Protein 2C1L (pdb70)

Radius of gyration: 27.72 Å; Cα contacts (8 Å, |Δi|>4): 1886; chains: 2; bounding box: 102×55×60 Å

Sequence (716 aa):
MMNFFSLHPNVYATGRPKGLIGMLENVWVSNNHTPGEGTLYLLISGFSNYNGGVRFYETFTEEHINQGGRVIAILGGSTSQRLSSRRRQVVEELLNRGVEVHIINRKRILHAKLYGTSNNLGESSLVVSSGNFTGPGMSSQNIEASLLLLDNNNTTQSMGFSWNNDMISEMLNQNNWHIHNMMTNATDASSPGWNNLLYDERTTNLTLDETERVTLIVTLGHADTARIQAAPGTTAGQGTQYFWLSKKDSYDFFPPLTIRNRRGTKATYSSLINMNYIDINYTDTQCRVTFEAENNFDFRLGTGKLRYTGVAKSNDIAAITRVGDDSSDYELRIIKQGTPEHSQLDPYAVSFIGNRGKRFGYISNEEFGRIIGVTFMNFFSLHPNVYATGRPKGLIGMLEENVWVSSNHTPGEGTLYLISGFSNYNGGVRFYETFTEHINQGGRVIAILGGSTSQRLSSRQVVEELLNNRGVEVHIINRKRILHAKLLYGTSNNLGESSLVVSSGNFTGPGMSSQNIEASLLLLDNNTTQSMGFSWNDMISEMLNNQNNWHIHNMTNATDASPGWNLLYDERTTNLTLDETERVTLIVTLGHADTARIQAAPGTTAGQGTQYFWLSKDSYDFFPPLTIRNRRGTKATYSSLINMNYIDINYTDTQCRVTFEAENNFDDFRLGTGKLRYTGVAKSNDIAAITRVGDSDYELRIIKQGTPEHSQLDPYAVSFIGNRGKRFGYISNEEFGRIIGVTF

Organism: Cytobacillus firmus (NCBI:txid1399)

Structure (mmCIF, N/CA/C/O backbone):
data_2C1L
#
_entry.id   2C1L
#
_cell.length_a   138.925
_cell.length_b   138.925
_cell.length_c   94.135
_cell.angle_alpha   90.00
_cell.angle_beta   90.00
_cell.angle_gamma   90.00
#
_symmetry.space_group_name_H-M   'I 4'
#
loop_
_entity.id
_entity.type
_entity.pdbx_description
1 polymer 'RESTRICTION ENDONUCLEASE'
2 non-polymer GLYCEROL
3 non-polymer 2-AMINO-2-HYDROXYMETHYL-PROPANE-1,3-DIOL
4 non-polymer 'L(+)-TARTARIC ACID'
5 non-polymer 'S,R MESO-TARTARIC ACID'
6 non-polymer 'D(-)-TARTARIC ACID'
7 non-polymer 'BICARBONATE ION'
8 non-polymer '2-(N-MORPHOLINO)-ETHANESULFONIC ACID'
9 water water
#
loop_
_atom_site.group_PDB
_atom_site.id
_atom_site.type_symbol
_atom_site.label_atom_id
_atom_site.label_alt_id
_atom_site.label_comp_id
_atom_site.label_asym_id
_atom_site.label_entity_id
_atom_site.label_seq_id
_atom_site.pdbx_PDB_ins_code
_atom_site.Cartn_x
_atom_site.Cartn_y
_atom_site.Cartn_z
_atom_site.occupancy
_atom_site.B_iso_or_equiv
_atom_site.auth_seq_id
_atom_site.auth_comp_id
_atom_site.auth_asym_id
_atom_site.auth_atom_id
_atom_site.pdbx_PDB_model_num
ATOM 1 N N A MET A 1 1 ? 40.881 1.095 49.888 0.33 24.33 1 MET A N 1
ATOM 2 N N B MET A 1 1 ? 40.265 1.169 49.581 0.33 24.33 1 MET A N 1
ATOM 3 C CA A MET A 1 1 ? 40.829 1.844 48.614 0.33 23.99 1 MET A CA 1
ATOM 4 C CA B MET A 1 1 ? 40.182 2.006 48.367 0.33 23.99 1 MET A CA 1
ATOM 5 C C A MET A 1 1 ? 41.010 3.341 48.898 0.33 23.86 1 MET A C 1
ATOM 6 C C B MET A 1 1 ? 40.585 3.453 48.706 0.33 23.86 1 MET A C 1
ATOM 7 O O A MET A 1 1 ? 40.808 3.797 50.026 0.33 23.92 1 MET A O 1
ATOM 8 O O B MET A 1 1 ? 40.095 4.002 49.688 0.33 23.92 1 MET A O 1
ATOM 17 N N . ASN A 1 2 ? 41.427 4.064 47.867 1.00 23.94 2 ASN A N 1
ATOM 18 C CA . ASN A 1 2 ? 41.764 5.486 48.008 1.00 22.94 2 ASN A CA 1
ATOM 19 C C . ASN A 1 2 ? 40.769 6.304 47.184 1.00 21.99 2 ASN A C 1
ATOM 20 O O . ASN A 1 2 ? 40.249 5.829 46.161 1.00 23.92 2 ASN A O 1
ATOM 25 N N . PHE A 1 3 ? 40.501 7.552 47.593 1.00 20.84 3 PHE A N 1
ATOM 26 C CA . PHE A 1 3 ? 39.488 8.351 46.927 1.00 18.90 3 PHE A CA 1
ATOM 27 C C . PHE A 1 3 ? 39.917 9.838 46.783 1.00 18.44 3 PHE A C 1
ATOM 28 O O . PHE A 1 3 ? 40.635 10.365 47.609 1.00 18.23 3 PHE A O 1
ATOM 36 N N . PHE A 1 4 ? 39.438 10.459 45.725 1.00 17.74 4 PHE A N 1
ATOM 37 C CA . PHE A 1 4 ? 39.677 11.868 45.447 1.00 17.25 4 PHE A CA 1
ATOM 38 C C . PHE A 1 4 ? 38.393 12.568 45.162 1.00 16.83 4 PHE A C 1
ATOM 39 O O . PHE A 1 4 ? 37.531 12.060 44.452 1.00 20.22 4 PHE A O 1
ATOM 47 N N . SER A 1 5 ? 38.209 13.757 45.732 1.00 16.98 5 SER A N 1
ATOM 48 C CA . SER A 1 5 ? 37.056 14.554 45.401 1.00 16.39 5 SER A CA 1
ATOM 49 C C . SER A 1 5 ? 37.436 15.999 45.188 1.00 17.06 5 SER A C 1
ATOM 50 O O . SER A 1 5 ? 38.241 16.535 45.943 1.00 17.62 5 SER A O 1
ATOM 53 N N . LEU A 1 6 ? 36.819 16.624 44.177 1.00 16.31 6 LEU A N 1
ATOM 54 C CA . LEU A 1 6 ? 36.795 18.092 44.076 1.00 16.35 6 LEU A CA 1
ATOM 55 C C . LEU A 1 6 ? 35.346 18.470 44.258 1.00 16.92 6 LEU A C 1
ATOM 56 O O . LEU A 1 6 ? 34.475 18.086 43.446 1.00 17.00 6 LEU A O 1
ATOM 61 N N . HIS A 1 7 ? 35.071 19.181 45.354 1.00 13.65 7 HIS A N 1
ATOM 62 C CA . HIS A 1 7 ? 33.715 19.586 45.681 1.00 14.29 7 HIS A CA 1
ATOM 63 C C . HIS A 1 7 ? 33.576 21.103 45.526 1.00 14.93 7 HIS A C 1
ATOM 64 O O . HIS A 1 7 ? 34.580 21.820 45.380 1.00 16.18 7 HIS A O 1
ATOM 71 N N . PRO A 1 8 ? 32.335 21.609 45.501 1.00 17.23 8 PRO A N 1
ATOM 72 C CA . PRO A 1 8 ? 31.047 20.900 45.598 1.00 17.26 8 PRO A CA 1
ATOM 73 C C . PRO A 1 8 ? 30.577 20.256 44.292 1.00 19.15 8 PRO A C 1
ATOM 74 O O . PRO A 1 8 ? 30.314 20.942 43.311 1.00 20.30 8 PRO A O 1
ATOM 78 N N . ASN A 1 9 ? 30.461 18.933 44.320 1.00 22.66 9 ASN A N 1
ATOM 79 C CA . ASN A 1 9 ? 29.856 18.140 43.245 1.00 25.44 9 ASN A CA 1
ATOM 80 C C . ASN A 1 9 ? 30.520 18.369 41.883 1.00 25.69 9 ASN A C 1
ATOM 81 O O . ASN A 1 9 ? 29.834 18.489 40.868 1.00 26.75 9 ASN A O 1
ATOM 86 N N . VAL A 1 10 ? 31.846 18.460 41.846 1.00 22.19 10 VAL A N 1
ATOM 87 C CA . VAL A 1 10 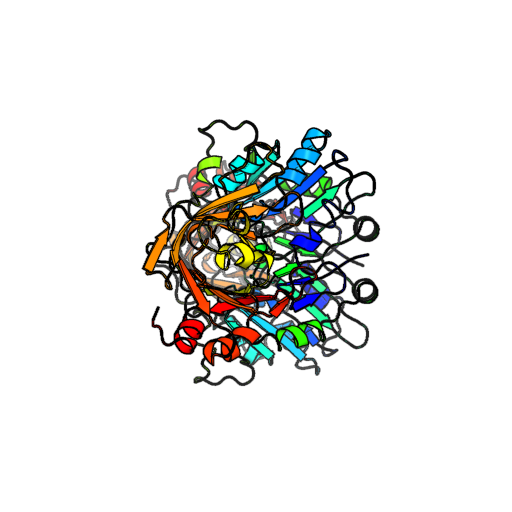? 32.505 18.773 40.602 1.00 21.98 10 VAL A CA 1
ATOM 88 C C . VAL A 1 10 ? 33.012 17.479 40.034 1.00 21.36 10 VAL A C 1
ATOM 89 O O . VAL A 1 10 ? 32.641 17.118 38.925 1.00 24.28 10 VAL A O 1
ATOM 93 N N . TYR A 1 11 ? 33.849 16.789 40.787 1.00 21.43 11 TYR A N 1
ATOM 94 C CA . TYR A 1 11 ? 34.517 15.559 40.296 1.00 22.55 11 TYR A CA 1
ATOM 95 C C . TYR A 1 11 ? 34.821 14.666 41.483 1.00 22.78 11 TYR A C 1
ATOM 96 O O . TYR A 1 11 ? 35.307 15.136 42.516 1.00 22.91 11 TYR A O 1
ATOM 105 N N . ALA A 1 12 ? 34.563 13.357 41.355 1.00 22.00 12 ALA A N 1
ATOM 106 C CA . ALA A 1 12 ? 34.968 12.423 42.378 1.00 20.31 12 ALA A CA 1
ATOM 107 C C . ALA A 1 12 ? 35.271 11.044 41.767 1.00 20.82 12 ALA A C 1
ATOM 108 O O . ALA A 1 12 ? 34.611 10.635 40.843 1.00 23.51 12 ALA A O 1
ATOM 110 N N . THR A 1 13 ? 36.266 10.359 42.283 1.00 21.08 13 THR A N 1
ATOM 111 C CA . THR A 1 13 ? 36.639 9.067 41.752 1.00 19.83 13 THR A CA 1
ATOM 112 C C . THR A 1 13 ? 35.801 7.958 42.327 1.00 21.41 13 THR A C 1
ATOM 113 O O . THR A 1 13 ? 35.747 6.877 41.748 1.00 23.98 13 THR A O 1
ATOM 117 N N . GLY A 1 14 ? 35.151 8.195 43.457 1.00 21.94 14 GLY A N 1
ATOM 118 C CA . GLY A 1 14 ? 34.317 7.178 44.069 1.00 21.61 14 GLY A CA 1
ATOM 119 C C . GLY A 1 14 ? 33.186 7.691 44.933 1.00 21.38 14 GLY A C 1
ATOM 120 O O . GLY A 1 14 ? 32.602 8.741 44.672 1.00 24.72 14 GLY A O 1
ATOM 121 N N . ARG A 1 15 ? 32.883 6.934 45.976 1.00 20.39 15 ARG A N 1
ATOM 122 C CA . ARG A 1 15 ? 31.709 7.189 46.812 1.00 21.03 15 ARG A CA 1
ATOM 123 C C . ARG A 1 15 ? 31.746 8.570 47.520 1.00 21.18 15 ARG A C 1
ATOM 124 O O . ARG A 1 15 ? 30.790 9.320 47.426 1.00 19.93 15 ARG A O 1
ATOM 132 N N . PRO A 1 16 ? 32.820 8.897 48.209 1.00 20.97 16 PRO A N 1
ATOM 133 C CA . PRO A 1 16 ? 32.884 10.180 48.927 1.00 20.11 16 PRO A CA 1
ATOM 134 C C . PRO A 1 16 ? 32.980 11.335 47.925 1.00 20.86 16 PRO A C 1
ATOM 135 O O . PRO A 1 16 ? 33.861 11.349 47.053 1.00 20.24 16 PRO A O 1
ATOM 139 N N . LYS A 1 17 ? 32.081 12.290 48.034 1.00 19.88 17 LYS A N 1
ATOM 140 C CA . LYS A 1 17 ? 31.955 13.309 47.011 1.00 20.05 17 LYS A CA 1
ATOM 141 C C . LYS A 1 17 ? 32.537 14.697 47.418 1.00 20.68 17 LYS A C 1
ATOM 142 O O . LYS A 1 17 ? 32.446 15.682 46.648 1.00 21.30 17 LYS A O 1
ATOM 148 N N . GLY A 1 18 ? 33.085 14.772 48.609 1.00 19.73 18 GLY A N 1
ATOM 149 C CA . GLY A 1 18 ? 33.686 15.999 49.106 1.00 17.64 18 GLY A CA 1
ATOM 150 C C . GLY A 1 18 ? 34.254 15.744 50.467 1.00 18.51 18 GLY A C 1
ATOM 151 O O . GLY A 1 18 ? 34.250 14.597 50.922 1.00 18.45 18 GLY A O 1
ATOM 152 N N . LEU A 1 19 ? 34.726 16.814 51.121 1.00 17.36 19 LEU A N 1
ATOM 153 C CA . LEU A 1 19 ? 35.377 16.705 52.391 1.00 16.21 19 LEU A CA 1
ATOM 154 C C . LEU A 1 19 ? 34.484 16.059 53.413 1.00 14.71 19 LEU A C 1
ATOM 155 O O . LEU A 1 19 ? 34.933 15.179 54.175 1.00 15.32 19 LEU A O 1
ATOM 160 N N . ILE A 1 20 ? 33.222 16.440 53.451 1.00 14.20 20 ILE A N 1
ATOM 161 C CA . ILE A 1 20 ? 32.320 15.812 54.434 1.00 14.84 20 ILE A CA 1
ATOM 162 C C . ILE A 1 20 ? 32.273 14.293 54.201 1.00 16.49 20 ILE A C 1
ATOM 163 O O . ILE A 1 20 ? 32.385 13.522 55.155 1.00 17.44 20 ILE A O 1
ATOM 168 N N . GLY A 1 21 ? 32.107 13.892 52.950 1.00 16.33 21 GLY A N 1
ATOM 169 C CA . GLY A 1 21 ? 32.121 12.483 52.540 1.00 15.56 21 GLY A CA 1
ATOM 170 C C . GLY A 1 21 ? 33.396 11.728 52.878 1.00 15.90 21 GLY A C 1
ATOM 171 O O . GLY A 1 21 ? 33.370 10.549 53.296 1.00 16.68 21 GLY A O 1
ATOM 172 N N . MET A 1 22 ? 34.539 12.394 52.720 1.00 14.50 22 MET A N 1
ATOM 173 C CA . MET A 1 22 ? 35.803 11.796 53.109 1.00 16.18 22 MET A CA 1
ATOM 174 C C . MET A 1 22 ? 35.877 11.588 54.611 1.00 15.55 22 MET A C 1
ATOM 175 O O . MET A 1 22 ? 36.366 10.554 55.080 1.00 16.14 22 MET A O 1
ATOM 180 N N . LEU A 1 23 ? 35.403 12.558 55.388 1.00 14.45 23 LEU A N 1
ATOM 181 C CA . LEU A 1 23 ? 35.444 12.401 56.849 1.00 14.72 23 LEU A CA 1
ATOM 182 C C . LEU A 1 23 ? 34.407 11.365 57.344 1.00 15.04 23 LEU A C 1
ATOM 183 O O . LEU A 1 23 ? 34.621 10.664 58.361 1.00 17.77 23 LEU A O 1
ATOM 188 N N . GLU A 1 24 ? 33.291 11.304 56.653 1.00 16.68 24 GLU A N 1
ATOM 189 C CA . GLU A 1 24 ? 32.281 10.289 56.905 1.00 18.93 24 GLU A CA 1
ATOM 190 C C . GLU A 1 24 ? 32.886 8.897 56.676 1.00 21.30 24 GLU A C 1
ATOM 191 O O . GLU A 1 24 ? 32.545 7.974 57.382 1.00 22.10 24 GLU A O 1
ATOM 197 N N . ASN A 1 25 ? 33.772 8.763 55.694 1.00 21.63 25 ASN A N 1
ATOM 198 C CA . ASN A 1 25 ? 34.470 7.491 55.490 1.00 21.97 25 ASN A CA 1
ATOM 199 C C . ASN A 1 25 ? 35.396 7.193 56.644 1.00 22.74 25 ASN A C 1
ATOM 200 O O . ASN A 1 25 ? 35.227 6.177 57.332 1.00 25.40 25 ASN A O 1
ATOM 205 N N . VAL A 1 26 ? 36.365 8.062 56.924 1.00 20.63 26 VAL A N 1
ATOM 206 C CA . VAL A 1 26 ? 37.370 7.729 57.893 1.00 19.15 26 VAL A CA 1
ATOM 207 C C . VAL A 1 26 ? 36.869 7.752 59.330 1.00 19.51 26 VAL A C 1
ATOM 208 O O . VAL A 1 26 ? 37.391 7.018 60.153 1.00 20.20 26 VAL A O 1
ATOM 212 N N . TRP A 1 27 ? 35.867 8.564 59.646 1.00 17.29 27 TRP A N 1
ATOM 213 C CA . TRP A 1 27 ? 35.415 8.685 61.018 1.00 17.07 27 TRP A CA 1
ATOM 214 C C . TRP A 1 27 ? 34.084 8.011 61.285 1.00 17.84 27 TRP A C 1
ATOM 215 O O . TRP A 1 27 ? 33.682 7.926 62.426 1.00 18.92 27 TRP A O 1
ATOM 226 N N . VAL A 1 28 ? 33.378 7.539 60.271 1.00 21.08 28 VAL A N 1
ATOM 227 C CA . VAL A 1 28 ? 32.080 6.921 60.511 1.00 21.32 28 VAL A CA 1
ATOM 228 C C . VAL A 1 28 ? 32.038 5.515 59.870 1.00 23.77 28 VAL A C 1
ATOM 229 O O . VAL A 1 28 ? 32.029 4.545 60.592 1.00 25.09 28 VAL A O 1
ATOM 233 N N . SER A 1 29 ? 32.032 5.445 58.543 1.00 23.13 29 SER A N 1
ATOM 234 C CA . SER A 1 29 ? 31.774 4.219 57.824 1.00 23.75 29 SER A CA 1
ATOM 235 C C . SER A 1 29 ? 32.906 3.195 57.977 1.00 25.30 29 SER A C 1
ATOM 236 O O . SER A 1 29 ? 32.653 2.018 58.029 1.00 27.22 29 SER A O 1
ATOM 239 N N A ASN A 1 30 ? 34.136 3.634 58.079 0.33 25.51 30 ASN A N 1
ATOM 240 N N B ASN A 1 30 ? 34.160 3.672 58.035 0.33 25.51 30 ASN A N 1
ATOM 241 C CA A ASN A 1 30 ? 35.165 2.663 58.270 0.33 25.19 30 ASN A CA 1
ATOM 242 C CA B ASN A 1 30 ? 35.359 2.831 58.255 0.33 25.19 30 ASN A CA 1
ATOM 243 C C A ASN A 1 30 ? 35.833 2.775 59.639 0.33 25.54 30 ASN A C 1
ATOM 244 C C B ASN A 1 30 ? 35.867 2.799 59.681 0.33 25.54 30 ASN A C 1
ATOM 245 O O A ASN A 1 30 ? 37.010 2.477 59.806 0.33 28.71 30 ASN A O 1
ATOM 246 O O B ASN A 1 30 ? 37.019 2.441 59.928 0.33 28.71 30 ASN A O 1
ATOM 255 N N . HIS A 1 31 ? 35.063 3.227 60.630 1.00 22.58 31 HIS A N 1
ATOM 256 C CA . HIS A 1 31 ? 35.588 3.345 61.974 1.00 22.31 31 HIS A CA 1
ATOM 257 C C . HIS A 1 31 ? 34.683 2.775 63.044 1.00 25.20 31 HIS A C 1
ATOM 258 O O . HIS A 1 31 ? 33.446 2.840 62.924 1.00 25.14 31 HIS A O 1
ATOM 265 N N . THR A 1 32 ? 35.309 2.177 64.065 1.00 26.90 32 THR A N 1
ATOM 266 C CA . THR A 1 32 ? 34.564 1.691 65.203 1.00 26.54 32 THR A CA 1
ATOM 267 C C . THR A 1 32 ? 34.739 2.664 66.339 1.00 25.10 32 THR A C 1
ATOM 268 O O . THR A 1 32 ? 35.854 2.928 66.772 1.00 25.66 32 THR A O 1
ATOM 272 N N . PRO A 1 33 ? 33.640 3.223 66.821 1.00 24.54 33 PRO A N 1
ATOM 273 C CA . PRO A 1 33 ? 33.715 4.141 67.942 1.00 25.11 33 PRO A CA 1
ATOM 274 C C . PRO A 1 33 ? 34.493 3.606 69.121 1.00 27.84 33 PRO A C 1
ATOM 275 O O . PRO A 1 33 ? 34.196 2.525 69.628 1.00 31.01 33 PRO A O 1
ATOM 279 N N . GLY A 1 34 ? 35.492 4.370 69.543 1.00 27.57 34 GLY A N 1
ATOM 280 C CA . GLY A 1 34 ? 36.251 4.091 70.733 1.00 25.46 34 GLY A CA 1
ATOM 281 C C . GLY A 1 34 ? 37.611 3.497 70.377 1.00 25.85 34 GLY A C 1
ATOM 282 O O . GLY A 1 34 ? 38.478 3.425 71.220 1.00 24.94 34 GLY A O 1
ATOM 283 N N . GLU A 1 35 ? 37.812 3.085 69.133 1.00 25.18 35 GLU A N 1
ATOM 284 C CA . GLU A 1 35 ? 39.093 2.496 68.769 1.00 24.95 35 GLU A CA 1
ATOM 285 C C . GLU A 1 35 ? 40.083 3.541 68.358 1.00 25.13 35 GLU A C 1
ATOM 286 O O . GLU A 1 35 ? 39.881 4.230 67.382 1.00 27.88 35 GLU A O 1
ATOM 292 N N . GLY A 1 36 ? 41.164 3.657 69.104 1.00 25.26 36 GLY A N 1
ATOM 293 C CA . GLY A 1 36 ? 42.254 4.513 68.717 1.00 23.81 36 GLY A CA 1
ATOM 294 C C . GLY A 1 36 ? 41.935 6.003 68.779 1.00 24.87 36 GLY A C 1
ATOM 295 O O . GLY A 1 36 ? 41.174 6.463 69.632 1.00 24.65 36 GLY A O 1
ATOM 296 N N . THR A 1 37 ? 42.550 6.737 67.858 1.00 24.38 37 THR A N 1
ATOM 297 C CA . THR A 1 37 ? 42.609 8.204 67.909 1.00 25.59 37 THR A CA 1
ATOM 298 C C . THR A 1 37 ? 42.092 8.787 66.603 1.00 24.60 37 THR A C 1
ATOM 299 O O . THR A 1 37 ? 42.489 8.350 65.507 1.00 23.98 37 THR A O 1
ATOM 303 N N . LEU A 1 38 ? 41.194 9.769 66.716 1.00 21.74 38 LEU A N 1
ATOM 304 C CA . LEU A 1 38 ? 40.830 10.589 65.541 1.00 19.77 38 LEU A CA 1
ATOM 305 C C . LEU A 1 38 ? 41.680 11.846 65.554 1.00 17.53 38 LEU A C 1
ATOM 306 O O . LEU A 1 38 ? 41.940 12.445 66.610 1.00 18.95 38 LEU A O 1
ATOM 311 N N . TYR A 1 39 ? 42.148 12.237 64.382 1.00 17.58 39 TYR A N 1
ATOM 312 C CA . TYR A 1 39 ? 42.954 13.414 64.262 1.00 17.30 39 TYR A CA 1
ATOM 313 C C . TYR A 1 39 ? 42.321 14.470 63.364 1.00 16.33 39 TYR A C 1
ATOM 314 O O . TYR A 1 39 ? 41.740 14.139 62.314 1.00 15.63 39 TYR A O 1
ATOM 323 N N A LEU A 1 40 ? 42.404 15.728 63.767 0.33 16.15 40 LEU A N 1
ATOM 324 N N B LEU A 1 40 ? 42.512 15.716 63.803 0.33 16.15 40 LEU A N 1
ATOM 325 C CA A LEU A 1 40 ? 41.973 16.824 62.890 0.33 15.39 40 LEU A CA 1
ATOM 326 C CA B LEU A 1 40 ? 41.950 16.927 63.202 0.33 15.39 40 LEU A CA 1
ATOM 327 C C A LEU A 1 40 ? 42.947 17.942 63.080 0.33 14.56 40 LEU A C 1
ATOM 328 C C B LEU A 1 40 ? 43.074 17.963 63.163 0.33 14.56 40 LEU A C 1
ATOM 329 O O A LEU A 1 40 ? 43.119 18.467 64.169 0.33 14.73 40 LEU A O 1
ATOM 330 O O B LEU A 1 40 ? 43.496 18.467 64.204 0.33 14.73 40 LEU A O 1
ATOM 339 N N . ILE A 1 41 ? 43.601 18.282 61.984 1.00 14.77 41 ILE A N 1
ATOM 340 C CA . ILE A 1 41 ? 44.550 19.384 61.885 1.00 15.54 41 ILE A CA 1
ATOM 341 C C . ILE A 1 41 ? 44.024 20.396 60.855 1.00 14.64 41 ILE A C 1
ATOM 342 O O . ILE A 1 41 ? 43.789 20.051 59.704 1.00 15.76 41 ILE A O 1
ATOM 347 N N . SER A 1 42 ? 43.806 21.632 61.278 1.00 15.73 42 SER A N 1
ATOM 348 C CA . SER A 1 42 ? 43.209 22.639 60.385 1.00 15.17 42 SER A CA 1
ATOM 349 C C . SER A 1 42 ? 43.634 24.056 60.830 1.00 15.52 42 SER A C 1
ATOM 350 O O . SER A 1 42 ? 43.404 24.456 61.970 1.00 15.39 42 SER A O 1
ATOM 353 N N . GLY A 1 43 ? 44.251 24.802 59.925 1.00 12.68 43 GLY A N 1
ATOM 354 C CA . GLY A 1 43 ? 44.584 26.185 60.173 1.00 12.01 43 GLY A CA 1
ATOM 355 C C . GLY A 1 43 ? 43.424 27.040 60.645 1.00 12.71 43 GLY A C 1
ATOM 356 O O . GLY A 1 43 ? 43.604 27.832 61.582 1.00 13.35 43 GLY A O 1
ATOM 357 N N . PHE A 1 44 ? 42.262 26.883 59.989 1.00 11.81 44 PHE A N 1
ATOM 358 C CA . PHE A 1 44 ? 41.083 27.658 60.294 1.00 11.75 44 PHE A CA 1
ATOM 359 C C . PHE A 1 44 ? 40.016 26.706 60.824 1.00 12.64 44 PHE A C 1
ATOM 360 O O . PHE A 1 44 ? 39.914 25.562 60.376 1.00 12.83 44 PHE A O 1
ATOM 368 N N . SER A 1 45 ? 39.189 27.189 61.731 1.00 12.94 45 SER A N 1
ATOM 369 C CA . SER A 1 45 ? 38.051 26.417 62.186 1.00 13.81 45 SER A CA 1
ATOM 370 C C . SER A 1 45 ? 36.935 27.295 62.722 1.00 13.57 45 SER A C 1
ATOM 371 O O . SER A 1 45 ? 37.168 28.348 63.328 1.00 14.89 45 SER A O 1
ATOM 374 N N . ASN A 1 46 ? 35.704 26.866 62.485 1.00 13.27 46 ASN A N 1
ATOM 375 C CA . ASN A 1 46 ? 34.566 27.541 63.069 1.00 13.44 46 ASN A CA 1
ATOM 376 C C . ASN A 1 46 ? 33.490 26.551 63.427 1.00 12.88 46 ASN A C 1
ATOM 377 O O . ASN A 1 46 ? 33.604 25.379 63.133 1.00 10.92 46 ASN A O 1
ATOM 382 N N . TYR A 1 47 ? 32.447 27.045 64.070 1.00 13.20 47 TYR A N 1
ATOM 383 C CA . TYR A 1 47 ? 31.468 26.178 64.730 1.00 13.22 47 TYR A CA 1
ATOM 384 C C . TYR A 1 47 ? 30.731 25.271 63.746 1.00 13.65 47 TYR A C 1
ATOM 385 O O . TYR A 1 47 ? 30.610 24.060 63.963 1.00 13.09 47 TYR A O 1
ATOM 394 N N . ASN A 1 48 ? 30.249 25.853 62.674 1.00 13.00 48 ASN A N 1
ATOM 395 C CA . ASN A 1 48 ? 29.506 25.079 61.684 1.00 12.75 48 ASN A CA 1
ATOM 396 C C . ASN A 1 48 ? 30.389 24.113 60.931 1.00 13.91 48 ASN A C 1
ATOM 397 O O . ASN A 1 48 ? 29.868 23.184 60.328 1.00 15.14 48 ASN A O 1
ATOM 402 N N . GLY A 1 49 ? 31.712 24.325 60.968 1.00 14.70 49 GLY A N 1
ATOM 403 C CA . GLY A 1 49 ? 32.663 23.370 60.391 1.00 12.80 49 GLY A CA 1
ATOM 404 C C . GLY A 1 49 ? 32.647 22.042 61.167 1.00 14.63 49 GLY A C 1
ATOM 405 O O . GLY A 1 49 ? 33.053 21.006 60.639 1.00 16.16 49 GLY A O 1
ATOM 406 N N . GLY A 1 50 ? 32.148 22.054 62.411 1.00 12.34 50 GLY A N 1
ATOM 407 C CA . GLY A 1 50 ? 32.130 20.857 63.217 1.00 12.58 50 GLY A CA 1
ATOM 408 C C . GLY A 1 50 ? 30.779 20.209 63.530 1.00 14.47 50 GLY A C 1
ATOM 409 O O . GLY A 1 50 ? 30.745 19.084 64.046 1.00 15.18 50 GLY A O 1
ATOM 410 N N . VAL A 1 51 ? 29.680 20.876 63.226 1.00 14.94 51 VAL A N 1
ATOM 411 C CA . VAL A 1 51 ? 28.381 20.324 63.568 1.00 16.16 51 VAL A CA 1
ATOM 412 C C . VAL A 1 51 ? 28.080 18.928 63.055 1.00 16.76 51 VAL A C 1
ATOM 413 O O . VAL A 1 51 ? 27.386 18.161 63.752 1.00 17.78 51 VAL A O 1
ATOM 417 N N . ARG A 1 52 ? 28.563 18.587 61.880 1.00 15.05 52 ARG A N 1
ATOM 418 C CA . ARG A 1 52 ? 28.355 17.226 61.394 1.00 16.21 52 ARG A CA 1
ATOM 419 C C . ARG A 1 52 ? 28.995 16.168 62.336 1.00 17.01 52 ARG A C 1
ATOM 420 O O . ARG A 1 52 ? 28.545 15.040 62.369 1.00 17.01 52 ARG A O 1
ATOM 428 N N . PHE A 1 53 ? 30.048 16.534 63.054 1.00 17.36 53 PHE A N 1
ATOM 429 C CA . PHE A 1 53 ? 30.910 15.550 63.726 1.00 16.66 53 PHE A CA 1
ATOM 430 C C . PHE A 1 53 ? 31.004 15.663 65.209 1.00 16.75 53 PHE A C 1
ATOM 431 O O . PHE A 1 53 ? 31.629 14.797 65.840 1.00 17.99 53 PHE A O 1
ATOM 439 N N . TYR A 1 54 ? 30.399 16.691 65.824 1.00 17.29 54 TYR A N 1
ATOM 440 C CA . TYR A 1 54 ? 30.548 16.786 67.278 1.00 17.22 54 TYR A CA 1
ATOM 441 C C . TYR A 1 54 ? 30.060 15.482 67.980 1.00 17.21 54 TYR A C 1
ATOM 442 O O . TYR A 1 54 ? 30.701 15.005 68.922 1.00 18.15 54 TYR A O 1
ATOM 451 N N . GLU A 1 55 ? 28.946 14.943 67.525 1.00 18.54 55 GLU A N 1
ATOM 452 C CA . GLU A 1 55 ? 28.355 13.736 68.139 1.00 21.27 55 GLU A CA 1
ATOM 453 C C . GLU A 1 55 ? 29.253 12.522 67.887 1.00 21.23 55 GLU A C 1
ATOM 454 O O . GLU A 1 55 ? 29.400 11.647 68.753 1.00 21.37 55 GLU A O 1
ATOM 460 N N . THR A 1 56 ? 29.851 12.484 66.700 1.00 20.36 56 THR A N 1
ATOM 461 C CA . THR A 1 56 ? 30.822 11.455 66.345 1.00 19.96 56 THR A CA 1
ATOM 462 C C . THR A 1 56 ? 31.984 11.457 67.321 1.00 20.15 56 THR A C 1
ATOM 463 O O . THR A 1 56 ? 32.406 10.384 67.797 1.00 21.18 56 THR A O 1
ATOM 467 N N . PHE A 1 57 ? 32.501 12.646 67.639 1.00 19.98 57 PHE A N 1
ATOM 468 C CA . PHE A 1 57 ? 33.642 12.771 68.523 1.00 19.81 57 PHE A CA 1
ATOM 469 C C . PHE A 1 57 ? 33.217 12.335 69.925 1.00 20.97 57 PHE A C 1
ATOM 470 O O . PHE A 1 57 ? 33.952 11.682 70.619 1.00 22.04 57 PHE A O 1
ATOM 478 N N . THR A 1 58 ? 32.026 12.738 70.319 1.00 23.62 58 THR A N 1
ATOM 479 C CA . THR A 1 58 ? 31.498 12.434 71.646 1.00 25.61 58 THR A CA 1
ATOM 480 C C . THR A 1 58 ? 31.350 10.933 71.817 1.00 26.46 58 THR A C 1
ATOM 481 O O . THR A 1 58 ? 31.808 10.371 72.816 1.00 26.81 58 THR A O 1
ATOM 485 N N A GLU A 1 59 ? 30.721 10.261 70.859 0.33 26.92 59 GLU A N 1
ATOM 486 N N B GLU A 1 59 ? 30.726 10.289 70.832 0.33 26.92 59 GLU A N 1
ATOM 487 C CA A GLU A 1 59 ? 30.582 8.812 71.005 0.33 26.26 59 GLU A CA 1
ATOM 488 C CA B GLU A 1 59 ? 30.526 8.834 70.857 0.33 26.26 59 GLU A CA 1
ATOM 489 C C A GLU A 1 59 ? 31.939 8.143 71.006 0.33 27.07 59 GLU A C 1
ATOM 490 C C B GLU A 1 59 ? 31.848 8.071 70.857 0.33 27.07 59 GLU A C 1
ATOM 491 O O A GLU A 1 59 ? 32.195 7.215 71.802 0.33 27.94 59 GLU A O 1
ATOM 492 O O B GLU A 1 59 ? 31.973 6.991 71.484 0.33 27.94 59 GLU A O 1
ATOM 503 N N . HIS A 1 60 ? 32.838 8.597 70.137 1.00 23.56 60 HIS A N 1
ATOM 504 C CA . HIS A 1 60 ? 34.165 7.987 70.060 1.00 23.03 60 HIS A CA 1
ATOM 505 C C . HIS A 1 60 ? 34.838 8.090 71.409 1.00 22.23 60 HIS A C 1
ATOM 506 O O . HIS A 1 60 ? 35.411 7.117 71.885 1.00 24.17 60 HIS A O 1
ATOM 513 N N . ILE A 1 61 ? 34.763 9.256 72.032 1.00 21.73 61 ILE A N 1
ATOM 514 C CA . ILE A 1 61 ? 35.435 9.448 73.301 1.00 22.03 61 ILE A CA 1
ATOM 515 C C . ILE A 1 61 ? 34.652 8.676 74.407 1.00 26.30 61 ILE A C 1
ATOM 516 O O . ILE A 1 61 ? 35.259 8.046 75.274 1.00 26.58 61 ILE A O 1
ATOM 521 N N . ASN A 1 62 ? 33.332 8.742 74.365 1.00 28.62 62 ASN A N 1
ATOM 522 C CA . ASN A 1 62 ? 32.489 8.052 75.347 1.00 31.76 62 ASN A CA 1
ATOM 523 C C . ASN A 1 62 ? 32.798 6.519 75.307 1.00 33.16 62 ASN A C 1
ATOM 524 O O . ASN A 1 62 ? 32.619 5.797 76.300 1.00 34.28 62 ASN A O 1
ATOM 529 N N . GLN A 1 63 ? 33.259 6.025 74.159 1.00 32.33 63 GLN A N 1
ATOM 530 C CA . GLN A 1 63 ? 33.617 4.636 74.033 1.00 32.27 63 GLN A CA 1
ATOM 531 C C . GLN A 1 63 ? 35.088 4.315 74.229 1.00 33.18 63 GLN A C 1
ATOM 532 O O . GLN A 1 63 ? 35.507 3.216 73.871 1.00 33.86 63 GLN A O 1
ATOM 538 N N . GLY A 1 64 ? 35.855 5.241 74.810 1.00 30.72 64 GLY A N 1
ATOM 539 C CA . GLY A 1 64 ? 37.228 4.996 75.223 1.00 29.37 64 GLY A CA 1
ATOM 540 C C . GLY A 1 64 ? 38.281 5.510 74.259 1.00 29.17 64 GLY A C 1
ATOM 541 O O . GLY A 1 64 ? 39.478 5.273 74.433 1.00 29.81 64 GLY A O 1
ATOM 542 N N . GLY A 1 65 ? 37.835 6.213 73.217 1.00 29.32 65 GLY A N 1
ATOM 543 C CA . GLY A 1 65 ? 38.742 6.733 72.210 1.00 26.60 65 GLY A CA 1
ATOM 544 C C . GLY A 1 65 ? 39.261 8.109 72.551 1.00 25.78 65 GLY A C 1
ATOM 545 O O . GLY A 1 65 ? 38.810 8.770 73.498 1.00 26.01 65 GLY A O 1
ATOM 546 N N . ARG A 1 66 ? 40.234 8.557 71.761 1.00 24.82 66 ARG A N 1
ATOM 547 C CA . ARG A 1 66 ? 40.809 9.879 71.927 1.00 26.65 66 ARG A CA 1
ATOM 548 C C . ARG A 1 66 ? 40.585 10.704 70.614 1.00 24.31 66 ARG A C 1
ATOM 549 O O . ARG A 1 66 ? 40.529 10.143 69.513 1.00 22.29 66 ARG A O 1
ATOM 557 N N . VAL A 1 67 ? 40.456 12.015 70.749 1.00 23.30 67 VAL A N 1
ATOM 558 C CA . VAL A 1 67 ? 40.449 12.915 69.583 1.00 20.63 67 VAL A CA 1
ATOM 559 C C . VAL A 1 67 ? 41.476 14.016 69.836 1.00 19.82 67 VAL A C 1
ATOM 560 O O . VAL A 1 67 ? 41.463 14.630 70.887 1.00 20.22 67 VAL A O 1
ATOM 564 N N . ILE A 1 68 ? 42.362 14.247 68.877 1.00 18.92 68 ILE A N 1
ATOM 565 C CA . ILE A 1 68 ? 43.365 15.283 68.979 1.00 19.07 68 ILE A CA 1
ATOM 566 C C . ILE A 1 68 ? 43.123 16.296 67.845 1.00 18.45 68 ILE A C 1
ATOM 567 O O . ILE A 1 68 ? 43.070 15.908 66.701 1.00 18.24 68 ILE A O 1
ATOM 572 N N . ALA A 1 69 ? 42.947 17.570 68.204 1.00 17.90 69 ALA A N 1
ATOM 573 C CA . ALA A 1 69 ? 42.757 18.671 67.235 1.00 15.72 69 ALA A CA 1
ATOM 574 C C . ALA A 1 69 ? 43.923 19.641 67.417 1.00 15.80 69 ALA A C 1
ATOM 575 O O . ALA A 1 69 ? 44.277 20.063 68.526 1.00 17.44 69 ALA A O 1
ATOM 577 N N . ILE A 1 70 ? 44.541 19.983 66.313 1.00 16.40 70 ILE A N 1
ATOM 578 C CA . ILE A 1 70 ? 45.562 21.018 66.312 1.00 15.19 70 ILE A CA 1
ATOM 579 C C . ILE A 1 70 ? 45.036 22.077 65.322 1.00 16.52 70 ILE A C 1
ATOM 580 O O . ILE A 1 70 ? 44.830 21.794 64.137 1.00 17.21 70 ILE A O 1
ATOM 585 N N . LEU A 1 71 ? 44.813 23.266 65.836 1.00 13.31 71 LEU A N 1
ATOM 586 C CA . LEU A 1 71 ? 44.145 24.328 65.109 1.00 13.71 71 LEU A CA 1
ATOM 587 C C . LEU A 1 71 ? 45.036 25.575 65.133 1.00 14.51 71 LEU A C 1
ATOM 588 O O . LEU A 1 71 ? 45.847 25.759 66.038 1.00 14.66 71 LEU A O 1
ATOM 593 N N . GLY A 1 72 ? 44.866 26.457 64.147 1.00 13.36 72 GLY A N 1
ATOM 594 C CA . GLY A 1 72 ? 45.556 27.714 64.150 1.00 12.26 72 GLY A CA 1
ATOM 595 C C . GLY A 1 72 ? 44.916 28.737 65.041 1.00 15.02 72 GLY A C 1
ATOM 596 O O . GLY A 1 72 ? 43.702 28.746 65.235 1.00 15.88 72 GLY A O 1
ATOM 597 N N . GLY A 1 73 ? 45.748 29.604 65.613 1.00 14.03 73 GLY A N 1
ATOM 598 C CA . GLY A 1 73 ? 45.253 30.702 66.404 1.00 15.02 73 GLY A CA 1
ATOM 599 C C . GLY A 1 73 ? 46.133 31.927 66.240 1.00 16.50 73 GLY A C 1
ATOM 600 O O . GLY A 1 73 ? 47.306 31.840 65.864 1.00 17.92 73 GLY A O 1
ATOM 601 N N . SER A 1 74 ? 45.562 33.087 66.508 1.00 17.43 74 SER A N 1
ATOM 602 C CA . SER A 1 74 ? 46.261 34.336 66.290 1.00 18.99 74 SER A CA 1
ATOM 603 C C . SER A 1 74 ? 45.581 35.467 67.051 1.00 20.57 74 SER A C 1
ATOM 604 O O . SER A 1 74 ? 44.336 35.510 67.150 1.00 18.51 74 SER A O 1
ATOM 607 N N . THR A 1 75 ? 46.377 36.413 67.569 1.00 21.56 75 THR A N 1
ATOM 608 C CA . THR A 1 75 ? 45.792 37.628 68.144 1.00 23.68 75 THR A CA 1
ATOM 609 C C . THR A 1 75 ? 45.331 38.642 67.114 1.00 24.76 75 THR A C 1
ATOM 610 O O . THR A 1 75 ? 44.596 39.559 67.454 1.00 26.45 75 THR A O 1
ATOM 614 N N . SER A 1 76 ? 45.752 38.493 65.873 1.00 24.90 76 SER A N 1
ATOM 615 C CA . SER A 1 76 ? 45.512 39.520 64.848 1.00 26.18 76 SER A CA 1
ATOM 616 C C . SER A 1 76 ? 44.800 38.990 63.613 1.00 26.08 76 SER A C 1
ATOM 617 O O . SER A 1 76 ? 44.539 39.736 62.658 1.00 29.79 76 SER A O 1
ATOM 620 N N . GLN A 1 77 ? 44.499 37.705 63.605 1.00 23.93 77 GLN A N 1
ATOM 621 C CA . GLN A 1 77 ? 43.791 37.117 62.491 1.00 23.05 77 GLN A CA 1
ATOM 622 C C . GLN A 1 77 ? 42.685 36.218 63.016 1.00 20.11 77 GLN A C 1
ATOM 623 O O . GLN A 1 77 ? 42.844 35.594 64.040 1.00 20.61 77 GLN A O 1
ATOM 629 N N . ARG A 1 78 ? 41.579 36.155 62.296 1.00 16.24 78 ARG A N 1
ATOM 630 C CA . ARG A 1 78 ? 40.491 35.224 62.604 1.00 16.38 78 ARG A CA 1
ATOM 631 C C . ARG A 1 78 ? 40.749 33.816 61.999 1.00 17.48 78 ARG A C 1
ATOM 632 O O . ARG A 1 78 ? 40.353 33.534 60.883 1.00 20.23 78 ARG A O 1
ATOM 640 N N . LEU A 1 79 ? 41.392 32.939 62.759 1.00 14.88 79 LEU A N 1
ATOM 641 C CA . LEU A 1 79 ? 41.684 31.602 62.315 1.00 14.01 79 LEU A CA 1
ATOM 642 C C . LEU A 1 79 ? 40.721 30.597 62.861 1.00 14.87 79 LEU A C 1
ATOM 643 O O . LEU A 1 79 ? 39.942 29.974 62.130 1.00 15.15 79 LEU A O 1
ATOM 648 N N . SER A 1 80 ? 40.779 30.406 64.166 1.00 14.21 80 SER A N 1
ATOM 649 C CA . SER A 1 80 ? 39.892 29.438 64.829 1.00 12.31 80 SER A CA 1
ATOM 650 C C . SER A 1 80 ? 39.064 30.157 65.881 1.00 12.26 80 SER A C 1
ATOM 651 O O . SER A 1 80 ? 39.577 31.041 66.573 1.00 13.56 80 SER A O 1
ATOM 654 N N . SER A 1 81 ? 37.798 29.793 66.016 1.00 12.85 81 SER A N 1
ATOM 655 C CA . SER A 1 81 ? 36.912 30.553 66.886 1.00 12.44 81 SER A CA 1
ATOM 656 C C . SER A 1 81 ? 36.833 29.950 68.301 1.00 14.56 81 SER A C 1
ATOM 657 O O . SER A 1 81 ? 37.065 28.753 68.514 1.00 13.93 81 SER A O 1
ATOM 660 N N A ARG A 1 82 ? 36.511 30.805 69.261 0.33 14.75 82 ARG A N 1
ATOM 661 N N B ARG A 1 82 ? 36.504 30.797 69.269 0.33 14.75 82 ARG A N 1
ATOM 662 N N C ARG A 1 82 ? 36.500 30.786 69.263 0.33 14.75 82 ARG A N 1
ATOM 663 C CA A ARG A 1 82 ? 36.176 30.377 70.617 0.33 15.27 82 ARG A CA 1
ATOM 664 C CA B ARG A 1 82 ? 36.204 30.331 70.623 0.33 15.27 82 ARG A CA 1
ATOM 665 C CA C ARG A 1 82 ? 36.247 30.310 70.611 0.33 15.27 82 ARG A CA 1
ATOM 666 C C A ARG A 1 82 ? 35.095 29.339 70.617 0.33 14.95 82 ARG A C 1
ATOM 667 C C B ARG A 1 82 ? 35.105 29.314 70.605 0.33 14.95 82 ARG A C 1
ATOM 668 C C C ARG A 1 82 ? 35.079 29.352 70.650 0.33 14.95 82 ARG A C 1
ATOM 669 O O A ARG A 1 82 ? 35.160 28.373 71.370 0.33 15.08 82 ARG A O 1
ATOM 670 O O B ARG A 1 82 ? 35.167 28.334 71.339 0.33 15.08 82 ARG A O 1
ATOM 671 O O C ARG A 1 82 ? 35.070 28.436 71.467 0.33 15.08 82 ARG A O 1
ATOM 693 N N . GLN A 1 83 ? 34.087 29.551 69.771 1.00 14.70 83 GLN A N 1
ATOM 694 C CA . GLN A 1 83 ? 32.939 28.671 69.724 1.00 13.76 83 GLN A CA 1
ATOM 695 C C . GLN A 1 83 ? 33.318 27.263 69.371 1.00 13.54 83 GLN A C 1
ATOM 696 O O . GLN A 1 83 ? 32.868 26.300 70.016 1.00 14.62 83 GLN A O 1
ATOM 702 N N . VAL A 1 84 ? 34.115 27.093 68.329 1.00 12.65 84 VAL A N 1
ATOM 703 C CA . VAL A 1 84 ? 34.427 25.734 67.945 1.00 11.07 84 VAL A CA 1
ATOM 704 C C . VAL A 1 84 ? 35.289 25.055 69.019 1.00 13.16 84 VAL A C 1
ATOM 705 O O . VAL A 1 84 ? 35.091 23.870 69.345 1.00 13.53 84 VAL A O 1
ATOM 709 N N . VAL A 1 85 ? 36.236 25.803 69.559 1.00 12.90 85 VAL A N 1
ATOM 710 C CA . VAL A 1 85 ? 37.130 25.264 70.539 1.00 14.57 85 VAL A CA 1
ATOM 711 C C . VAL A 1 85 ? 36.391 24.875 71.843 1.00 14.97 85 VAL A C 1
ATOM 712 O O . VAL A 1 85 ? 36.661 23.823 72.373 1.00 16.45 85 VAL A O 1
ATOM 716 N N . GLU A 1 86 ? 35.491 25.736 72.316 1.00 15.28 86 GLU A N 1
ATOM 717 C CA . GLU A 1 86 ? 34.612 25.501 73.486 1.00 17.04 86 GLU A CA 1
ATOM 718 C C . GLU A 1 86 ? 33.944 24.189 73.341 1.00 17.70 86 GLU A C 1
ATOM 719 O O . GLU A 1 86 ? 33.917 23.372 74.250 1.00 19.85 86 GLU A O 1
ATOM 725 N N . GLU A 1 87 ? 33.359 23.999 72.166 1.00 16.60 87 GLU A N 1
ATOM 726 C CA . GLU A 1 87 ? 32.571 22.824 71.880 1.00 15.23 87 GLU A CA 1
ATOM 727 C C . GLU A 1 87 ? 33.442 21.571 71.852 1.00 15.57 87 GLU A C 1
ATOM 728 O O . GLU A 1 87 ? 33.123 20.579 72.509 1.00 18.16 87 GLU A O 1
ATOM 734 N N . LEU A 1 88 ? 34.568 21.606 71.122 1.00 16.00 88 LEU A N 1
ATOM 735 C CA . LEU A 1 88 ? 35.471 20.450 71.061 1.00 16.72 88 LEU A CA 1
ATOM 736 C C . LEU A 1 88 ? 35.931 20.052 72.478 1.00 17.30 88 LEU A C 1
ATOM 737 O O . LEU A 1 88 ? 35.872 18.871 72.848 1.00 19.35 88 LEU A O 1
ATOM 742 N N . LEU A 1 89 ? 36.383 21.030 73.252 1.00 18.21 89 LEU A N 1
ATOM 743 C CA . LEU A 1 89 ? 36.920 20.768 74.596 1.00 18.92 89 LEU A CA 1
ATOM 744 C C . LEU A 1 89 ? 35.805 20.145 75.418 1.00 20.94 89 LEU A C 1
ATOM 745 O O . LEU A 1 89 ? 36.023 19.174 76.134 1.00 23.41 89 LEU A O 1
ATOM 750 N N . ASN A 1 90 ? 34.618 20.706 75.323 1.00 22.88 90 ASN A N 1
ATOM 751 C CA . ASN A 1 90 ? 33.492 20.163 76.098 1.00 24.23 90 ASN A CA 1
ATOM 752 C C . ASN A 1 90 ? 33.170 18.703 75.759 1.00 24.10 90 ASN A C 1
ATOM 753 O O . ASN A 1 90 ? 32.593 17.971 76.588 1.00 24.76 90 ASN A O 1
ATOM 758 N N . ARG A 1 91 ? 33.532 18.250 74.561 1.00 22.49 91 ARG A N 1
ATOM 759 C CA . ARG A 1 91 ? 33.299 16.861 74.211 1.00 21.74 91 ARG A CA 1
ATOM 760 C C . ARG A 1 91 ? 34.451 15.954 74.655 1.00 21.34 91 ARG A C 1
ATOM 761 O O . ARG A 1 91 ? 34.375 14.742 74.477 1.00 21.01 91 ARG A O 1
ATOM 769 N N . GLY A 1 92 ? 35.504 16.542 75.203 1.00 20.44 92 GLY A N 1
ATOM 770 C CA . GLY A 1 92 ? 36.679 15.766 75.579 1.00 21.04 92 GLY A CA 1
ATOM 771 C C . GLY A 1 92 ? 37.771 15.747 74.545 1.00 20.44 92 GLY A C 1
ATOM 772 O O . GLY A 1 92 ? 38.736 15.029 74.672 1.00 21.59 92 GLY A O 1
ATOM 773 N N . VAL A 1 93 ? 37.653 16.561 73.508 1.00 21.04 93 VAL A N 1
ATOM 774 C CA . VAL A 1 93 ? 38.723 16.636 72.520 1.00 18.82 93 VAL A CA 1
ATOM 775 C C . VAL A 1 93 ? 39.965 17.286 73.115 1.00 19.20 93 VAL A C 1
ATOM 776 O O . VAL A 1 93 ? 39.882 18.235 73.899 1.00 18.11 93 VAL A O 1
ATOM 780 N N . GLU A 1 94 ? 41.147 16.790 72.729 1.00 20.77 94 GLU A N 1
ATOM 781 C CA . GLU A 1 94 ? 42.373 17.428 73.141 1.00 22.01 94 GLU A CA 1
ATOM 782 C C . GLU A 1 94 ? 42.767 18.445 72.086 1.00 21.45 94 GLU A C 1
ATOM 783 O O . GLU A 1 94 ? 43.109 18.071 70.983 1.00 21.81 94 GLU A O 1
ATOM 789 N N . VAL A 1 95 ? 42.710 19.715 72.430 1.00 20.38 95 VAL A N 1
ATOM 790 C CA . VAL A 1 95 ? 42.887 20.785 71.465 1.00 19.30 95 VAL A CA 1
ATOM 791 C C . VAL A 1 95 ? 44.163 21.563 71.701 1.00 18.88 95 VAL A C 1
ATOM 792 O O . VAL A 1 95 ? 44.373 22.080 72.787 1.00 21.09 95 VAL A O 1
ATOM 796 N N . HIS A 1 96 ? 44.999 21.691 70.659 1.00 16.85 96 HIS A N 1
ATOM 797 C CA . HIS A 1 96 ? 46.255 22.439 70.731 1.00 15.17 96 HIS A CA 1
ATOM 798 C C . HIS A 1 96 ? 46.145 23.537 69.705 1.00 15.92 96 HIS A C 1
ATOM 799 O O . HIS A 1 96 ? 45.738 23.285 68.555 1.00 17.97 96 HIS A O 1
ATOM 806 N N . ILE A 1 97 ? 46.493 24.751 70.123 1.00 17.49 97 ILE A N 1
ATOM 807 C CA . ILE A 1 97 ? 46.440 25.917 69.254 1.00 16.20 97 ILE A CA 1
ATOM 808 C C . ILE A 1 97 ? 47.863 26.327 68.926 1.00 16.75 97 ILE A C 1
ATOM 809 O O . ILE A 1 97 ? 48.669 26.561 69.848 1.00 19.22 97 ILE A O 1
ATOM 814 N N . ILE A 1 98 ? 48.167 26.453 67.639 1.00 16.51 98 ILE A N 1
ATOM 815 C CA . ILE A 1 98 ? 49.491 26.857 67.187 1.00 15.58 98 ILE A CA 1
ATOM 816 C C . ILE A 1 98 ? 49.408 28.326 66.785 1.00 18.18 98 ILE A C 1
ATOM 817 O O . ILE A 1 98 ? 48.586 28.712 65.960 1.00 16.10 98 ILE A O 1
ATOM 822 N N . ASN A 1 99 ? 50.272 29.137 67.387 1.00 17.16 99 ASN A N 1
ATOM 823 C CA . ASN A 1 99 ? 50.390 30.536 67.091 1.00 18.23 99 ASN A CA 1
ATOM 824 C C . ASN A 1 99 ? 51.776 30.740 66.436 1.00 19.40 99 ASN A C 1
ATOM 825 O O . ASN A 1 99 ? 52.794 30.542 67.071 1.00 21.97 99 ASN A O 1
ATOM 830 N N . ARG A 1 100 ? 51.808 31.123 65.175 1.00 19.40 100 ARG A N 1
ATOM 831 C CA . ARG A 1 100 ? 53.070 31.236 64.425 1.00 18.30 100 ARG A CA 1
ATOM 832 C C . ARG A 1 100 ? 52.916 32.261 63.339 1.00 19.09 100 ARG A C 1
ATOM 833 O O . ARG A 1 100 ? 51.870 32.335 62.700 1.00 18.84 100 ARG A O 1
ATOM 841 N N . LYS A 1 101 ? 53.958 33.063 63.122 1.00 17.65 101 LYS A N 1
ATOM 842 C CA . LYS A 1 101 ? 53.883 34.169 62.183 1.00 18.50 101 LYS A CA 1
ATOM 843 C C . LYS A 1 101 ? 53.441 33.676 60.826 1.00 17.78 101 LYS A C 1
ATOM 844 O O . LYS A 1 101 ? 52.499 34.196 60.262 1.00 19.58 101 LYS A O 1
ATOM 850 N N . ARG A 1 102 ? 54.135 32.681 60.310 1.00 17.91 102 ARG A N 1
ATOM 851 C CA . ARG A 1 102 ? 53.652 31.880 59.197 1.00 17.12 102 ARG A CA 1
ATOM 852 C C . ARG A 1 102 ? 52.793 30.773 59.754 1.00 17.03 102 ARG A C 1
ATOM 853 O O . ARG A 1 102 ? 53.256 29.904 60.513 1.00 19.16 102 ARG A O 1
ATOM 861 N N . ILE A 1 103 ? 51.506 30.810 59.410 1.00 16.57 103 ILE A N 1
ATOM 862 C CA . ILE A 1 103 ? 50.519 30.044 60.166 1.00 14.79 103 ILE A CA 1
ATOM 863 C C . ILE A 1 103 ? 50.576 28.581 59.890 1.00 13.59 103 ILE A C 1
ATOM 864 O O . ILE A 1 103 ? 51.150 28.144 58.922 1.00 16.19 103 ILE A O 1
ATOM 869 N N . LEU A 1 104 ? 49.960 27.825 60.779 1.00 15.37 104 LEU A N 1
ATOM 870 C CA . LEU A 1 104 ? 49.534 26.486 60.511 1.00 15.67 104 LEU A CA 1
ATOM 871 C C . LEU A 1 104 ? 48.556 26.590 59.370 1.00 16.59 104 LEU A C 1
ATOM 872 O O . LEU A 1 104 ? 47.517 27.232 59.507 1.00 16.44 104 LEU A O 1
ATOM 877 N N . HIS A 1 105 ? 48.903 26.042 58.217 1.00 14.05 105 HIS A N 1
ATOM 878 C CA . HIS A 1 105 ? 48.046 26.183 57.052 1.00 15.94 105 HIS A CA 1
ATOM 879 C C . HIS A 1 105 ? 47.528 24.844 56.561 1.00 15.77 105 HIS A C 1
ATOM 880 O O . HIS A 1 105 ? 46.650 24.783 55.686 1.00 17.13 105 HIS A O 1
ATOM 887 N N . ALA A 1 106 ? 48.068 23.780 57.150 1.00 16.35 106 ALA A N 1
ATOM 888 C CA . ALA A 1 106 ? 47.683 22.425 56.777 1.00 16.16 106 ALA A CA 1
ATOM 889 C C . ALA A 1 106 ? 46.229 22.070 57.141 1.00 17.38 106 ALA A C 1
ATOM 890 O O . ALA A 1 106 ? 45.660 22.629 58.107 1.00 16.94 106 ALA A O 1
ATOM 892 N N . LYS A 1 107 ? 45.652 21.154 56.358 1.00 15.24 107 LYS A N 1
ATOM 893 C CA . LYS A 1 107 ? 44.292 20.616 56.586 1.00 13.43 107 LYS A CA 1
ATOM 894 C C . LYS A 1 107 ? 44.391 19.113 56.383 1.00 13.32 107 LYS A C 1
ATOM 895 O O . LYS A 1 107 ? 44.512 18.606 55.249 1.00 14.28 107 LYS A O 1
ATOM 901 N N . LEU A 1 108 ? 44.369 18.407 57.494 1.00 13.49 108 LEU A N 1
ATOM 902 C CA . LEU A 1 108 ? 44.605 16.950 57.477 1.00 17.17 108 LEU A CA 1
ATOM 903 C C . LEU A 1 108 ? 43.699 16.333 58.511 1.00 16.69 108 LEU A C 1
ATOM 904 O O . LEU A 1 108 ? 43.584 16.860 59.608 1.00 17.47 108 LEU A O 1
ATOM 909 N N . TYR A 1 109 ? 43.108 15.183 58.160 1.00 15.46 109 TYR A N 1
ATOM 910 C CA . TYR A 1 109 ? 42.204 14.496 59.016 1.00 16.37 109 TYR A CA 1
ATOM 911 C C . TYR A 1 109 ? 42.368 12.992 58.926 1.00 18.16 109 TYR A C 1
ATOM 912 O O . TYR A 1 109 ? 42.733 12.458 57.881 1.00 17.98 109 TYR A O 1
ATOM 921 N N . GLY A 1 110 ? 42.068 12.299 59.994 1.00 17.58 110 GLY A N 1
ATOM 922 C CA . GLY A 1 110 ? 42.101 10.847 59.850 1.00 17.95 110 GLY A CA 1
ATOM 923 C C . GLY A 1 110 ? 42.052 10.080 61.154 1.00 19.88 110 GLY A C 1
ATOM 924 O O . GLY A 1 110 ? 41.491 10.533 62.171 1.00 18.70 110 GLY A O 1
ATOM 925 N N . THR A 1 111 ? 42.656 8.892 61.127 1.00 22.22 111 THR A N 1
ATOM 926 C CA . THR A 1 111 ? 42.603 8.011 62.290 1.00 24.91 111 THR A CA 1
ATOM 927 C C . THR A 1 111 ? 43.841 7.146 62.356 1.00 26.11 111 THR A C 1
ATOM 928 O O . THR A 1 111 ? 44.468 6.886 61.340 1.00 26.95 111 THR A O 1
ATOM 932 N N . SER A 1 112 ? 44.150 6.692 63.567 1.00 27.88 112 SER A N 1
ATOM 933 C CA . SER A 1 112 ? 45.233 5.746 63.838 1.00 28.40 112 SER A CA 1
ATOM 934 C C . SER A 1 112 ? 44.690 4.793 64.890 1.00 30.92 112 SER A C 1
ATOM 935 O O . SER A 1 112 ? 44.162 5.200 65.956 1.00 30.73 112 SER A O 1
ATOM 938 N N . ASN A 1 113 ? 44.805 3.516 64.591 1.00 33.97 113 ASN A N 1
ATOM 939 C CA . ASN A 1 113 ? 44.573 2.506 65.623 1.00 37.09 113 ASN A CA 1
ATOM 940 C C . ASN A 1 113 ? 45.425 1.288 65.330 1.00 38.75 113 ASN A C 1
ATOM 941 O O . ASN A 1 113 ? 46.308 1.327 64.460 1.00 37.40 113 ASN A O 1
ATOM 946 N N . ASN A 1 114 ? 45.149 0.209 66.063 1.00 41.89 114 ASN A N 1
ATOM 947 C CA . ASN A 1 114 ? 45.943 -1.019 65.978 1.00 44.40 114 ASN A CA 1
ATOM 948 C C . ASN A 1 114 ? 46.028 -1.562 64.558 1.00 45.55 114 ASN A C 1
ATOM 949 O O . ASN A 1 114 ? 47.025 -2.203 64.172 1.00 46.11 114 ASN A O 1
ATOM 954 N N . LEU A 1 115 ? 44.979 -1.317 63.784 1.00 45.66 115 LEU A N 1
ATOM 955 C CA . LEU A 1 115 ? 44.907 -1.852 62.433 1.00 46.03 115 LEU A CA 1
ATOM 956 C C . LEU A 1 115 ? 45.779 -1.029 61.462 1.00 44.69 115 LEU A C 1
ATOM 957 O O . LEU A 1 115 ? 46.372 -1.586 60.532 1.00 46.01 115 LEU A O 1
ATOM 962 N N . GLY A 1 116 ? 45.862 0.287 61.680 1.00 39.92 116 GLY A N 1
ATOM 963 C CA . GLY A 1 116 ? 46.591 1.135 60.762 1.00 35.90 116 GLY A CA 1
ATOM 964 C C . GLY A 1 116 ? 46.153 2.598 60.798 1.00 32.62 116 GLY A C 1
ATOM 965 O O . GLY A 1 116 ? 45.453 3.010 61.713 1.00 30.66 116 GLY A O 1
ATOM 966 N N . GLU A 1 117 ? 46.597 3.338 59.784 1.00 30.69 117 GLU A N 1
ATOM 967 C CA . GLU A 1 117 ? 46.415 4.790 59.683 1.00 27.79 117 GLU A CA 1
ATOM 968 C C . GLU A 1 117 ? 45.530 5.071 58.483 1.00 26.04 117 GLU A C 1
ATOM 969 O O . GLU A 1 117 ? 45.697 4.475 57.411 1.00 26.68 117 GLU A O 1
ATOM 975 N N A SER A 1 118 ? 44.573 5.979 58.642 0.33 24.74 118 SER A N 1
ATOM 976 N N B SER A 1 118 ? 44.586 5.997 58.644 0.33 24.74 118 SER A N 1
ATOM 977 C CA A SER A 1 118 ? 43.932 6.542 57.484 0.33 23.77 118 SER A CA 1
ATOM 978 C CA B SER A 1 118 ? 43.843 6.513 57.516 0.33 23.77 118 SER A CA 1
ATOM 979 C C A SER A 1 118 ? 44.159 8.034 57.464 0.33 23.72 118 SER A C 1
ATOM 980 C C B SER A 1 118 ? 44.083 8.024 57.466 0.33 23.72 118 SER A C 1
ATOM 981 O O A SER A 1 118 ? 44.301 8.661 58.509 0.33 23.93 118 SER A O 1
ATOM 982 O O B SER A 1 118 ? 44.156 8.653 58.512 0.33 23.93 118 SER A O 1
ATOM 987 N N . LEU A 1 119 ? 44.197 8.581 56.260 1.00 23.75 119 LEU A N 1
ATOM 988 C CA . LEU A 1 119 ? 44.611 9.976 56.066 1.00 21.48 119 LEU A CA 1
ATOM 989 C C . LEU A 1 119 ? 43.815 10.657 54.974 1.00 20.54 119 LEU A C 1
ATOM 990 O O . LEU A 1 119 ? 43.685 10.162 53.862 1.00 21.69 119 LEU A O 1
ATOM 995 N N . VAL A 1 120 ? 43.271 11.821 55.301 1.00 20.25 120 VAL A N 1
ATOM 996 C CA . VAL A 1 120 ? 42.628 12.679 54.335 1.00 18.19 120 VAL A CA 1
ATOM 997 C C . VAL A 1 120 ? 43.445 13.946 54.361 1.00 18.20 120 VAL A C 1
ATOM 998 O O . VAL A 1 120 ? 43.586 14.572 55.426 1.00 17.64 120 VAL A O 1
ATOM 1002 N N . VAL A 1 121 ? 43.989 14.291 53.203 1.00 15.97 121 VAL A N 1
ATOM 1003 C CA . VAL A 1 121 ? 44.641 15.565 52.968 1.00 15.71 121 VAL A CA 1
ATOM 1004 C C . VAL A 1 121 ? 43.743 16.411 52.100 1.00 16.10 121 VAL A C 1
ATOM 1005 O O . VAL A 1 121 ? 43.258 15.965 51.067 1.00 15.17 121 VAL A O 1
ATOM 1009 N N . SER A 1 122 ? 43.503 17.653 52.525 1.00 15.31 122 SER A N 1
ATOM 1010 C CA . SER A 1 122 ? 42.510 18.479 51.861 1.00 13.97 122 SER A CA 1
ATOM 1011 C C . SER A 1 122 ? 43.012 19.920 51.742 1.00 13.54 122 SER A C 1
ATOM 1012 O O . SER A 1 122 ? 43.932 20.369 52.491 1.00 14.66 122 SER A O 1
ATOM 1015 N N . SER A 1 123 ? 42.408 20.664 50.824 1.00 13.71 123 SER A N 1
ATOM 1016 C CA . SER A 1 123 ? 42.472 22.127 50.936 1.00 14.31 123 SER A CA 1
ATOM 1017 C C . SER A 1 123 ? 41.437 22.713 51.903 1.00 13.97 123 SER A C 1
ATOM 1018 O O . SER A 1 123 ? 41.483 23.908 52.212 1.00 14.63 123 SER A O 1
ATOM 1021 N N . GLY A 1 124 ? 40.475 21.915 52.338 1.00 14.25 124 GLY A N 1
ATOM 1022 C CA . GLY A 1 124 ? 39.336 22.432 53.092 1.00 12.55 124 GLY A CA 1
ATOM 1023 C C . GLY A 1 124 ? 39.594 22.473 54.567 1.00 13.21 124 GLY A C 1
ATOM 1024 O O . GLY A 1 124 ? 39.918 21.430 55.161 1.00 13.56 124 GLY A O 1
ATOM 1025 N N . ASN A 1 125 ? 39.470 23.667 55.169 1.00 13.35 125 ASN A N 1
ATOM 1026 C CA . ASN A 1 125 ? 39.504 23.822 56.635 1.00 13.03 125 ASN A CA 1
ATOM 1027 C C . ASN A 1 125 ? 38.276 23.229 57.308 1.00 11.45 125 ASN A C 1
ATOM 1028 O O . ASN A 1 125 ? 37.279 22.981 56.661 1.00 12.93 125 ASN A O 1
ATOM 1033 N N . PHE A 1 126 ? 38.349 23.089 58.616 1.00 11.52 126 PHE A N 1
ATOM 1034 C CA . PHE A 1 126 ? 37.273 22.605 59.421 1.00 13.06 126 PHE A CA 1
ATOM 1035 C C . PHE A 1 126 ? 36.348 23.772 59.703 1.00 13.52 126 PHE A C 1
ATOM 1036 O O . PHE A 1 126 ? 36.197 24.217 60.824 1.00 11.59 126 PHE A O 1
ATOM 1044 N N . THR A 1 127 ? 35.754 24.282 58.628 1.00 12.62 127 THR A N 1
ATOM 1045 C CA . THR A 1 127 ? 34.916 25.469 58.670 1.00 11.84 127 THR A CA 1
ATOM 1046 C C . THR A 1 127 ? 33.700 25.221 57.795 1.00 13.36 127 THR A C 1
ATOM 1047 O O . THR A 1 127 ? 33.674 24.348 56.921 1.00 13.48 127 THR A O 1
ATOM 1051 N N . GLY A 1 128 ? 32.667 26.008 58.023 1.00 13.88 128 GLY A N 1
ATOM 1052 C CA . GLY A 1 128 ? 31.470 25.914 57.229 1.00 11.52 128 GLY A CA 1
ATOM 1053 C C . GLY A 1 128 ? 31.759 25.945 55.749 1.00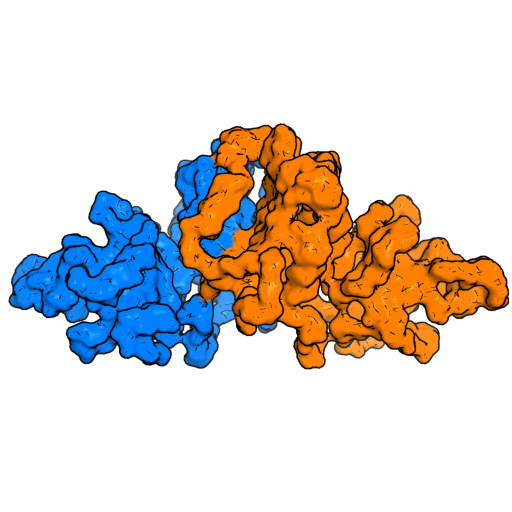 12.87 128 GLY A C 1
ATOM 1054 O O . GLY A 1 128 ? 31.332 25.082 55.040 1.00 12.98 128 GLY A O 1
ATOM 1055 N N . PRO A 1 129 ? 32.456 26.972 55.253 1.00 13.00 129 PRO A N 1
ATOM 1056 C CA . PRO A 1 129 ? 32.837 27.045 53.828 1.00 12.22 129 PRO A CA 1
ATOM 1057 C C . PRO A 1 129 ? 33.687 25.865 53.316 1.00 12.90 129 PRO A C 1
ATOM 1058 O O . PRO A 1 129 ? 33.469 25.389 52.183 1.00 13.59 129 PRO A O 1
ATOM 1062 N N . GLY A 1 130 ? 34.613 25.388 54.145 1.00 11.47 130 GLY A N 1
ATOM 1063 C CA . GLY A 1 130 ? 35.435 24.230 53.787 1.00 12.13 130 GLY A CA 1
ATOM 1064 C C . GLY A 1 130 ? 34.584 22.997 53.593 1.00 12.99 130 GLY A C 1
ATOM 1065 O O . GLY A 1 130 ? 34.866 22.174 52.734 1.00 13.95 130 GLY A O 1
ATOM 1066 N N . MET A 1 131 ? 33.534 22.874 54.386 1.00 13.64 131 MET A N 1
ATOM 1067 C CA . MET A 1 131 ? 32.677 21.712 54.331 1.00 14.10 131 MET A CA 1
ATOM 1068 C C . MET A 1 131 ? 31.529 21.840 53.336 1.00 15.88 131 MET A C 1
ATOM 1069 O O . MET A 1 131 ? 30.762 20.895 53.174 1.00 15.69 131 MET A O 1
ATOM 1074 N N A SER A 1 132 ? 31.385 22.998 52.689 0.33 14.82 132 SER A N 1
ATOM 1075 N N B SER A 1 132 ? 31.382 22.994 52.692 0.33 14.82 132 SER A N 1
ATOM 1076 C CA A SER A 1 132 ? 30.190 23.260 51.910 0.33 14.78 132 SER A CA 1
ATOM 1077 C CA B SER A 1 132 ? 30.202 23.214 51.883 0.33 14.78 132 SER A CA 1
ATOM 1078 C C A SER A 1 132 ? 30.558 23.712 50.487 0.33 15.48 132 SER A C 1
ATOM 1079 C C B SER A 1 132 ? 30.589 23.710 50.483 0.33 15.48 132 SER A C 1
ATOM 1080 O O A SER A 1 132 ? 30.859 22.887 49.632 0.33 15.95 132 SER A O 1
ATOM 1081 O O B SER A 1 132 ? 30.947 22.905 49.635 0.33 15.95 132 SER A O 1
ATOM 1086 N N . GLN A 1 133 ? 30.535 25.016 50.246 1.00 14.89 133 GLN A N 1
ATOM 1087 C CA . GLN A 1 133 ? 30.570 25.527 48.911 1.00 15.15 133 GLN A CA 1
ATOM 1088 C C . GLN A 1 133 ? 31.926 25.986 48.361 1.00 14.45 133 GLN A C 1
ATOM 1089 O O . GLN A 1 133 ? 32.029 26.225 47.181 1.00 14.29 133 GLN A O 1
ATOM 1095 N N . ASN A 1 134 ? 32.959 26.133 49.172 1.00 14.34 134 ASN A N 1
ATOM 1096 C CA . ASN A 1 134 ? 34.278 26.464 48.614 1.00 12.42 134 ASN A CA 1
ATOM 1097 C C . ASN A 1 134 ? 34.639 25.351 47.649 1.00 13.59 134 ASN A C 1
ATOM 1098 O O . ASN A 1 134 ? 34.265 24.197 47.880 1.00 15.34 134 ASN A O 1
ATOM 1103 N N . ILE A 1 135 ? 35.347 25.669 46.581 1.00 13.38 135 ILE A N 1
ATOM 1104 C CA . ILE A 1 135 ? 35.855 24.618 45.698 1.00 13.13 135 ILE A CA 1
ATOM 1105 C C . ILE A 1 135 ? 37.066 24.005 46.402 1.00 14.68 135 ILE A C 1
ATOM 1106 O O . ILE A 1 135 ? 38.120 24.653 46.506 1.00 13.63 135 ILE A O 1
ATOM 1111 N N . GLU A 1 136 ? 36.927 22.770 46.895 1.00 14.13 136 GLU A N 1
ATOM 1112 C CA . GLU A 1 136 ? 37.953 22.109 47.691 1.00 13.01 136 GLU A CA 1
ATOM 1113 C C . GLU A 1 136 ? 38.295 20.723 47.098 1.00 13.29 136 GLU A C 1
ATOM 1114 O O . GLU A 1 136 ? 37.418 19.982 46.627 1.00 12.54 136 GLU A O 1
ATOM 1120 N N . ALA A 1 137 ? 39.581 20.425 47.136 1.00 13.88 137 ALA A N 1
ATOM 1121 C CA . ALA A 1 137 ? 40.160 19.113 46.780 1.00 14.66 137 ALA A CA 1
ATOM 1122 C C . ALA A 1 137 ? 40.517 18.303 47.987 1.00 14.87 137 ALA A C 1
ATOM 1123 O O . ALA A 1 137 ? 41.173 18.823 48.902 1.00 17.87 137 ALA A O 1
ATOM 1125 N N . SER A 1 138 ? 40.142 17.010 48.014 1.00 13.17 138 SER A N 1
ATOM 1126 C CA . SER A 1 138 ? 40.487 16.164 49.125 1.00 13.92 138 SER A CA 1
ATOM 1127 C C . SER A 1 138 ? 40.920 14.785 48.589 1.00 15.64 138 SER A C 1
ATOM 1128 O O . SER A 1 138 ? 40.336 14.305 47.627 1.00 17.52 138 SER A O 1
ATOM 1131 N N . LEU A 1 139 ? 41.892 14.202 49.269 1.00 16.72 139 LEU A N 1
ATOM 1132 C CA . LEU A 1 139 ? 42.455 12.878 48.947 1.00 17.39 139 LEU A CA 1
ATOM 1133 C C . LEU A 1 139 ? 42.481 12.021 50.183 1.00 18.10 139 LEU A C 1
ATOM 1134 O O . LEU A 1 139 ? 43.050 12.421 51.222 1.00 18.50 139 LEU A O 1
ATOM 1139 N N A LEU A 1 140 ? 41.814 10.855 50.094 0.33 18.03 140 LEU A N 1
ATOM 1140 N N B LEU A 1 140 ? 41.887 10.832 50.061 0.33 18.03 140 LEU A N 1
ATOM 1141 C CA A LEU A 1 140 ? 41.772 9.889 51.176 0.33 17.53 140 LEU A CA 1
ATOM 1142 C CA B LEU A 1 140 ? 41.740 9.907 51.161 0.33 17.53 140 LEU A CA 1
ATOM 1143 C C A LEU A 1 140 ? 42.644 8.704 50.770 0.33 19.30 140 LEU A C 1
ATOM 1144 C C B LEU A 1 140 ? 42.558 8.645 50.833 0.33 19.30 140 LEU A C 1
ATOM 1145 O O A LEU A 1 140 ? 42.487 8.157 49.662 0.33 18.93 140 LEU A O 1
ATOM 1146 O O B LEU A 1 140 ? 42.274 7.974 49.837 0.33 18.93 140 LEU A O 1
ATOM 1155 N N . LEU A 1 141 ? 43.559 8.353 51.670 1.00 20.40 141 LEU A N 1
ATOM 1156 C CA . LEU A 1 141 ? 44.410 7.163 51.549 1.00 21.38 141 LEU A CA 1
ATOM 1157 C C . LEU A 1 141 ? 44.032 6.156 52.627 1.00 22.94 141 LEU A C 1
ATOM 1158 O O . LEU A 1 141 ? 43.860 6.490 53.802 1.00 24.41 141 LEU A O 1
ATOM 1163 N N . ASP A 1 142 ? 43.898 4.911 52.214 1.00 24.83 142 ASP A N 1
ATOM 1164 C CA . ASP A 1 142 ? 43.538 3.836 53.132 1.00 24.31 142 ASP A CA 1
ATOM 1165 C C . ASP A 1 142 ? 44.709 3.237 53.883 1.00 26.07 142 ASP A C 1
ATOM 1166 O O . ASP A 1 142 ? 45.866 3.633 53.706 1.00 23.78 142 ASP A O 1
ATOM 1171 N N . ASN A 1 143 ? 44.394 2.260 54.748 1.00 28.29 143 ASN A N 1
ATOM 1172 C CA . ASN A 1 143 ? 45.391 1.616 55.619 1.00 30.57 143 ASN A CA 1
ATOM 1173 C C . ASN A 1 143 ? 46.594 1.011 54.867 1.00 27.93 143 ASN A C 1
ATOM 1174 O O . ASN A 1 143 ? 47.758 1.184 55.257 1.00 27.58 143 ASN A O 1
ATOM 1179 N N A ASN A 1 144 ? 46.304 0.315 53.787 0.33 27.94 144 ASN A N 1
ATOM 1180 N N B ASN A 1 144 ? 46.311 0.298 53.796 0.33 27.94 144 ASN A N 1
ATOM 1181 C CA A ASN A 1 144 ? 47.339 -0.332 52.991 0.33 27.91 144 ASN A CA 1
ATOM 1182 C CA B ASN A 1 144 ? 47.379 -0.295 53.003 0.33 27.91 144 ASN A CA 1
ATOM 1183 C C A ASN A 1 144 ? 48.281 0.668 52.315 0.33 26.65 144 ASN A C 1
ATOM 1184 C C B ASN A 1 144 ? 48.320 0.751 52.469 0.33 26.65 144 ASN A C 1
ATOM 1185 O O A ASN A 1 144 ? 49.473 0.413 52.164 0.33 27.30 144 ASN A O 1
ATOM 1186 O O B ASN A 1 144 ? 49.546 0.617 52.590 0.33 27.30 144 ASN A O 1
ATOM 1195 N N . THR A 1 145 ? 47.746 1.807 51.892 1.00 25.40 145 THR A N 1
ATOM 1196 C CA . THR A 1 145 ? 48.547 2.815 51.217 1.00 23.46 145 THR A CA 1
ATOM 1197 C C . THR A 1 145 ? 49.387 3.645 52.199 1.00 24.38 145 THR A C 1
ATOM 1198 O O . THR A 1 145 ? 50.538 3.956 51.929 1.00 24.07 145 THR A O 1
ATOM 1202 N N . THR A 1 146 ? 48.817 4.027 53.342 1.00 23.24 146 THR A N 1
ATOM 1203 C CA . THR A 1 146 ? 49.602 4.702 54.359 1.00 22.32 146 THR A CA 1
ATOM 1204 C C . THR A 1 146 ? 50.709 3.794 54.910 1.00 25.16 146 THR A C 1
ATOM 1205 O O . THR A 1 146 ? 51.816 4.263 55.188 1.00 26.36 146 THR A O 1
ATOM 1209 N N . GLN A 1 147 ? 50.397 2.506 55.062 1.00 27.32 147 GLN A N 1
ATOM 1210 C CA . GLN A 1 147 ? 51.427 1.558 55.509 1.00 28.23 147 GLN A CA 1
ATOM 1211 C C . GLN A 1 147 ? 52.578 1.512 54.510 1.00 28.21 147 GLN A C 1
ATOM 1212 O O . GLN A 1 147 ? 53.731 1.719 54.894 1.00 27.12 147 GLN A O 1
ATOM 1218 N N . SER A 1 148 ? 52.268 1.288 53.234 1.00 28.89 148 SER A N 1
ATOM 1219 C CA . SER A 1 148 ? 53.294 1.205 52.190 1.00 29.22 148 SER A CA 1
ATOM 1220 C C . SER A 1 148 ? 54.122 2.475 52.086 1.00 30.46 148 SER A C 1
ATOM 1221 O O . SER A 1 148 ? 55.294 2.408 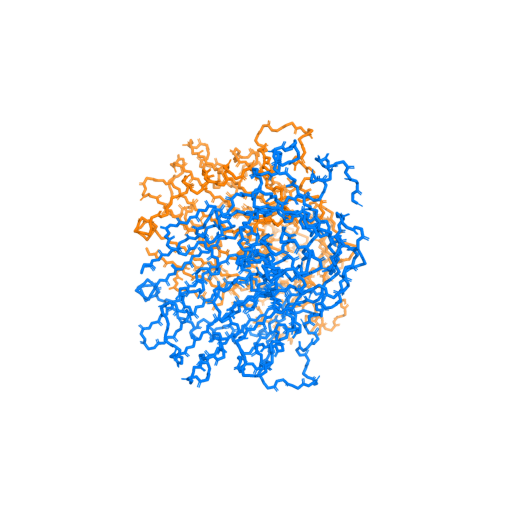51.753 1.00 31.79 148 SER A O 1
ATOM 1224 N N . MET A 1 149 ? 53.530 3.638 52.390 1.00 28.86 149 MET A N 1
ATOM 1225 C CA . MET A 1 149 ? 54.249 4.901 52.276 1.00 29.40 149 MET A CA 1
ATOM 1226 C C . MET A 1 149 ? 55.076 5.191 53.456 1.00 28.57 149 MET A C 1
ATOM 1227 O O . MET A 1 149 ? 55.955 6.049 53.409 1.00 31.89 149 MET A O 1
ATOM 1232 N N . GLY A 1 150 ? 54.760 4.536 54.542 1.00 27.56 150 GLY A N 1
ATOM 1233 C CA . GLY A 1 150 ? 55.391 4.839 55.805 1.00 25.28 150 GLY A CA 1
ATOM 1234 C C . GLY A 1 150 ? 54.770 5.990 56.573 1.00 27.85 150 GLY A C 1
ATOM 1235 O O . GLY A 1 150 ? 55.433 6.584 57.419 1.00 28.79 150 GLY A O 1
ATOM 1236 N N . PHE A 1 151 ? 53.506 6.306 56.323 1.00 26.69 151 PHE A N 1
ATOM 1237 C CA . PHE A 1 151 ? 52.896 7.408 57.079 1.00 25.37 151 PHE A CA 1
ATOM 1238 C C . PHE A 1 151 ? 52.496 7.032 58.522 1.00 24.74 151 PHE A C 1
ATOM 1239 O O . PHE A 1 151 ? 51.882 6.007 58.752 1.00 23.51 151 PHE A O 1
ATOM 1247 N N . SER A 1 152 ? 52.820 7.885 59.488 1.00 23.66 152 SER A N 1
ATOM 1248 C CA . SER A 1 152 ? 52.388 7.667 60.874 1.00 24.32 152 SER A CA 1
ATOM 1249 C C . SER A 1 152 ? 51.937 8.959 61.531 1.00 23.43 152 SER A C 1
ATOM 1250 O O . SER A 1 152 ? 52.728 9.894 61.633 1.00 25.42 152 SER A O 1
ATOM 1253 N N . TRP A 1 153 ? 50.696 8.989 62.000 1.00 23.15 153 TRP A N 1
ATOM 1254 C CA . TRP A 1 153 ? 50.127 10.127 62.747 1.00 21.95 153 TRP A CA 1
ATOM 1255 C C . TRP A 1 153 ? 50.962 10.469 63.979 1.00 22.61 153 TRP A C 1
ATOM 1256 O O . TRP A 1 153 ? 51.328 11.622 64.225 1.00 22.42 153 TRP A O 1
ATOM 1267 N N A ASN A 1 154 ? 51.277 9.435 64.755 0.33 24.34 154 ASN A N 1
ATOM 1268 N N B ASN A 1 154 ? 51.296 9.461 64.773 0.33 24.34 154 ASN A N 1
ATOM 1269 C CA A ASN A 1 154 ? 52.048 9.583 65.987 0.33 24.99 154 ASN A CA 1
ATOM 1270 C CA B ASN A 1 154 ? 52.020 9.721 66.007 0.33 24.99 154 ASN A CA 1
ATOM 1271 C C A ASN A 1 154 ? 53.384 10.249 65.755 0.33 25.25 154 ASN A C 1
ATOM 1272 C C B ASN A 1 154 ? 53.405 10.284 65.755 0.33 25.25 154 ASN A C 1
ATOM 1273 O O A ASN A 1 154 ? 53.778 11.142 66.504 0.33 26.63 154 ASN A O 1
ATOM 1274 O O B ASN A 1 154 ? 53.857 11.160 66.492 0.33 26.63 154 ASN A O 1
ATOM 1283 N N . ASP A 1 155 ? 54.082 9.799 64.718 1.00 25.23 155 ASP A N 1
ATOM 1284 C CA . ASP A 1 155 ? 55.388 10.304 64.379 1.00 25.83 155 ASP A CA 1
ATOM 1285 C C . ASP A 1 155 ? 55.261 11.745 63.926 1.00 25.17 155 ASP A C 1
ATOM 1286 O O . ASP A 1 155 ? 56.034 12.595 64.343 1.00 26.69 155 ASP A O 1
ATOM 1291 N N . MET A 1 156 ? 54.286 12.019 63.069 1.00 24.29 156 MET A N 1
ATOM 1292 C CA . MET A 1 156 ? 54.058 13.393 62.624 1.00 24.54 156 MET A CA 1
ATOM 1293 C C . MET A 1 156 ? 53.686 14.331 63.767 1.00 22.33 156 MET A C 1
ATOM 1294 O O . MET A 1 156 ? 54.268 15.391 63.886 1.00 23.38 156 MET A O 1
ATOM 1299 N N . ILE A 1 157 ? 52.719 13.952 64.596 1.00 25.06 157 ILE A N 1
ATOM 1300 C CA . ILE A 1 157 ? 52.317 14.781 65.741 1.00 25.13 157 ILE A CA 1
ATOM 1301 C C . ILE A 1 157 ? 53.454 14.999 66.705 1.00 25.75 157 ILE A C 1
ATOM 1302 O O . ILE A 1 157 ? 53.632 16.123 67.206 1.00 25.03 157 ILE A O 1
ATOM 1307 N N . SER A 1 158 ? 54.254 13.946 66.961 1.00 27.05 158 SER A N 1
ATOM 1308 C CA . SER A 1 158 ? 55.448 14.112 67.795 1.00 28.93 158 SER A CA 1
ATOM 1309 C C . SER A 1 158 ? 56.411 15.131 67.217 1.00 28.68 158 SER A C 1
ATOM 1310 O O . SER A 1 158 ? 56.934 15.944 67.947 1.00 29.70 158 SER A O 1
ATOM 1313 N N . GLU A 1 159 ? 56.638 15.118 65.911 1.00 28.13 159 GLU A N 1
ATOM 1314 C CA . GLU A 1 159 ? 57.509 16.124 65.338 1.00 28.13 159 GLU A CA 1
ATOM 1315 C C . GLU A 1 159 ? 56.920 17.530 65.487 1.00 27.17 159 GLU A C 1
ATOM 1316 O O . GLU A 1 159 ? 57.631 18.464 65.850 1.00 27.42 159 GLU A O 1
ATOM 1322 N N . MET A 1 160 ? 55.623 17.666 65.227 1.00 27.14 160 MET A N 1
ATOM 1323 C CA . MET A 1 160 ? 54.954 18.976 65.352 1.00 26.68 160 MET A CA 1
ATOM 1324 C C . MET A 1 160 ? 55.127 19.540 66.726 1.00 28.67 160 MET A C 1
ATOM 1325 O O . MET A 1 160 ? 55.285 20.739 66.889 1.00 28.56 160 MET A O 1
ATOM 1330 N N . LEU A 1 161 ? 55.089 18.659 67.732 1.00 31.79 161 LEU A N 1
ATOM 1331 C CA . LEU A 1 161 ? 55.226 19.072 69.134 1.00 32.76 161 LEU A CA 1
ATOM 1332 C C . LEU A 1 161 ? 56.672 19.382 69.550 1.00 34.30 161 LEU A C 1
ATOM 1333 O O . LEU A 1 161 ? 56.908 19.855 70.664 1.00 36.12 161 LEU A O 1
ATOM 1338 N N . ASN A 1 162 ? 57.627 19.166 68.648 1.00 35.76 162 ASN A N 1
ATOM 1339 C CA . ASN A 1 162 ? 59.030 19.463 68.929 1.00 36.14 162 ASN A CA 1
ATOM 1340 C C . ASN A 1 162 ? 59.717 20.387 67.910 1.00 37.94 162 ASN A C 1
ATOM 1341 O O . ASN A 1 162 ? 60.837 20.110 67.444 1.00 39.39 162 ASN A O 1
ATOM 1346 N N . GLN A 1 163 ? 59.049 21.501 67.577 1.00 35.81 163 GLN A N 1
ATOM 1347 C CA . GLN A 1 163 ? 59.589 22.454 66.631 1.00 32.31 163 GLN A CA 1
ATOM 1348 C C . GLN A 1 163 ? 59.957 23.773 67.272 1.00 32.38 163 GLN A C 1
ATOM 1349 O O . GLN A 1 163 ? 60.461 24.666 66.596 1.00 35.13 163 GLN A O 1
ATOM 1355 N N A ASN A 1 164 ? 59.706 23.915 68.562 0.33 31.14 164 ASN A N 1
ATOM 1356 N N B ASN A 1 164 ? 59.704 23.897 68.563 0.33 31.14 164 ASN A N 1
ATOM 1357 C CA A ASN A 1 164 ? 59.910 25.193 69.234 0.33 30.67 164 ASN A CA 1
ATOM 1358 C CA B ASN A 1 164 ? 59.862 25.173 69.250 0.33 30.67 164 ASN A CA 1
ATOM 1359 C C A ASN A 1 164 ? 58.725 26.145 69.065 0.33 30.03 164 ASN A C 1
ATOM 1360 C C B ASN A 1 164 ? 58.841 26.173 68.723 0.33 30.03 164 ASN A C 1
ATOM 1361 O O A ASN A 1 164 ? 58.754 27.280 69.556 0.33 30.36 164 ASN A O 1
ATOM 1362 O O B ASN A 1 164 ? 59.101 27.354 68.564 0.33 30.36 164 ASN A O 1
ATOM 1371 N N . TRP A 1 165 ? 57.661 25.665 68.426 1.00 28.16 165 TRP A N 1
ATOM 1372 C CA . TRP A 1 165 ? 56.522 26.515 68.135 1.00 24.41 165 TRP A CA 1
ATOM 1373 C C . TRP A 1 165 ? 55.768 26.938 69.390 1.00 23.90 165 TRP A C 1
ATOM 1374 O O . TRP A 1 165 ? 55.803 26.255 70.417 1.00 24.51 165 TRP A O 1
ATOM 1385 N N . HIS A 1 166 ? 54.971 27.991 69.272 1.00 24.18 166 HIS A N 1
ATOM 1386 C CA . HIS A 1 166 ? 54.120 28.408 70.372 1.00 25.74 166 HIS A CA 1
ATOM 1387 C C . HIS A 1 166 ? 52.820 27.645 70.176 1.00 25.98 166 HIS A C 1
ATOM 1388 O O . HIS A 1 166 ? 51.985 28.016 69.368 1.00 24.69 166 HIS A O 1
ATOM 1395 N N . ILE A 1 167 ? 52.664 26.568 70.906 1.00 22.13 167 ILE A N 1
ATOM 1396 C CA . ILE A 1 167 ? 51.599 25.667 70.968 1.00 22.05 167 ILE A CA 1
ATOM 1397 C C . ILE A 1 167 ? 50.927 25.676 72.326 1.00 23.37 167 ILE A C 1
ATOM 1398 O O . ILE A 1 167 ? 51.536 25.327 73.305 1.00 23.77 167 ILE A O 1
ATOM 1403 N N . HIS A 1 168 ? 49.644 26.035 72.343 1.00 21.52 168 HIS A N 1
ATOM 1404 C CA . HIS A 1 168 ? 48.861 26.095 73.562 1.00 19.77 168 HIS A CA 1
ATOM 1405 C C . HIS A 1 168 ? 47.989 24.890 73.706 1.00 20.70 168 HIS A C 1
ATOM 1406 O O . HIS A 1 168 ? 47.050 24.695 72.931 1.00 19.36 168 HIS A O 1
ATOM 1413 N N . ASN A 1 169 ? 48.301 24.055 74.689 1.00 22.57 169 ASN A N 1
ATOM 1414 C CA . ASN A 1 169 ? 47.438 22.912 74.936 1.00 21.70 169 ASN A CA 1
ATOM 1415 C C . ASN A 1 169 ? 46.214 23.409 75.732 1.00 21.63 169 ASN A C 1
ATOM 1416 O O . ASN A 1 169 ? 46.328 23.800 76.903 1.00 23.09 169 ASN A O 1
ATOM 1421 N N A MET A 1 170 ? 45.051 23.391 75.089 0.33 20.01 170 MET A N 1
ATOM 1422 N N B MET A 1 170 ? 45.043 23.403 75.108 0.33 20.01 170 MET A N 1
ATOM 1423 C CA A MET A 1 170 ? 43.830 23.910 75.680 0.33 19.95 170 MET A CA 1
ATOM 1424 C CA B MET A 1 170 ? 43.852 23.930 75.757 0.33 19.95 170 MET A CA 1
ATOM 1425 C C A MET A 1 170 ? 42.999 22.857 76.414 0.33 20.60 170 MET A C 1
ATOM 1426 C C B MET A 1 170 ? 42.972 22.850 76.398 0.33 20.60 170 MET A C 1
ATOM 1427 O O A MET A 1 170 ? 41.983 23.195 77.022 0.33 20.71 170 MET A O 1
ATOM 1428 O O B MET A 1 170 ? 41.904 23.157 76.930 0.33 20.71 170 MET A O 1
ATOM 1437 N N . THR A 1 171 ? 43.401 21.592 76.344 1.00 22.55 171 THR A N 1
ATOM 1438 C CA . THR A 1 171 ? 42.750 20.519 77.113 1.00 25.84 171 THR A CA 1
ATOM 1439 C C . THR A 1 171 ? 42.725 20.974 78.602 1.00 30.01 171 THR A C 1
ATOM 1440 O O . THR A 1 171 ? 43.713 21.409 79.118 1.00 32.92 171 THR A O 1
ATOM 1444 N N . ASN A 1 172 ? 41.621 20.915 79.303 1.00 33.90 172 ASN A N 1
ATOM 1445 C CA . ASN A 1 172 ? 41.654 21.520 80.658 1.00 38.43 172 ASN A CA 1
ATOM 1446 C C . ASN A 1 172 ? 41.997 23.034 80.743 1.00 39.15 172 ASN A C 1
ATOM 1447 O O . ASN A 1 172 ? 42.527 23.527 81.759 1.00 41.40 172 ASN A O 1
ATOM 1452 N N . ALA A 1 173 ? 41.677 23.791 79.694 1.00 37.97 173 ALA A N 1
ATOM 1453 C CA . ALA A 1 173 ? 41.803 25.245 79.759 1.00 34.06 173 ALA A CA 1
ATOM 1454 C C . ALA A 1 173 ? 40.885 25.784 80.848 1.00 32.26 173 ALA A C 1
ATOM 1455 O O . ALA A 1 173 ? 39.790 25.267 81.064 1.00 32.27 173 ALA A O 1
ATOM 1457 N N . THR A 1 174 ? 41.308 26.844 81.506 1.00 31.28 174 THR A N 1
ATOM 1458 C CA . THR A 1 174 ? 40.370 27.651 82.311 1.00 29.63 174 THR A CA 1
ATOM 1459 C C . THR A 1 174 ? 40.136 29.008 81.676 1.00 28.05 174 THR A C 1
ATOM 1460 O O . THR A 1 174 ? 40.719 29.327 80.637 1.00 27.43 174 THR A O 1
ATOM 1464 N N . ASP A 1 175 ? 39.322 29.829 82.332 1.00 26.39 175 ASP A N 1
ATOM 1465 C CA . ASP A 1 175 ? 39.088 31.190 81.862 1.00 27.40 175 ASP A CA 1
ATOM 1466 C C . ASP A 1 175 ? 40.382 31.966 81.706 1.00 26.69 175 ASP A C 1
ATOM 1467 O O . ASP A 1 175 ? 40.426 32.920 80.962 1.00 28.20 175 ASP A O 1
ATOM 1472 N N . ALA A 1 176 ? 41.420 31.590 82.437 1.00 28.97 176 ALA A N 1
ATOM 1473 C CA . ALA A 1 176 ? 42.649 32.373 82.468 1.00 30.01 176 ALA A CA 1
ATOM 1474 C C . ALA A 1 176 ? 43.603 32.009 81.342 1.00 30.51 176 ALA A C 1
ATOM 1475 O O . ALA A 1 176 ? 44.586 32.712 81.115 1.00 32.63 176 ALA A O 1
ATOM 1477 N N A SER A 1 177 ? 43.325 30.908 80.656 0.33 30.48 177 SER A N 1
ATOM 1478 N N B SER A 1 177 ? 43.317 30.917 80.643 0.33 30.48 177 SER A N 1
ATOM 1479 C CA A SER A 1 177 ? 44.284 30.354 79.717 0.33 30.10 177 SER A CA 1
ATOM 1480 C CA B SER A 1 177 ? 44.257 30.360 79.686 0.33 30.10 177 SER A CA 1
ATOM 1481 C C A SER A 1 177 ? 44.476 31.324 78.569 0.33 30.11 177 SER A C 1
ATOM 1482 C C B SER A 1 177 ? 44.472 31.348 78.576 0.33 30.11 177 SER A C 1
ATOM 1483 O O A SER A 1 177 ? 43.511 31.749 77.937 0.33 30.14 177 SER A O 1
ATOM 1484 O O B SER A 1 177 ? 43.515 31.820 77.972 0.33 30.14 177 SER A O 1
ATOM 1489 N N . PRO A 1 178 ? 45.728 31.674 78.304 1.00 30.19 178 PRO A N 1
ATOM 1490 C CA . PRO A 1 178 ? 46.069 32.656 77.274 1.00 29.99 178 PRO A CA 1
ATOM 1491 C C . PRO A 1 178 ? 45.727 32.187 75.844 1.00 28.24 178 PRO A C 1
ATOM 1492 O O . PRO A 1 178 ? 45.720 33.004 74.957 1.00 28.55 178 PRO A O 1
ATOM 1496 N N . GLY A 1 179 ? 45.468 30.910 75.650 1.00 26.05 179 GLY A N 1
ATOM 1497 C CA . GLY A 1 179 ? 45.012 30.388 74.375 1.00 22.31 179 GLY A CA 1
ATOM 1498 C C . GLY A 1 179 ? 43.715 31.029 73.905 1.00 20.45 179 GLY A C 1
ATOM 1499 O O . GLY A 1 179 ? 43.499 31.182 72.712 1.00 21.45 179 GLY A O 1
ATOM 1500 N N . TRP A 1 180 ? 42.846 31.408 74.839 1.00 19.34 180 TRP A N 1
ATOM 1501 C CA . TRP A 1 180 ? 41.619 32.081 74.465 1.00 20.04 180 TRP A CA 1
ATOM 1502 C C . TRP A 1 180 ? 41.841 33.334 73.659 1.00 19.97 180 TRP A C 1
ATOM 1503 O O . TRP A 1 180 ? 41.031 33.643 72.783 1.00 21.52 180 TRP A O 1
ATOM 1514 N N A ASN A 1 181 ? 42.934 34.051 73.903 0.33 19.96 181 ASN A N 1
ATOM 1515 N N B ASN A 1 181 ? 42.930 34.055 73.927 0.33 19.96 181 ASN A N 1
ATOM 1516 C CA A ASN A 1 181 ? 43.205 35.293 73.173 0.33 20.48 181 ASN A CA 1
ATOM 1517 C CA B ASN A 1 181 ? 43.232 35.298 73.207 0.33 20.48 181 ASN A CA 1
ATOM 1518 C C A ASN A 1 181 ? 43.702 35.047 71.760 0.33 19.55 181 ASN A C 1
ATOM 1519 C C B ASN A 1 181 ? 43.571 35.038 71.744 0.33 19.55 181 ASN A C 1
ATOM 1520 O O A ASN A 1 181 ? 43.966 35.982 71.002 0.33 20.25 181 ASN A O 1
ATOM 1521 O O B ASN A 1 181 ? 43.565 35.962 70.929 0.33 20.25 181 ASN A O 1
ATOM 1530 N N . LEU A 1 182 ? 43.847 33.778 71.409 1.00 17.28 182 LEU A N 1
ATOM 1531 C CA . LEU A 1 182 ? 44.232 33.430 70.062 1.00 17.60 182 LEU A CA 1
ATOM 1532 C C . LEU A 1 182 ? 43.036 33.026 69.212 1.00 18.57 182 LEU A C 1
ATOM 1533 O O . LEU A 1 182 ? 43.191 32.699 68.059 1.00 18.25 182 LEU A O 1
ATOM 1538 N N . LEU A 1 183 ? 41.863 33.019 69.826 1.00 18.04 183 LEU A N 1
ATOM 1539 C CA . LEU A 1 183 ? 40.656 32.507 69.217 1.00 16.50 183 LEU A CA 1
ATOM 1540 C C . LEU A 1 183 ? 39.656 33.653 69.050 1.00 18.17 183 LEU A C 1
ATOM 1541 O O . LEU A 1 183 ? 39.435 34.439 69.974 1.00 16.53 183 LEU A O 1
ATOM 1546 N N . TYR A 1 184 ? 39.053 33.750 67.863 1.00 16.78 184 TYR A N 1
ATOM 1547 C CA . TYR A 1 184 ? 38.163 34.865 67.611 1.00 15.03 184 TYR A CA 1
ATOM 1548 C C . TYR A 1 184 ? 36.737 34.516 67.982 1.00 15.30 184 TYR A C 1
ATOM 1549 O O . TYR A 1 184 ? 36.377 33.340 68.141 1.00 14.01 184 TYR A O 1
ATOM 1558 N N . ASP A 1 185 ? 35.907 35.550 68.101 1.00 17.00 185 ASP A N 1
ATOM 1559 C CA . ASP A 1 185 ? 34.499 35.380 68.489 1.00 16.36 185 ASP A CA 1
ATOM 1560 C C . ASP A 1 185 ? 33.630 35.500 67.272 1.00 15.10 185 ASP A C 1
ATOM 1561 O O . ASP A 1 185 ? 33.556 36.565 66.635 1.00 15.71 185 ASP A O 1
ATOM 1566 N N . GLU A 1 186 ? 32.943 34.422 66.942 1.00 12.51 186 GLU A N 1
ATOM 1567 C CA . GLU A 1 186 ? 32.049 34.422 65.793 1.00 13.80 186 GLU A CA 1
ATOM 1568 C C . GLU A 1 186 ? 30.926 35.425 65.874 1.00 17.86 186 GLU A C 1
ATOM 1569 O O . GLU A 1 186 ? 30.307 35.771 64.866 1.00 19.35 186 GLU A O 1
ATOM 1575 N N . ARG A 1 187 ? 30.632 35.890 67.073 1.00 17.37 187 ARG A N 1
ATOM 1576 C CA . ARG A 1 187 ? 29.543 36.853 67.247 1.00 17.60 187 ARG A CA 1
ATOM 1577 C C . ARG A 1 187 ? 29.953 38.250 66.852 1.00 20.79 187 ARG A C 1
ATOM 1578 O O . ARG A 1 187 ? 29.103 39.116 66.684 1.00 22.80 187 ARG A O 1
ATOM 1586 N N . THR A 1 188 ? 31.245 38.475 66.712 1.00 22.91 188 THR A N 1
ATOM 1587 C CA . THR A 1 188 ? 31.798 39.724 66.202 1.00 28.56 188 THR A CA 1
ATOM 1588 C C . THR A 1 188 ? 31.831 39.686 64.681 1.00 30.61 188 THR A C 1
ATOM 1589 O O . THR A 1 188 ? 32.641 38.975 64.078 1.00 30.32 188 THR A O 1
ATOM 1593 N N . THR A 1 189 ? 30.946 40.425 64.045 1.00 32.88 189 THR A N 1
ATOM 1594 C CA . THR A 1 189 ? 30.892 40.400 62.565 1.00 37.97 189 THR A CA 1
ATOM 1595 C C . THR A 1 189 ? 30.903 41.802 62.026 1.00 40.67 189 THR A C 1
ATOM 1596 O O . THR A 1 189 ? 30.691 42.754 62.790 1.00 42.06 189 THR A O 1
ATOM 1600 N N . ASN A 1 190 ? 31.135 41.962 60.730 1.00 42.92 190 ASN A N 1
ATOM 1601 C CA . ASN A 1 190 ? 31.230 43.324 60.218 1.00 46.78 190 ASN A CA 1
ATOM 1602 C C . ASN A 1 190 ? 29.861 44.005 60.213 1.00 46.45 190 ASN A C 1
ATOM 1603 O O . ASN A 1 190 ? 28.821 43.349 60.345 1.00 45.25 190 ASN A O 1
ATOM 1608 N N . LEU A 1 191 ? 29.865 45.325 60.086 1.00 47.86 191 LEU A N 1
ATOM 1609 C CA . LEU A 1 191 ? 28.620 46.108 60.090 1.00 47.89 191 LEU A CA 1
ATOM 1610 C C . LEU A 1 191 ? 27.711 45.673 58.944 1.00 47.60 191 LEU A C 1
ATOM 1611 O O . LEU A 1 191 ? 26.513 45.455 59.111 1.00 47.90 191 LEU A O 1
ATOM 1616 N N . THR A 1 192 ? 28.295 45.540 57.769 1.00 45.96 192 THR A N 1
ATOM 1617 C CA . THR A 1 192 ? 27.535 45.060 56.648 1.00 43.50 192 THR A CA 1
ATOM 1618 C C . THR A 1 192 ? 28.053 43.710 56.240 1.00 40.08 192 THR A C 1
ATOM 1619 O O . THR A 1 192 ? 29.216 43.383 56.432 1.00 39.01 192 THR A O 1
ATOM 1623 N N . LEU A 1 193 ? 27.145 42.940 55.679 1.00 35.74 193 LEU A N 1
ATOM 1624 C CA . LEU A 1 193 ? 27.429 41.622 55.174 1.00 33.17 193 LEU A CA 1
ATOM 1625 C C . LEU A 1 193 ? 28.433 41.709 54.047 1.00 34.21 193 LEU A C 1
ATOM 1626 O O . LEU A 1 193 ? 28.236 42.447 53.085 1.00 32.49 193 LEU A O 1
ATOM 1631 N N . ASP A 1 194 ? 29.503 40.936 54.160 1.00 35.63 194 ASP A N 1
ATOM 1632 C CA . ASP A 1 194 ? 30.497 40.844 53.101 1.00 38.14 194 ASP A CA 1
ATOM 1633 C C . ASP A 1 194 ? 29.906 40.410 51.776 1.00 36.98 194 ASP A C 1
ATOM 1634 O O . ASP A 1 194 ? 28.998 39.601 51.726 1.00 37.86 194 ASP A O 1
ATOM 1639 N N . GLU A 1 195 ? 30.447 40.966 50.698 1.00 34.94 195 GLU A N 1
ATOM 1640 C CA . GLU A 1 195 ? 30.011 40.669 49.347 1.00 31.83 195 GLU A CA 1
ATOM 1641 C C . GLU A 1 195 ? 30.010 39.178 49.079 1.00 30.86 195 GLU A C 1
ATOM 1642 O O . GLU A 1 195 ? 29.129 38.694 48.383 1.00 32.17 195 GLU A O 1
ATOM 1648 N N . THR A 1 196 ? 30.981 38.446 49.618 1.00 27.83 196 THR A N 1
ATOM 1649 C CA . THR A 1 196 ? 31.054 37.007 49.349 1.00 28.21 196 THR A CA 1
ATOM 1650 C C . THR A 1 196 ? 29.881 36.233 49.983 1.00 26.97 196 THR A C 1
ATOM 1651 O O . THR A 1 196 ? 29.629 35.093 49.615 1.00 27.55 196 THR A O 1
ATOM 1655 N N . GLU A 1 197 ? 29.189 36.847 50.935 1.00 25.90 197 GLU A N 1
ATOM 1656 C CA . GLU A 1 197 ? 28.094 36.184 51.664 1.00 25.67 197 GLU A CA 1
ATOM 1657 C C . GLU A 1 197 ? 26.729 36.552 51.084 1.00 27.37 197 GLU A C 1
ATOM 1658 O O . GLU A 1 197 ? 25.706 35.993 51.499 1.00 24.04 197 GLU A O 1
ATOM 1664 N N . ARG A 1 198 ? 26.721 37.496 50.129 1.00 27.51 198 ARG A N 1
ATOM 1665 C CA . ARG A 1 198 ? 25.477 38.018 49.554 1.00 28.21 198 ARG A CA 1
ATOM 1666 C C . ARG A 1 198 ? 24.923 37.113 48.483 1.00 27.03 198 ARG A C 1
ATOM 1667 O O . ARG A 1 198 ? 25.019 37.409 47.275 1.00 25.60 198 ARG A O 1
ATOM 1675 N N . VAL A 1 199 ? 24.347 35.985 48.919 1.00 25.72 199 VAL A N 1
ATOM 1676 C CA . VAL A 1 199 ? 23.843 34.993 48.012 1.00 24.29 199 VAL A CA 1
ATOM 1677 C C . VAL A 1 199 ? 22.467 34.544 48.399 1.00 22.95 199 VAL A C 1
ATOM 1678 O O . VAL A 1 199 ? 22.035 34.737 49.525 1.00 23.92 199 VAL A O 1
ATOM 1682 N N . THR A 1 200 ? 21.827 33.916 47.448 1.00 20.52 200 THR A N 1
ATOM 1683 C CA . THR A 1 200 ? 20.484 33.357 47.570 1.00 21.03 200 THR A CA 1
ATOM 1684 C C . THR A 1 200 ? 20.491 31.875 47.311 1.00 21.76 200 THR A C 1
ATOM 1685 O O . THR A 1 200 ? 21.058 31.366 46.337 1.00 25.52 200 THR A O 1
ATOM 1689 N N . LEU A 1 201 ? 19.850 31.144 48.205 1.00 21.63 201 LEU A N 1
ATOM 1690 C CA . LEU A 1 201 ? 19.654 29.748 48.079 1.00 20.08 201 LEU A CA 1
ATOM 1691 C C . LEU A 1 201 ? 18.369 29.534 47.283 1.00 24.51 201 LEU A C 1
ATOM 1692 O O . LEU A 1 201 ? 17.313 30.079 47.641 1.00 25.95 201 LEU A O 1
ATOM 1697 N N . ILE A 1 202 ? 18.478 28.743 46.218 1.00 23.63 202 ILE A N 1
ATOM 1698 C CA . ILE A 1 202 ? 17.366 28.382 45.353 1.00 24.44 202 ILE A CA 1
ATOM 1699 C C . ILE A 1 202 ? 17.080 26.933 45.616 1.00 25.62 202 ILE A C 1
ATOM 1700 O O . ILE A 1 202 ? 17.979 26.088 45.477 1.00 28.79 202 ILE A O 1
ATOM 1705 N N . VAL A 1 203 ? 15.857 26.592 46.014 1.00 24.15 203 VAL A N 1
ATOM 1706 C CA . VAL A 1 203 ? 15.543 25.212 46.249 1.00 24.12 203 VAL A CA 1
ATOM 1707 C C . VAL A 1 203 ? 14.140 24.881 45.764 1.00 26.32 203 VAL A C 1
ATOM 1708 O O . VAL A 1 203 ? 13.181 25.671 45.955 1.00 26.72 203 VAL A O 1
ATOM 1712 N N . THR A 1 204 ? 13.999 23.706 45.159 1.00 27.39 204 THR A N 1
ATOM 1713 C CA . THR A 1 204 ? 12.705 23.297 44.648 1.00 29.10 204 THR A CA 1
ATOM 1714 C C . THR A 1 204 ? 11.880 22.720 45.780 1.00 30.14 204 THR A C 1
ATOM 1715 O O . THR A 1 204 ? 12.416 22.083 46.695 1.00 30.98 204 THR A O 1
ATOM 1719 N N . LEU A 1 205 ? 10.565 22.946 45.726 1.00 29.33 205 LEU A N 1
ATOM 1720 C CA . LEU A 1 205 ? 9.659 22.490 46.779 1.00 28.74 205 LEU A CA 1
ATOM 1721 C C . LEU A 1 205 ? 8.861 21.253 46.387 1.00 28.92 205 LEU A C 1
ATOM 1722 O O . LEU A 1 205 ? 8.482 21.082 45.233 1.00 30.67 205 LEU A O 1
ATOM 1727 N N . GLY A 1 206 ? 8.607 20.402 47.362 1.00 28.75 206 GLY A N 1
ATOM 1728 C CA . GLY A 1 206 ? 7.788 19.221 47.197 1.00 29.43 206 GLY A CA 1
ATOM 1729 C C . GLY A 1 206 ? 6.573 19.168 48.104 1.00 30.24 206 GLY A C 1
ATOM 1730 O O . GLY A 1 206 ? 6.251 20.147 48.780 1.00 31.39 206 GLY A O 1
ATOM 1731 N N . HIS A 1 207 ? 5.909 18.008 48.068 1.00 30.82 207 HIS A N 1
ATOM 1732 C CA . HIS A 1 207 ? 4.723 17.712 48.847 1.00 31.87 207 HIS A CA 1
ATOM 1733 C C . HIS A 1 207 ? 5.085 17.853 50.284 1.00 32.64 207 HIS A C 1
ATOM 1734 O O . HIS A 1 207 ? 4.452 18.691 50.944 1.00 31.06 207 HIS A O 1
ATOM 1741 N N . ALA A 1 208 ? 5.921 16.970 50.876 1.00 32.68 208 ALA A N 1
ATOM 1742 C CA . ALA A 1 208 ? 6.377 17.665 52.329 1.00 31.63 208 ALA A CA 1
ATOM 1743 C C . ALA A 1 208 ? 6.541 19.162 52.662 1.00 29.84 208 ALA A C 1
ATOM 1744 O O . ALA A 1 208 ? 6.133 19.589 53.744 1.00 29.37 208 ALA A O 1
ATOM 1746 N N . ASP A 1 209 ? 7.137 19.922 51.751 1.00 28.30 209 ASP A N 1
ATOM 1747 C CA . ASP A 1 209 ? 7.378 21.337 51.977 1.00 26.57 209 ASP A CA 1
ATOM 1748 C C . ASP A 1 209 ? 6.068 22.141 51.979 1.00 25.84 209 ASP A C 1
ATOM 1749 O O . ASP A 1 209 ? 5.982 23.136 52.688 1.00 20.45 209 ASP A O 1
ATOM 1754 N N . THR A 1 210 ? 5.090 21.736 51.153 1.00 23.88 210 THR A N 1
ATOM 1755 C CA . THR A 1 210 ? 3.981 22.645 50.822 1.00 22.11 210 THR A CA 1
ATOM 1756 C C . THR A 1 210 ? 2.562 22.149 51.191 1.00 23.33 210 THR A C 1
ATOM 1757 O O . THR A 1 210 ? 1.608 22.943 51.168 1.00 24.51 210 THR A O 1
ATOM 1761 N N . ALA A 1 211 ? 2.400 20.879 51.543 1.00 22.71 211 ALA A N 1
ATOM 1762 C CA . ALA A 1 211 ? 1.085 20.352 51.893 1.00 22.97 211 ALA A CA 1
ATOM 1763 C C . ALA A 1 211 ? 0.327 21.201 52.919 1.00 24.50 211 ALA A C 1
ATOM 1764 O O . ALA A 1 211 ? -0.857 21.482 52.768 1.00 23.47 211 ALA A O 1
ATOM 1766 N N . ARG A 1 212 ? 1.014 21.596 53.983 1.00 24.33 212 ARG A N 1
ATOM 1767 C CA . ARG A 1 212 ? 0.389 22.321 55.051 1.00 22.36 212 ARG A CA 1
ATOM 1768 C C . ARG A 1 212 ? 0.231 23.792 54.704 1.00 22.07 212 ARG A C 1
ATOM 1769 O O . ARG A 1 212 ? -0.501 24.488 55.390 1.00 23.09 212 ARG A O 1
ATOM 1777 N N . ILE A 1 213 ? 0.924 24.250 53.672 1.00 19.64 213 ILE A N 1
ATOM 1778 C CA . ILE A 1 213 ? 0.759 25.587 53.149 1.00 20.50 213 ILE A CA 1
ATOM 1779 C C . ILE A 1 213 ? -0.494 25.691 52.271 1.00 22.31 213 ILE A C 1
ATOM 1780 O O . ILE A 1 213 ? -1.249 26.649 52.354 1.00 21.93 213 ILE A O 1
ATOM 1785 N N . GLN A 1 214 ? -0.678 24.693 51.438 1.00 24.14 214 GLN A N 1
ATOM 1786 C CA . GLN A 1 214 ? -1.859 24.584 50.573 1.00 25.76 214 GLN A CA 1
ATOM 1787 C C . GLN A 1 214 ? -3.145 24.207 51.291 1.00 27.37 214 GLN A C 1
ATOM 1788 O O . GLN A 1 214 ? -4.254 24.569 50.802 1.00 29.81 214 GLN A O 1
ATOM 1794 N N . ALA A 1 215 ? -3.019 23.492 52.426 1.00 25.61 215 ALA A N 1
ATOM 1795 C CA . ALA A 1 215 ? -4.146 23.016 53.214 1.00 24.03 215 ALA A CA 1
ATOM 1796 C C . ALA A 1 215 ? -5.114 24.159 53.531 1.00 23.80 215 ALA A C 1
ATOM 1797 O O . ALA A 1 215 ? -4.706 25.247 53.857 1.00 22.77 215 ALA A O 1
ATOM 1799 N N . ALA A 1 216 ? -6.409 23.902 53.427 1.00 23.94 216 ALA A N 1
ATOM 1800 C CA . ALA A 1 216 ? -7.393 24.915 53.671 1.00 22.90 216 ALA A CA 1
ATOM 1801 C C . ALA A 1 216 ? -7.287 25.348 55.102 1.00 22.39 216 ALA A C 1
ATOM 1802 O O . ALA A 1 216 ? -7.064 24.534 55.992 1.00 21.91 216 ALA A O 1
ATOM 1804 N N . PRO A 1 217 ? -7.467 26.643 55.336 1.00 21.60 217 PRO A N 1
ATOM 1805 C CA . PRO A 1 217 ? -7.207 27.225 56.643 1.00 21.78 217 PRO A CA 1
ATOM 1806 C C . PRO A 1 217 ? -7.883 26.500 57.773 1.00 24.90 217 PRO A C 1
ATOM 1807 O O . PRO A 1 217 ? -9.098 26.247 57.753 1.00 27.75 217 PRO A O 1
ATOM 1811 N N . GLY A 1 218 ? -7.074 26.140 58.763 1.00 24.85 218 GLY A N 1
ATOM 1812 C CA . GLY A 1 218 ? -7.548 25.489 59.961 1.00 24.39 218 GLY A CA 1
ATOM 1813 C C . GLY A 1 218 ? -7.820 23.994 59.844 1.00 26.01 218 GLY A C 1
ATOM 1814 O O . GLY A 1 218 ? -8.240 23.429 60.823 1.00 28.00 218 GLY A O 1
ATOM 1815 N N . THR A 1 219 ? -7.570 23.363 58.707 1.00 27.13 219 THR A N 1
ATOM 1816 C CA . THR A 1 219 ? -7.845 21.933 58.532 1.00 29.05 219 THR A CA 1
ATOM 1817 C C . THR A 1 219 ? -6.709 21.059 59.054 1.00 32.10 219 THR A C 1
ATOM 1818 O O . THR A 1 219 ? -5.570 21.498 59.237 1.00 32.87 219 THR A O 1
ATOM 1822 N N . THR A 1 220 ? -7.031 19.798 59.285 1.00 34.36 220 THR A N 1
ATOM 1823 C CA . THR A 1 220 ? -6.106 18.914 59.949 1.00 35.02 220 THR A CA 1
ATOM 1824 C C . THR A 1 220 ? -4.957 18.635 59.007 1.00 33.22 220 THR A C 1
ATOM 1825 O O . THR A 1 220 ? -3.852 18.444 59.449 1.00 33.96 220 THR A O 1
ATOM 1829 N N . ALA A 1 221 ? -5.211 18.648 57.703 1.00 31.74 221 ALA A N 1
ATOM 1830 C CA . ALA A 1 221 ? -4.142 18.534 56.733 1.00 32.26 221 ALA A CA 1
ATOM 1831 C C . ALA A 1 221 ? -3.103 19.607 56.898 1.00 32.58 221 ALA A C 1
ATOM 1832 O O . ALA A 1 221 ? -2.036 19.508 56.314 1.00 34.44 221 ALA A O 1
ATOM 1834 N N . GLY A 1 222 ? -3.403 20.645 57.659 1.00 30.63 222 GLY A N 1
ATOM 1835 C CA . GLY A 1 222 ? -2.434 21.710 57.778 1.00 29.13 222 GLY A CA 1
ATOM 1836 C C . GLY A 1 222 ? -1.647 21.596 59.055 1.00 28.60 222 GLY A C 1
ATOM 1837 O O . GLY A 1 222 ? -0.735 22.389 59.262 1.00 28.83 222 GLY A O 1
ATOM 1838 N N . GLN A 1 223 ? -2.010 20.631 59.898 1.00 27.66 223 GLN A N 1
ATOM 1839 C CA . GLN A 1 223 ? -1.452 20.498 61.245 1.00 29.23 223 GLN A CA 1
ATOM 1840 C C . GLN A 1 223 ? -0.140 19.733 61.187 1.00 29.47 223 GLN A C 1
ATOM 1841 O O . GLN A 1 223 ? 0.089 18.955 60.264 1.00 31.35 223 GLN A O 1
ATOM 1847 N N . GLY A 1 224 ? 0.723 19.964 62.168 1.00 28.48 224 GLY A N 1
ATOM 1848 C CA . GLY A 1 224 ? 2.008 19.288 62.198 1.00 28.01 224 GLY A CA 1
ATOM 1849 C C . GLY A 1 224 ? 3.215 20.148 61.810 1.00 29.42 224 GLY A C 1
ATOM 1850 O O . GLY A 1 224 ? 3.147 21.335 61.565 1.00 28.21 224 GLY A O 1
ATOM 1851 N N . THR A 1 225 ? 4.371 19.508 61.740 1.00 31.27 225 THR A N 1
ATOM 1852 C CA . THR A 1 225 ? 5.623 20.227 61.615 1.00 30.24 225 THR A CA 1
ATOM 1853 C C . THR A 1 225 ? 5.655 20.746 60.219 1.00 27.17 225 THR A C 1
ATOM 1854 O O . THR A 1 225 ? 5.451 19.986 59.288 1.00 29.73 225 THR A O 1
ATOM 1858 N N . GLN A 1 226 ? 5.909 22.041 60.059 1.00 22.98 226 GLN A N 1
ATOM 1859 C CA . GLN A 1 226 ? 5.944 22.644 58.753 1.00 21.32 226 GLN A CA 1
ATOM 1860 C C . GLN A 1 226 ? 7.378 23.135 58.524 1.00 22.29 226 GLN A C 1
ATOM 1861 O O . GLN A 1 226 ? 7.816 24.104 59.139 1.00 21.66 226 GLN A O 1
ATOM 1867 N N . TYR A 1 227 ? 8.090 22.457 57.643 1.00 21.06 227 TYR A N 1
ATOM 1868 C CA . TYR A 1 227 ? 9.458 22.823 57.314 1.00 22.44 227 TYR A CA 1
ATOM 1869 C C . TYR A 1 227 ? 9.590 22.891 55.817 1.00 22.49 227 TYR A C 1
ATOM 1870 O O . TYR A 1 227 ? 8.906 22.134 55.103 1.00 24.37 227 TYR A O 1
ATOM 1879 N N . PHE A 1 228 ? 10.484 23.760 55.355 1.00 20.30 228 PHE A N 1
ATOM 1880 C CA . PHE A 1 228 ? 11.141 23.587 54.068 1.00 19.26 228 PHE A CA 1
ATOM 1881 C C . PHE A 1 228 ? 12.426 22.771 54.290 1.00 21.36 228 PHE A C 1
ATOM 1882 O O . PHE A 1 228 ? 13.294 23.142 55.100 1.00 22.62 228 PHE A O 1
ATOM 1890 N N . TRP A 1 229 ? 12.536 21.662 53.586 1.00 22.50 229 TRP A N 1
ATOM 1891 C CA . TRP A 1 229 ? 13.749 20.863 53.654 1.00 24.29 229 TRP A CA 1
ATOM 1892 C C . TRP A 1 229 ? 14.769 21.396 52.658 1.00 24.03 229 TRP A C 1
ATOM 1893 O O . TRP A 1 229 ? 14.524 21.515 51.457 1.00 23.03 229 TRP A O 1
ATOM 1904 N N . LEU A 1 230 ? 15.908 21.750 53.212 1.00 24.17 230 LEU A N 1
ATOM 1905 C CA . LEU A 1 230 ? 17.025 22.341 52.476 1.00 27.54 230 LEU A CA 1
ATOM 1906 C C . LEU A 1 230 ? 18.224 21.311 52.439 1.00 30.03 230 LEU A C 1
ATOM 1907 O O . LEU A 1 230 ? 18.286 20.331 53.185 1.00 35.76 230 LEU A O 1
ATOM 1912 N N . SER A 1 231 ? 19.195 21.558 51.597 1.00 30.31 231 SER A N 1
ATOM 1913 C CA . SER A 1 231 ? 20.389 20.738 51.505 1.00 31.85 231 SER A CA 1
ATOM 1914 C C . SER A 1 231 ? 21.079 20.265 52.763 1.00 32.43 231 SER A C 1
ATOM 1915 O O . SER A 1 231 ? 21.110 20.968 53.828 1.00 36.67 231 SER A O 1
ATOM 1918 N N A LYS A 1 232 ? 21.684 19.085 52.702 0.33 31.17 232 LYS A N 1
ATOM 1919 N N B LYS A 1 232 ? 21.691 19.107 52.618 0.33 31.17 232 LYS A N 1
ATOM 1920 C CA A LYS A 1 232 ? 22.393 18.573 53.875 0.33 31.03 232 LYS A CA 1
ATOM 1921 C CA B LYS A 1 232 ? 22.404 18.466 53.688 0.33 31.03 232 LYS A CA 1
ATOM 19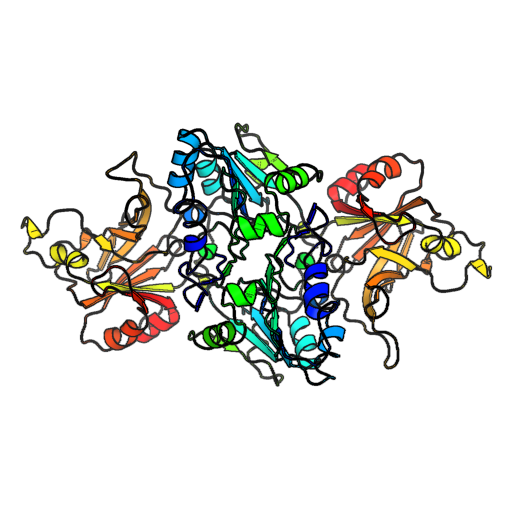22 C C A LYS A 1 232 ? 23.648 19.386 54.222 0.33 30.17 232 LYS A C 1
ATOM 1923 C C B LYS A 1 232 ? 23.763 19.104 54.016 0.33 30.17 232 LYS A C 1
ATOM 1924 O O A LYS A 1 232 ? 24.124 19.371 55.355 0.33 30.96 232 LYS A O 1
ATOM 1925 O O B LYS A 1 232 ? 24.451 18.616 54.914 0.33 30.96 232 LYS A O 1
ATOM 1936 N N . ASP A 1 233 ? 24.165 20.139 53.278 1.00 27.72 233 ASP A N 1
ATOM 1937 C CA . ASP A 1 233 ? 25.494 20.757 53.489 1.00 28.24 233 ASP A CA 1
ATOM 1938 C C . ASP A 1 233 ? 25.396 22.307 53.429 1.00 26.57 233 ASP A C 1
ATOM 1939 O O . ASP A 1 233 ? 26.137 22.937 52.703 1.00 27.58 233 ASP A O 1
ATOM 1944 N N . SER A 1 234 ? 24.471 22.907 54.168 1.00 21.66 234 SER A N 1
ATOM 1945 C CA . SER A 1 234 ? 24.305 24.359 54.149 1.00 20.77 234 SER A CA 1
ATOM 1946 C C . SER A 1 234 ? 25.078 25.032 55.282 1.00 18.28 234 SER A C 1
ATOM 1947 O O . SER A 1 234 ? 24.657 26.063 55.784 1.00 16.54 234 SER A O 1
ATOM 1950 N N . TYR A 1 235 ? 26.225 24.454 55.690 1.00 16.88 235 TYR A N 1
ATOM 1951 C CA . TYR A 1 235 ? 26.946 24.895 56.895 1.00 16.17 235 TYR A CA 1
ATOM 1952 C C . TYR A 1 235 ? 27.367 26.351 56.820 1.00 15.07 235 TYR A C 1
ATOM 1953 O O . TYR A 1 235 ? 27.489 27.050 57.832 1.00 15.13 235 TYR A O 1
ATOM 1962 N N . ASP A 1 236 ? 27.599 26.805 55.593 1.00 13.81 236 ASP A N 1
ATOM 1963 C CA . ASP A 1 236 ? 28.208 28.118 55.387 1.00 16.69 236 ASP A CA 1
ATOM 1964 C C . ASP A 1 236 ? 27.194 29.232 55.169 1.00 16.36 236 ASP A C 1
ATOM 1965 O O . ASP A 1 236 ? 27.543 30.401 55.139 1.00 17.64 236 ASP A O 1
ATOM 1970 N N . PHE A 1 237 ? 25.941 28.873 55.005 1.00 15.63 237 PHE A N 1
ATOM 1971 C CA . PHE A 1 237 ? 24.915 29.833 54.645 1.00 13.71 237 PHE A CA 1
ATOM 1972 C C . PHE A 1 237 ? 24.160 30.432 55.816 1.00 14.70 237 PHE A C 1
ATOM 1973 O O . PHE A 1 237 ? 23.401 31.416 55.653 1.00 14.87 237 PHE A O 1
ATOM 1981 N N . PHE A 1 238 ? 24.362 29.863 56.991 1.00 14.36 238 PHE A N 1
ATOM 1982 C CA . PHE A 1 238 ? 23.667 30.241 58.216 1.00 15.10 238 PHE A CA 1
ATOM 1983 C C . PHE A 1 238 ? 24.714 30.561 59.285 1.00 17.36 238 PHE A C 1
ATOM 1984 O O . PHE A 1 238 ? 25.860 30.111 59.209 1.00 17.23 238 PHE A O 1
ATOM 1992 N N . PRO A 1 239 ? 24.290 31.324 60.283 1.00 17.47 239 PRO A N 1
ATOM 1993 C CA . PRO A 1 239 ? 25.097 31.690 61.442 1.00 16.15 239 PRO A CA 1
ATOM 1994 C C . PRO A 1 239 ? 25.412 30.416 62.214 1.00 16.40 239 PRO A C 1
ATOM 1995 O O . PRO A 1 239 ? 24.865 29.342 61.912 1.00 15.82 239 PRO A O 1
ATOM 1999 N N . PRO A 1 240 ? 26.253 30.543 63.221 1.00 15.09 240 PRO A N 1
ATOM 2000 C CA . PRO A 1 240 ? 26.590 29.427 64.078 1.00 15.16 240 PRO A CA 1
ATOM 2001 C C . PRO A 1 240 ? 25.348 28.777 64.664 1.00 15.56 240 PRO A C 1
ATOM 2002 O O . PRO A 1 240 ? 24.521 29.455 65.251 1.00 17.72 240 PRO A O 1
ATOM 2006 N N . LEU A 1 241 ? 25.242 27.471 64.472 1.00 15.29 241 LEU A N 1
ATOM 2007 C CA . LEU A 1 241 ? 24.066 26.693 64.808 1.00 15.55 241 LEU A CA 1
ATOM 2008 C C . LEU A 1 241 ? 24.177 26.222 66.276 1.00 16.15 241 LEU A C 1
ATOM 2009 O O . LEU A 1 241 ? 24.317 25.048 66.571 1.00 16.15 241 LEU A O 1
ATOM 2014 N N . THR A 1 242 ? 24.137 27.177 67.190 1.00 17.49 242 THR A N 1
ATOM 2015 C CA . THR A 1 242 ? 24.535 26.908 68.550 1.00 18.55 242 THR A CA 1
ATOM 2016 C C . THR A 1 242 ? 23.342 26.526 69.424 1.00 20.23 242 THR A C 1
ATOM 2017 O O . THR A 1 242 ? 23.562 26.052 70.527 1.00 21.55 242 THR A O 1
ATOM 2021 N N . ILE A 1 243 ? 22.115 26.749 68.959 1.00 19.02 243 ILE A N 1
ATOM 2022 C CA . ILE A 1 243 ? 20.908 26.347 69.751 1.00 18.18 243 ILE A CA 1
ATOM 2023 C C . ILE A 1 243 ? 20.727 24.846 69.695 1.00 18.66 243 ILE A C 1
ATOM 2024 O O . ILE A 1 243 ? 20.721 24.236 68.621 1.00 18.89 243 ILE A O 1
ATOM 2029 N N . ARG A 1 244 ? 20.629 24.225 70.862 1.00 18.30 244 ARG A N 1
ATOM 2030 C CA . ARG A 1 244 ? 20.629 22.783 70.963 1.00 17.67 244 ARG A CA 1
ATOM 2031 C C . ARG A 1 244 ? 19.274 22.210 71.359 1.00 21.44 244 ARG A C 1
ATOM 2032 O O . ARG A 1 244 ? 18.466 22.884 72.033 1.00 21.97 244 ARG A O 1
ATOM 2040 N N . ASN A 1 245 ? 19.044 20.981 70.933 1.00 24.36 245 ASN A N 1
ATOM 2041 C CA . ASN A 1 245 ? 17.902 20.170 71.409 1.00 27.43 245 ASN A CA 1
ATOM 2042 C C . ASN A 1 245 ? 17.942 20.041 72.924 1.00 31.06 245 ASN A C 1
ATOM 2043 O O . ASN A 1 245 ? 19.010 20.162 73.533 1.00 29.76 245 ASN A O 1
ATOM 2048 N N . ARG A 1 246 ? 16.771 19.789 73.506 1.00 34.69 246 ARG A N 1
ATOM 2049 C CA . ARG A 1 246 ? 16.653 19.359 74.903 1.00 36.85 246 ARG A CA 1
ATOM 2050 C C . ARG A 1 246 ? 17.319 18.035 75.168 1.00 36.52 246 ARG A C 1
ATOM 2051 O O . ARG A 1 246 ? 17.327 17.150 74.320 1.00 35.22 246 ARG A O 1
ATOM 2059 N N . ARG A 1 247 ? 17.885 17.920 76.365 1.00 38.82 247 ARG A N 1
ATOM 2060 C CA . ARG A 1 247 ? 18.393 16.641 76.867 1.00 40.79 247 ARG A CA 1
ATOM 2061 C C . ARG A 1 247 ? 17.363 15.519 76.659 1.00 42.38 247 ARG A C 1
ATOM 2062 O O . ARG A 1 247 ? 16.155 15.709 76.852 1.00 42.43 247 ARG A O 1
ATOM 2070 N N . GLY A 1 248 ? 17.863 14.363 76.241 1.00 43.01 248 GLY A N 1
ATOM 2071 C CA . GLY A 1 248 ? 17.023 13.206 75.955 1.00 44.47 248 GLY A CA 1
ATOM 2072 C C . GLY A 1 248 ? 16.419 13.152 74.559 1.00 44.35 248 GLY A C 1
ATOM 2073 O O . GLY A 1 248 ? 15.691 12.193 74.213 1.00 47.01 248 GLY A O 1
ATOM 2074 N N . THR A 1 249 ? 16.703 14.164 73.742 1.00 41.12 249 THR A N 1
ATOM 2075 C CA . THR A 1 249 ? 16.177 14.189 72.383 1.00 37.95 249 THR A CA 1
ATOM 2076 C C . THR A 1 249 ? 17.271 13.994 71.343 1.00 35.66 249 THR A C 1
ATOM 2077 O O . THR A 1 249 ? 18.447 14.019 71.665 1.00 35.83 249 THR A O 1
ATOM 2081 N N . LYS A 1 250 ? 16.862 13.781 70.098 1.00 32.90 250 LYS A N 1
ATOM 2082 C CA . LYS A 1 250 ? 17.807 13.613 69.011 1.00 30.06 250 LYS A CA 1
ATOM 2083 C C . LYS A 1 250 ? 18.583 14.931 68.867 1.00 27.93 250 LYS A C 1
ATOM 2084 O O . LYS A 1 250 ? 18.004 16.017 69.022 1.00 27.54 250 LYS A O 1
ATOM 2090 N N . ALA A 1 251 ? 19.871 14.821 68.562 1.00 25.53 251 ALA A N 1
ATOM 2091 C CA . ALA A 1 251 ? 20.730 15.984 68.510 1.00 21.78 251 ALA A CA 1
ATOM 2092 C C . ALA A 1 251 ? 20.387 16.855 67.320 1.00 20.60 251 ALA A C 1
ATOM 2093 O O . ALA A 1 251 ? 20.273 16.385 66.178 1.00 20.32 251 ALA A O 1
ATOM 2095 N N . THR A 1 252 ? 20.227 18.143 67.608 1.00 18.97 252 THR A N 1
ATOM 2096 C CA . THR A 1 252 ? 20.024 19.140 66.591 1.00 19.39 252 THR A CA 1
ATOM 2097 C C . THR A 1 252 ? 20.810 20.387 66.975 1.00 18.28 252 THR A C 1
ATOM 2098 O O . THR A 1 252 ? 21.144 20.634 68.159 1.00 20.54 252 THR A O 1
ATOM 2102 N N . TYR A 1 253 ? 21.117 21.141 65.943 1.00 16.47 253 TYR A N 1
ATOM 2103 C CA . TYR A 1 253 ? 21.858 22.361 66.025 1.00 15.93 253 TYR A CA 1
ATOM 2104 C C . TYR A 1 253 ? 21.134 23.413 65.192 1.00 15.12 253 TYR A C 1
ATOM 2105 O O . TYR A 1 253 ? 20.913 23.224 64.009 1.00 15.26 253 TYR A O 1
ATOM 2114 N N . SER A 1 254 ? 20.774 24.511 65.817 1.00 14.24 254 SER A N 1
ATOM 2115 C CA . SER A 1 254 ? 19.882 25.489 65.207 1.00 14.44 254 SER A CA 1
ATOM 2116 C C . SER A 1 254 ? 20.352 26.907 65.421 1.00 14.44 254 SER A C 1
ATOM 2117 O O . SER A 1 254 ? 21.120 27.205 66.328 1.00 14.21 254 SER A O 1
ATOM 2120 N N . SER A 1 255 ? 19.825 27.800 64.585 1.00 16.82 255 SER A N 1
ATOM 2121 C CA . SER A 1 255 ? 19.921 29.226 64.803 1.00 19.07 255 SER A CA 1
ATOM 2122 C C . SER A 1 255 ? 18.546 29.883 64.584 1.00 19.32 255 SER A C 1
ATOM 2123 O O . SER A 1 255 ? 17.714 29.416 63.771 1.00 19.68 255 SER A O 1
ATOM 2126 N N . LEU A 1 256 ? 18.305 30.942 65.334 1.00 19.94 256 LEU A N 1
ATOM 2127 C CA . LEU A 1 256 ? 17.165 31.808 65.117 1.00 20.93 256 LEU A CA 1
ATOM 2128 C C . LEU A 1 256 ? 17.615 32.944 64.222 1.00 20.96 256 LEU A C 1
ATOM 2129 O O . LEU A 1 256 ? 18.607 33.643 64.484 1.00 21.12 256 LEU A O 1
ATOM 2134 N N . ILE A 1 257 ? 16.889 33.125 63.151 1.00 18.72 257 ILE A N 1
ATOM 2135 C CA . ILE A 1 257 ? 17.248 34.131 62.147 1.00 18.02 257 ILE A CA 1
ATOM 2136 C C . ILE A 1 257 ? 15.994 34.931 61.840 1.00 16.98 257 ILE A C 1
ATOM 2137 O O . ILE A 1 257 ? 14.875 34.458 62.109 1.00 16.87 257 ILE A O 1
ATOM 2142 N N . ASN A 1 258 ? 16.176 36.142 61.310 1.00 17.73 258 ASN A N 1
ATOM 2143 C CA . ASN A 1 258 ? 15.061 36.936 60.770 1.00 19.24 258 ASN A CA 1
ATOM 2144 C C . ASN A 1 258 ? 14.744 36.489 59.374 1.00 18.59 258 ASN A C 1
ATOM 2145 O O . ASN A 1 258 ? 15.632 36.485 58.528 1.00 20.38 258 ASN A O 1
ATOM 2150 N N . MET A 1 259 ? 13.487 36.086 59.140 1.00 18.28 259 MET A N 1
ATOM 2151 C CA . MET A 1 259 ? 13.025 35.639 57.842 1.00 16.14 259 MET A CA 1
ATOM 2152 C C . MET A 1 259 ? 11.918 36.584 57.355 1.00 18.31 259 MET A C 1
ATOM 2153 O O . MET A 1 259 ? 10.791 36.575 57.874 1.00 20.43 259 MET A O 1
ATOM 2158 N N . ASN A 1 260 ? 12.237 37.399 56.374 1.00 18.56 260 ASN A N 1
ATOM 2159 C CA . ASN A 1 260 ? 11.266 38.316 55.787 1.00 19.21 260 ASN A CA 1
ATOM 2160 C C . ASN A 1 260 ? 10.505 37.561 54.735 1.00 20.82 260 ASN A C 1
ATOM 2161 O O . ASN A 1 260 ? 11.004 37.337 53.609 1.00 19.79 260 ASN A O 1
ATOM 2166 N N . TYR A 1 261 ? 9.290 37.120 55.085 1.00 20.50 261 TYR A N 1
ATOM 2167 C CA . TYR A 1 261 ? 8.456 36.467 54.114 1.00 18.73 261 TYR A CA 1
ATOM 2168 C C . TYR A 1 261 ? 7.789 37.490 53.206 1.00 21.64 261 TYR A C 1
ATOM 2169 O O . TYR A 1 261 ? 6.740 38.114 53.548 1.00 22.25 261 TYR A O 1
ATOM 2178 N N . ILE A 1 262 ? 8.386 37.673 52.029 1.00 22.10 262 ILE A N 1
ATOM 2179 C CA . ILE A 1 262 ? 7.960 38.716 51.117 1.00 22.23 262 ILE A CA 1
ATOM 2180 C C . ILE A 1 262 ? 6.504 38.517 50.670 1.00 22.71 262 ILE A C 1
ATOM 2181 O O . ILE A 1 262 ? 5.790 39.502 50.543 1.00 23.89 262 ILE A O 1
ATOM 2186 N N . ASP A 1 263 ? 6.071 37.283 50.469 1.00 23.04 263 ASP A N 1
ATOM 2187 C CA . ASP A 1 263 ? 4.772 37.017 49.891 1.00 26.79 263 ASP A CA 1
ATOM 2188 C C . ASP A 1 263 ? 3.599 37.265 50.847 1.00 28.48 263 ASP A C 1
ATOM 2189 O O . ASP A 1 263 ? 2.449 37.296 50.406 1.00 29.48 263 ASP A O 1
ATOM 2194 N N . ILE A 1 264 ? 3.879 37.398 52.138 1.00 28.34 264 ILE A N 1
ATOM 2195 C CA . ILE A 1 264 ? 2.828 37.703 53.109 1.00 28.05 264 ILE A CA 1
ATOM 2196 C C . ILE A 1 264 ? 3.198 38.956 53.873 1.00 28.57 264 ILE A C 1
ATOM 2197 O O . ILE A 1 264 ? 2.575 39.270 54.869 1.00 30.44 264 ILE A O 1
ATOM 2202 N N . ASN A 1 265 ? 4.216 39.675 53.404 1.00 28.91 265 ASN A N 1
ATOM 2203 C CA . ASN A 1 265 ? 4.661 40.927 54.025 1.00 30.64 265 ASN A CA 1
ATOM 2204 C C . ASN A 1 265 ? 4.823 40.839 55.545 1.00 29.73 265 ASN A C 1
ATOM 2205 O O . ASN A 1 265 ? 4.235 41.640 56.299 1.00 29.43 265 ASN A O 1
ATOM 2210 N N . TYR A 1 266 ? 5.631 39.877 55.990 1.00 27.37 266 TYR A N 1
ATOM 2211 C CA . TYR A 1 266 ? 5.785 39.562 57.402 1.00 25.35 266 TYR A CA 1
ATOM 2212 C C . TYR A 1 266 ? 7.201 39.043 57.635 1.00 24.15 266 TYR A C 1
ATOM 2213 O O . TYR A 1 266 ? 7.604 38.084 56.962 1.00 22.92 266 TYR A O 1
ATOM 2222 N N . THR A 1 267 ? 7.901 39.661 58.585 1.00 24.30 267 THR A N 1
ATOM 2223 C CA . THR A 1 267 ? 9.168 39.166 59.128 1.00 23.05 267 THR A CA 1
ATOM 2224 C C . THR A 1 267 ? 9.006 38.366 60.411 1.00 23.92 267 THR A C 1
ATOM 2225 O O . THR A 1 267 ? 8.572 38.885 61.424 1.00 25.20 267 THR A O 1
ATOM 2229 N N . ASP A 1 268 ? 9.353 37.090 60.369 1.00 23.83 268 ASP A N 1
ATOM 2230 C CA . ASP A 1 268 ? 9.459 36.278 61.568 1.00 23.34 268 ASP A CA 1
ATOM 2231 C C . ASP A 1 268 ? 10.833 36.468 62.143 1.00 23.44 268 ASP A C 1
ATOM 2232 O O . ASP A 1 268 ? 11.801 36.052 61.522 1.00 20.18 268 ASP A O 1
ATOM 2237 N N . THR A 1 269 ? 10.923 37.088 63.317 1.00 23.97 269 THR A N 1
ATOM 2238 C CA . THR A 1 269 ? 12.202 37.338 63.957 1.00 24.74 269 THR A CA 1
ATOM 2239 C C . THR A 1 269 ? 12.647 36.142 64.784 1.00 23.66 269 THR A C 1
ATOM 2240 O O . THR A 1 269 ? 13.724 36.189 65.361 1.00 24.62 269 THR A O 1
ATOM 2244 N N . GLN A 1 270 ? 11.846 35.084 64.827 1.00 21.55 270 GLN A N 1
ATOM 2245 C CA . GLN A 1 270 ? 12.233 33.853 65.512 1.00 23.45 270 GLN A CA 1
ATOM 2246 C C . GLN A 1 270 ? 12.160 32.619 64.583 1.00 20.98 270 GLN A C 1
ATOM 2247 O O . GLN A 1 270 ? 11.744 31.544 64.974 1.00 19.05 270 GLN A O 1
ATOM 2253 N N . CYS A 1 271 ? 12.553 32.781 63.342 1.00 20.15 271 CYS A N 1
ATOM 2254 C CA . CYS A 1 271 ? 12.545 31.682 62.409 1.00 18.94 271 CYS A CA 1
ATOM 2255 C C . CYS A 1 271 ? 13.723 30.755 62.751 1.00 18.88 271 CYS A C 1
ATOM 2256 O O . CYS A 1 271 ? 14.852 31.207 62.910 1.00 19.18 271 CYS A O 1
ATOM 2259 N N . ARG A 1 272 ? 13.462 29.474 62.849 1.00 16.87 272 ARG A N 1
ATOM 2260 C CA . ARG A 1 272 ? 14.482 28.528 63.237 1.00 19.77 272 ARG A CA 1
ATOM 2261 C C . ARG A 1 272 ? 15.000 27.753 62.040 1.00 19.85 272 ARG A C 1
ATOM 2262 O O . ARG A 1 272 ? 14.227 27.140 61.305 1.00 17.85 272 ARG A O 1
ATOM 2270 N N . VAL A 1 273 ? 16.318 27.771 61.848 1.00 17.95 273 VAL A N 1
ATOM 2271 C CA . VAL A 1 273 ? 16.935 26.854 60.902 1.00 16.11 273 VAL A CA 1
ATOM 2272 C C . VAL A 1 273 ? 17.620 25.814 61.724 1.00 15.96 273 VAL A C 1
ATOM 2273 O O . VAL A 1 273 ? 18.283 26.137 62.701 1.00 16.73 273 VAL A O 1
ATOM 2277 N N . THR A 1 274 ? 17.460 24.568 61.317 1.00 16.20 274 THR A N 1
ATOM 2278 C CA . THR A 1 274 ? 17.907 23.425 62.079 1.00 15.65 274 THR A CA 1
ATOM 2279 C C . THR A 1 274 ? 18.675 22.400 61.260 1.00 16.12 274 THR A C 1
ATOM 2280 O O . THR A 1 274 ? 18.242 21.975 60.178 1.00 17.40 274 THR A O 1
ATOM 2284 N N . PHE A 1 275 ? 19.818 21.981 61.813 1.00 14.67 275 PHE A N 1
ATOM 2285 C CA . PHE A 1 275 ? 20.598 20.850 61.295 1.00 14.71 275 PHE A CA 1
ATOM 2286 C C . PHE A 1 275 ? 20.323 19.640 62.126 1.00 17.28 275 PHE A C 1
ATOM 2287 O O . PHE A 1 275 ? 20.539 19.648 63.339 1.00 17.22 275 PHE A O 1
ATOM 2295 N N . GLU A 1 276 ? 19.833 18.587 61.480 1.00 20.88 276 GLU A N 1
ATOM 2296 C CA . GLU A 1 276 ? 19.497 17.359 62.176 1.00 24.80 276 GLU A CA 1
ATOM 2297 C C . GLU A 1 276 ? 20.689 16.402 62.211 1.00 26.58 276 GLU A C 1
ATOM 2298 O O . GLU A 1 276 ? 20.925 15.681 61.264 1.00 27.35 276 GLU A O 1
ATOM 2304 N N . ALA A 1 277 ? 21.431 16.418 63.301 1.00 26.98 277 ALA A N 1
ATOM 2305 C CA . ALA A 1 277 ? 22.690 15.707 63.410 1.00 29.21 277 ALA A CA 1
ATOM 2306 C C . ALA A 1 277 ? 22.549 14.263 63.883 1.00 31.84 277 ALA A C 1
ATOM 2307 O O . ALA A 1 277 ? 23.550 13.584 63.982 1.00 33.75 277 ALA A O 1
ATOM 2309 N N . GLU A 1 278 ? 21.352 13.789 64.195 1.00 34.81 278 GLU A N 1
ATOM 2310 C CA . GLU A 1 278 ? 21.196 12.359 64.535 1.00 37.88 278 GLU A CA 1
ATOM 2311 C C . GLU A 1 278 ? 20.067 11.712 63.759 1.00 39.45 278 GLU A C 1
ATOM 2312 O O . GLU A 1 278 ? 19.449 10.762 64.229 1.00 43.35 278 GLU A O 1
ATOM 2318 N N . ASN A 1 279 ? 19.802 12.220 62.572 1.00 40.09 279 ASN A N 1
ATOM 2319 C CA . ASN A 1 279 ? 18.803 11.637 61.704 1.00 40.31 279 ASN A CA 1
ATOM 2320 C C . ASN A 1 279 ? 19.407 11.359 60.340 1.00 37.62 279 ASN A C 1
ATOM 2321 O O . ASN A 1 279 ? 20.018 10.304 60.140 1.00 38.12 279 ASN A O 1
ATOM 2326 N N . ASN A 1 280 ? 19.229 12.286 59.404 1.00 32.80 280 ASN A N 1
ATOM 2327 C CA . ASN A 1 280 ? 19.838 12.180 58.090 1.00 32.53 280 ASN A CA 1
ATOM 2328 C C . ASN A 1 280 ? 20.610 13.404 57.661 1.00 28.99 280 ASN A C 1
ATOM 2329 O O . ASN A 1 280 ? 20.874 13.605 56.481 1.00 29.36 280 ASN A O 1
ATOM 2334 N N . PHE A 1 281 ? 20.982 14.208 58.644 1.00 27.59 281 PHE A N 1
ATOM 2335 C CA . PHE A 1 281 ? 21.822 15.386 58.409 1.00 25.75 281 PHE A CA 1
ATOM 2336 C C . PHE A 1 281 ? 21.161 16.403 57.520 1.00 24.76 281 PHE A C 1
ATOM 2337 O O . PHE A 1 281 ? 21.809 17.102 56.785 1.00 27.06 281 PHE A O 1
ATOM 2345 N N . ASP A 1 282 ? 19.840 16.515 57.594 1.00 23.39 282 ASP A N 1
ATOM 2346 C CA . ASP A 1 282 ? 19.167 17.513 56.771 1.00 23.43 282 ASP A CA 1
ATOM 2347 C C . ASP A 1 282 ? 19.252 18.893 57.448 1.00 19.94 282 ASP A C 1
ATOM 2348 O O . ASP A 1 282 ? 19.275 18.985 58.676 1.00 20.37 282 ASP A O 1
ATOM 2353 N N . PHE A 1 283 ? 19.283 19.936 56.644 1.00 19.34 283 PHE A N 1
ATOM 2354 C CA . PHE A 1 283 ? 18.914 21.269 57.081 1.00 17.47 283 PHE A CA 1
ATOM 2355 C C . PHE A 1 283 ? 17.428 21.485 56.859 1.00 18.06 283 PHE A C 1
ATOM 2356 O O . PHE A 1 283 ? 16.920 21.212 55.767 1.00 18.65 283 PHE A O 1
ATOM 2364 N N . ARG A 1 284 ? 16.753 22.035 57.849 1.00 18.39 284 ARG A N 1
ATOM 2365 C CA . ARG A 1 284 ? 15.314 22.336 57.693 1.00 18.87 284 ARG A CA 1
ATOM 2366 C C . ARG A 1 284 ? 15.036 23.741 58.158 1.00 17.18 284 ARG A C 1
ATOM 2367 O O . ARG A 1 284 ? 15.587 24.190 59.154 1.00 17.07 284 ARG A O 1
ATOM 2375 N N . LEU A 1 285 ? 14.177 24.434 57.452 1.00 17.18 285 LEU A N 1
ATOM 2376 C CA . LEU A 1 285 ? 13.805 25.782 57.846 1.00 18.02 285 LEU A CA 1
ATOM 2377 C C . LEU A 1 285 ? 12.360 25.705 58.384 1.00 19.14 285 LEU A C 1
ATOM 2378 O O . LEU A 1 285 ? 11.488 25.150 57.708 1.00 19.42 285 LEU A O 1
ATOM 2383 N N . GLY A 1 286 ? 12.128 26.241 59.593 1.00 18.69 286 GLY A N 1
ATOM 2384 C CA . GLY A 1 286 ? 10.796 26.225 60.229 1.00 19.23 286 GLY A CA 1
ATOM 2385 C C . GLY A 1 286 ? 9.957 27.279 59.551 1.00 20.39 286 GLY A C 1
ATOM 2386 O O . GLY A 1 286 ? 10.149 28.475 59.807 1.00 22.60 286 GLY A O 1
ATOM 2387 N N . THR A 1 287 ? 9.047 26.873 58.656 1.00 19.83 287 THR A N 1
ATOM 2388 C CA . THR A 1 287 ? 8.273 27.833 57.892 1.00 19.49 287 THR A CA 1
ATOM 2389 C C . THR A 1 287 ? 6.764 27.845 58.285 1.00 19.77 287 THR A C 1
ATOM 2390 O O . THR A 1 287 ? 5.890 28.105 57.421 1.00 18.94 287 THR A O 1
ATOM 2394 N N . GLY A 1 288 ? 6.483 27.542 59.548 1.00 20.00 288 GLY A N 1
ATOM 2395 C CA . GLY A 1 288 ? 5.124 27.521 60.110 1.00 19.57 288 GLY A CA 1
ATOM 2396 C C . GLY A 1 288 ? 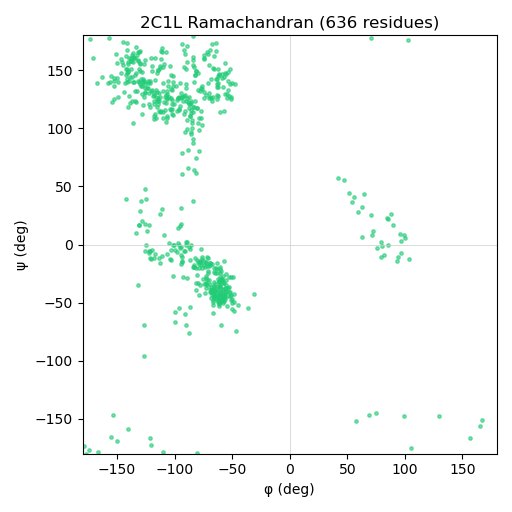4.293 28.780 59.867 1.00 19.94 288 GLY A C 1
ATOM 2397 O O . GLY A 1 288 ? 3.044 28.716 59.777 1.00 21.98 288 GLY A O 1
ATOM 2398 N N . LYS A 1 289 ? 4.955 29.920 59.716 1.00 19.70 289 LYS A N 1
ATOM 2399 C CA . LYS A 1 289 ? 4.246 31.148 59.361 1.00 21.13 289 LYS A CA 1
ATOM 2400 C C . LYS A 1 289 ? 3.524 31.075 58.028 1.00 21.84 289 LYS A C 1
ATOM 2401 O O . LYS A 1 289 ? 2.587 31.840 57.797 1.00 21.46 289 LYS A O 1
ATOM 2407 N N . LEU A 1 290 ? 3.929 30.157 57.152 1.00 18.82 290 LEU A N 1
ATOM 2408 C CA . LEU A 1 290 ? 3.260 30.001 55.878 1.00 18.06 290 LEU A CA 1
ATOM 2409 C C . LEU A 1 290 ? 2.100 28.976 55.868 1.00 17.88 290 LEU A C 1
ATOM 2410 O O . LEU A 1 290 ? 1.423 28.837 54.871 1.00 20.35 290 LEU A O 1
ATOM 2415 N N . ARG A 1 291 ? 1.910 28.279 56.968 1.00 17.52 291 ARG A N 1
ATOM 2416 C CA . ARG A 1 291 ? 0.866 27.279 57.139 1.00 18.39 291 ARG A CA 1
ATOM 2417 C C . ARG A 1 291 ? -0.481 27.921 56.757 1.00 18.80 291 ARG A C 1
ATOM 2418 O O . ARG A 1 291 ? -0.812 28.990 57.246 1.00 19.44 291 ARG A O 1
ATOM 2426 N N . TYR A 1 292 ? -1.199 27.252 55.873 1.00 20.67 292 TYR A N 1
ATOM 2427 C CA . TYR A 1 292 ? -2.552 27.632 55.459 1.00 20.69 292 TYR A CA 1
ATOM 2428 C C . TYR A 1 292 ? -2.604 28.815 54.506 1.00 20.42 292 TYR A C 1
ATOM 2429 O O . TYR A 1 292 ? -3.697 29.214 54.040 1.00 21.99 292 TYR A O 1
ATOM 2438 N N . THR A 1 293 ? -1.454 29.408 54.195 1.00 19.87 293 THR A N 1
ATOM 2439 C CA . THR A 1 293 ? -1.447 30.647 53.430 1.00 18.76 293 THR A CA 1
ATOM 2440 C C . THR A 1 293 ? -1.598 30.417 51.969 1.00 19.43 293 THR A C 1
ATOM 2441 O O . THR A 1 293 ? -1.949 31.326 51.236 1.00 19.54 293 THR A O 1
ATOM 2445 N N . GLY A 1 294 ? -1.313 29.219 51.510 1.00 20.42 294 GLY A N 1
ATOM 2446 C CA . GLY A 1 294 ? -1.403 28.936 50.090 1.00 21.27 294 GLY A CA 1
ATOM 2447 C C . GLY A 1 294 ? -0.336 29.536 49.196 1.00 22.39 294 GLY A C 1
ATOM 2448 O O . GLY A 1 294 ? -0.485 29.503 47.985 1.00 23.55 294 GLY A O 1
ATOM 2449 N N . VAL A 1 295 ? 0.741 30.083 49.760 1.00 23.77 295 VAL A N 1
ATOM 2450 C CA . VAL A 1 295 ? 1.656 30.863 48.948 1.00 23.67 295 VAL A CA 1
ATOM 2451 C C . VAL A 1 295 ? 2.562 29.993 48.065 1.00 24.77 295 VAL A C 1
ATOM 2452 O O . VAL A 1 295 ? 3.202 30.513 47.180 1.00 25.18 295 VAL A O 1
ATOM 2456 N N . ALA A 1 296 ? 2.603 28.695 48.309 1.00 25.53 296 ALA A N 1
ATOM 2457 C CA . ALA A 1 296 ? 3.563 27.835 47.612 1.00 27.60 296 ALA A CA 1
ATOM 2458 C C . ALA A 1 296 ? 2.971 26.474 47.390 1.00 28.26 296 ALA A C 1
ATOM 2459 O O . ALA A 1 296 ? 2.181 26.008 48.185 1.00 27.65 296 ALA A O 1
ATOM 2461 N N . LYS A 1 297 ? 3.336 25.828 46.290 1.00 28.99 297 LYS A N 1
ATOM 2462 C CA . LYS A 1 297 ? 2.884 24.470 46.067 1.00 30.57 297 LYS A CA 1
ATOM 2463 C C . LYS A 1 297 ? 4.014 23.672 45.438 1.00 30.64 297 LYS A C 1
ATOM 2464 O O . LYS A 1 297 ? 5.012 24.248 45.008 1.00 30.88 297 LYS A O 1
ATOM 2470 N N . SER A 1 298 ? 3.868 22.356 45.395 1.00 31.05 298 SER A N 1
ATOM 2471 C CA . SER A 1 298 ? 4.913 21.508 44.821 1.00 33.53 298 SER A CA 1
ATOM 2472 C C . SER A 1 298 ? 5.341 22.019 43.439 1.00 34.83 298 SER A C 1
ATOM 2473 O O . SER A 1 298 ? 4.507 22.457 42.634 1.00 37.25 298 SER A O 1
ATOM 2476 N N . ASN A 1 299 ? 6.652 21.979 43.204 1.00 34.92 299 ASN A N 1
ATOM 2477 C CA . ASN A 1 299 ? 7.327 22.422 41.972 1.00 35.11 299 ASN A CA 1
ATOM 2478 C C . ASN A 1 299 ? 7.588 23.908 41.863 1.00 33.16 299 ASN A C 1
ATOM 2479 O O . ASN A 1 299 ? 8.322 24.377 40.973 1.00 32.44 299 ASN A O 1
ATOM 2484 N N . ASP A 1 300 ? 7.018 24.676 42.784 1.00 30.85 300 ASP A N 1
ATOM 2485 C CA . ASP A 1 300 ? 7.474 26.026 42.984 1.00 30.34 300 ASP A CA 1
ATOM 2486 C C . ASP A 1 300 ? 8.919 25.987 43.532 1.00 28.12 300 ASP A C 1
ATOM 2487 O O . ASP A 1 300 ? 9.374 24.987 44.025 1.00 29.87 300 ASP A O 1
ATOM 2492 N N . ILE A 1 301 ? 9.593 27.099 43.434 1.00 27.46 301 ILE A N 1
ATOM 2493 C CA . ILE A 1 301 ? 10.905 27.280 44.032 1.00 27.47 301 ILE A CA 1
ATOM 2494 C C . ILE A 1 301 ? 10.809 28.268 45.216 1.00 26.96 301 ILE A C 1
ATOM 2495 O O . ILE A 1 301 ? 10.102 29.272 45.133 1.00 25.62 301 ILE A O 1
ATOM 2500 N N . ALA A 1 302 ? 11.518 27.962 46.307 1.00 25.86 302 ALA A N 1
ATOM 2501 C CA . ALA A 1 302 ? 11.862 28.958 47.328 1.00 25.33 302 ALA A CA 1
ATOM 2502 C C . ALA A 1 302 ? 13.216 29.642 47.097 1.00 24.10 302 ALA A C 1
ATOM 2503 O O . ALA A 1 302 ? 14.257 28.991 46.874 1.00 25.33 302 ALA A O 1
ATOM 2505 N N . ALA A 1 303 ? 13.214 30.947 47.111 1.00 22.01 303 ALA A N 1
ATOM 2506 C CA . ALA A 1 303 ? 14.435 31.697 47.028 1.00 22.45 303 ALA A CA 1
ATOM 2507 C C . ALA A 1 303 ? 14.637 32.340 48.385 1.00 23.38 303 ALA A C 1
ATOM 2508 O O . ALA A 1 303 ? 13.850 33.229 48.827 1.00 23.47 303 ALA A O 1
ATOM 2510 N N . ILE A 1 304 ? 15.702 31.889 49.041 1.00 23.04 304 ILE A N 1
ATOM 2511 C CA . ILE A 1 304 ? 16.079 32.424 50.330 1.00 20.01 304 ILE A CA 1
ATOM 2512 C C . ILE A 1 304 ? 17.321 33.293 50.259 1.00 20.15 304 ILE A C 1
ATOM 2513 O O . ILE A 1 304 ? 18.443 32.808 50.126 1.00 19.47 304 ILE A O 1
ATOM 2518 N N . THR A 1 305 ? 17.126 34.592 50.353 1.00 18.84 305 THR A N 1
ATOM 2519 C CA . THR A 1 305 ? 18.177 35.541 50.133 1.00 20.39 305 THR A CA 1
ATOM 2520 C C . THR A 1 305 ? 18.803 36.003 51.440 1.00 20.58 305 THR A C 1
ATOM 2521 O O . THR A 1 305 ? 18.095 36.460 52.350 1.00 20.55 305 THR A O 1
ATOM 2525 N N . ARG A 1 306 ? 20.144 35.889 51.549 1.00 18.42 306 ARG A N 1
ATOM 2526 C CA . ARG A 1 306 ? 20.835 36.393 52.701 1.00 18.03 306 ARG A CA 1
ATOM 2527 C C . ARG A 1 306 ? 21.208 37.824 52.528 1.00 19.26 306 ARG A C 1
ATOM 2528 O O . ARG A 1 306 ? 21.950 38.159 51.601 1.00 20.36 306 ARG A O 1
ATOM 2536 N N . VAL A 1 307 ? 20.715 38.669 53.429 1.00 21.64 307 VAL A N 1
ATOM 2537 C CA . VAL A 1 307 ? 20.941 40.121 53.391 1.00 23.14 307 VAL A CA 1
ATOM 2538 C C . VAL A 1 307 ? 21.689 40.627 54.610 1.00 23.21 307 VAL A C 1
ATOM 2539 O O . VAL A 1 307 ? 22.161 41.747 54.621 1.00 26.90 307 VAL A O 1
ATOM 2543 N N . GLY A 1 308 ? 21.831 39.792 55.633 1.00 23.03 308 GLY A N 1
ATOM 2544 C CA . GLY A 1 308 ? 22.623 40.119 56.815 1.00 23.56 308 GLY A CA 1
ATOM 2545 C C . GLY A 1 308 ? 23.114 38.836 57.459 1.00 23.88 308 GLY A C 1
ATOM 2546 O O . GLY A 1 308 ? 22.703 37.764 57.063 1.00 23.36 308 GLY A O 1
ATOM 2547 N N A ASP A 1 309 ? 24.006 38.911 58.443 0.33 24.38 309 ASP A N 1
ATOM 2548 N N B ASP A 1 309 ? 23.964 38.966 58.462 0.33 24.38 309 ASP A N 1
ATOM 2549 C CA A ASP A 1 309 ? 24.543 37.682 59.067 0.33 23.91 309 ASP A CA 1
ATOM 2550 C CA B ASP A 1 309 ? 24.516 37.806 59.141 0.33 23.91 309 ASP A CA 1
ATOM 2551 C C A ASP A 1 309 ? 23.390 36.723 59.334 0.33 23.73 309 ASP A C 1
ATOM 2552 C C B ASP A 1 309 ? 23.445 36.848 59.655 0.33 23.73 309 ASP A C 1
ATOM 2553 O O A ASP A 1 309 ? 23.437 35.536 58.974 0.33 22.58 309 ASP A O 1
ATOM 2554 O O B ASP A 1 309 ? 23.644 35.632 59.604 0.33 22.58 309 ASP A O 1
ATOM 2563 N N A SER A 1 310 ? 22.358 37.270 59.985 0.33 22.85 310 SER A N 1
ATOM 2564 N N B SER A 1 310 ? 22.331 37.400 60.157 0.33 22.85 310 SER A N 1
ATOM 2565 C CA A SER A 1 310 ? 21.219 36.503 60.476 0.33 22.38 310 SER A CA 1
ATOM 2566 C CA B SER A 1 310 ? 21.179 36.609 60.584 0.33 22.38 310 SER A CA 1
ATOM 2567 C C A SER A 1 310 ? 19.912 37.034 59.880 0.33 22.26 310 SER A C 1
ATOM 2568 C C B SER A 1 310 ? 19.904 37.166 59.962 0.33 22.26 310 SER A C 1
ATOM 2569 O O A SER A 1 310 ? 18.825 36.711 60.367 0.33 22.83 310 SER A O 1
ATOM 2570 O O B SER A 1 310 ? 18.825 37.020 60.534 0.33 22.83 310 SER A O 1
ATOM 2575 N N . ASP A 1 311 ? 20.023 37.826 58.814 1.00 22.53 311 ASP A N 1
ATOM 2576 C CA . ASP A 1 311 ? 18.858 38.388 58.127 1.00 23.29 311 ASP A CA 1
ATOM 2577 C C . ASP A 1 311 ? 18.641 37.810 56.739 1.00 22.19 311 ASP A C 1
ATOM 2578 O O . ASP A 1 311 ? 19.571 37.822 55.902 1.00 21.04 311 ASP A O 1
ATOM 2583 N N . TYR A 1 312 ? 17.416 37.326 56.484 1.00 19.58 312 TYR A N 1
ATOM 2584 C CA . TYR A 1 312 ? 17.072 36.669 55.254 1.00 17.37 312 TYR A CA 1
ATOM 2585 C C . TYR A 1 312 ? 15.732 37.143 54.724 1.00 18.17 312 TYR A C 1
ATOM 2586 O O . TYR A 1 312 ? 14.848 37.618 55.504 1.00 18.30 312 TYR A O 1
ATOM 2595 N N . GLU A 1 313 ? 15.578 36.974 53.427 1.00 16.88 313 GLU A N 1
ATOM 2596 C CA . GLU A 1 313 ? 14.277 37.150 52.740 1.00 17.82 313 GLU A CA 1
ATOM 2597 C C . GLU A 1 313 ? 13.879 35.877 52.036 1.00 18.98 313 GLU A C 1
ATOM 2598 O O . GLU A 1 313 ? 14.699 35.172 51.424 1.00 21.24 313 GLU A O 1
ATOM 2604 N N . LEU A 1 314 ? 12.607 35.531 52.108 1.00 16.98 314 LEU A N 1
ATOM 2605 C CA . LEU A 1 314 ? 12.141 34.348 51.441 1.00 19.64 314 LEU A CA 1
ATOM 2606 C C . LEU A 1 314 ? 11.100 34.743 50.386 1.00 22.62 314 LEU A C 1
ATOM 2607 O O . LEU A 1 314 ? 10.130 35.472 50.686 1.00 23.36 314 LEU A O 1
ATOM 2612 N N . ARG A 1 315 ? 11.287 34.273 49.158 1.00 22.19 315 ARG A N 1
ATOM 2613 C CA . ARG A 1 315 ? 10.305 34.530 48.092 1.00 22.83 315 ARG A CA 1
ATOM 2614 C C . ARG A 1 315 ? 9.912 33.221 47.453 1.00 23.39 315 ARG A C 1
ATOM 2615 O O . ARG A 1 315 ? 10.745 32.317 47.243 1.00 24.55 315 ARG A O 1
ATOM 2623 N N . ILE A 1 316 ? 8.631 33.076 47.140 1.00 23.08 316 ILE A N 1
ATOM 2624 C CA . ILE A 1 316 ? 8.211 31.941 46.384 1.00 25.01 316 ILE A CA 1
ATOM 2625 C C . ILE A 1 316 ? 8.257 32.316 44.910 1.00 27.22 316 ILE A C 1
ATOM 2626 O O . ILE A 1 316 ? 7.711 33.347 44.506 1.00 28.13 316 ILE A O 1
ATOM 2631 N N . ILE A 1 317 ? 8.919 31.466 44.128 1.00 28.00 317 ILE A N 1
ATOM 2632 C CA . ILE A 1 317 ? 9.050 31.661 42.687 1.00 30.08 317 ILE A CA 1
ATOM 2633 C C . ILE A 1 317 ? 8.135 30.632 42.085 1.00 32.32 317 ILE A C 1
ATOM 2634 O O . ILE A 1 317 ? 8.359 29.417 42.160 1.00 32.56 317 ILE A O 1
ATOM 2639 N N . LYS A 1 318 ? 7.041 31.120 41.523 1.00 33.69 318 LYS A N 1
ATOM 2640 C CA . LYS A 1 318 ? 5.961 30.252 41.074 1.00 34.94 318 LYS A CA 1
ATOM 2641 C C . LYS A 1 318 ? 6.273 29.533 39.760 1.00 34.92 318 LYS A C 1
ATOM 2642 O O . LYS A 1 318 ? 6.813 30.126 38.811 1.00 36.43 318 LYS A O 1
ATOM 2648 N N . GLN A 1 319 ? 5.952 28.256 39.705 1.00 34.76 319 GLN A N 1
ATOM 2649 C CA . GLN A 1 319 ? 6.173 27.491 38.505 1.00 37.98 319 GLN A CA 1
ATOM 2650 C C . GLN A 1 319 ? 5.517 28.176 37.306 1.00 39.48 319 GLN A C 1
ATOM 2651 O O . GLN A 1 319 ? 4.507 28.854 37.445 1.00 40.41 319 GLN A O 1
ATOM 2657 N N . GLY A 1 320 ? 6.121 28.017 36.131 1.00 41.35 320 GLY A N 1
ATOM 2658 C CA . GLY A 1 320 ? 5.524 28.481 34.894 1.00 41.54 320 GLY A CA 1
ATOM 2659 C C . GLY A 1 320 ? 5.528 29.982 34.790 1.00 43.44 320 GLY A C 1
ATOM 2660 O O . GLY A 1 320 ? 4.781 30.564 34.009 1.00 46.42 320 GLY A O 1
ATOM 2661 N N . THR A 1 321 ? 6.442 30.582 35.475 1.00 45.87 321 THR A N 1
ATOM 2662 C CA . THR A 1 321 ? 6.626 31.975 35.371 1.00 46.20 321 THR A CA 1
ATOM 2663 C C . THR A 1 321 ? 8.011 32.204 34.813 1.00 45.83 321 THR A C 1
ATOM 2664 O O . THR A 1 321 ? 8.857 31.300 34.887 1.00 44.48 321 THR A O 1
ATOM 2668 N N . PRO A 1 322 ? 8.271 33.400 34.259 1.00 43.94 322 PRO A N 1
ATOM 2669 C CA . PRO A 1 322 ? 9.579 33.694 33.668 1.00 44.64 322 PRO A CA 1
ATOM 2670 C C . PRO A 1 322 ? 10.739 33.619 34.675 1.00 45.33 322 PRO A C 1
ATOM 2671 O O . PRO A 1 322 ? 11.876 33.285 34.294 1.00 45.09 322 PRO A O 1
ATOM 2675 N N . GLU A 1 323 ? 10.451 33.948 35.936 1.00 45.52 323 GLU A N 1
ATOM 2676 C CA . GLU A 1 323 ? 11.475 33.985 36.986 1.00 42.51 323 GLU A CA 1
ATOM 2677 C C . GLU A 1 323 ? 11.850 32.564 37.326 1.00 40.01 323 GLU A C 1
ATOM 2678 O O . GLU A 1 323 ? 13.004 32.243 37.587 1.00 41.44 323 GLU A O 1
ATOM 2684 N N . HIS A 1 324 ? 10.868 31.694 37.327 1.00 30.11 324 HIS A N 1
ATOM 2685 C CA . HIS A 1 324 ? 11.089 30.324 37.668 1.00 32.74 324 HIS A CA 1
ATOM 2686 C C . HIS A 1 324 ? 11.856 29.642 36.582 1.00 35.71 324 HIS A C 1
ATOM 2687 O O . HIS A 1 324 ? 12.551 28.638 36.841 1.00 37.55 324 HIS A O 1
ATOM 2694 N N . SER A 1 325 ? 11.751 30.178 35.361 1.00 41.99 325 SER A N 1
ATOM 2695 C CA . SER A 1 325 ? 12.407 29.505 34.255 1.00 41.39 325 SER A CA 1
ATOM 2696 C C . SER A 1 325 ? 13.867 29.906 34.273 1.00 39.02 325 SER A C 1
ATOM 2697 O O . SER A 1 325 ? 14.717 29.125 33.918 1.00 38.18 325 SER A O 1
ATOM 2700 N N . GLN A 1 326 ? 14.145 31.133 34.696 1.00 38.84 326 GLN A N 1
ATOM 2701 C CA . GLN A 1 326 ? 15.506 31.610 34.802 1.00 39.46 326 GLN A CA 1
ATOM 2702 C C . GLN A 1 326 ? 16.252 31.123 36.046 1.00 39.65 326 GLN A C 1
ATOM 2703 O O . GLN A 1 326 ? 17.474 31.154 36.059 1.00 40.26 326 GLN A O 1
ATOM 2709 N N . LEU A 1 327 ? 15.526 30.686 37.087 1.00 38.98 327 LEU A N 1
ATOM 2710 C CA . LEU A 1 327 ? 16.143 30.308 38.367 1.00 36.36 327 LEU A CA 1
ATOM 2711 C C . LEU A 1 327 ? 16.276 28.788 38.549 1.00 36.47 327 LEU A C 1
ATOM 2712 O O . LEU A 1 327 ? 17.172 28.313 39.252 1.00 37.66 327 LEU A O 1
ATOM 2717 N N . ASP A 1 328 ? 15.397 28.036 37.910 1.00 35.66 328 ASP A N 1
ATOM 2718 C CA . ASP A 1 328 ? 15.340 26.582 38.030 1.00 38.19 328 ASP A CA 1
ATOM 2719 C C . ASP A 1 328 ? 16.652 25.868 37.579 1.00 39.81 328 ASP A C 1
ATOM 2720 O O . ASP A 1 328 ? 16.998 24.791 38.093 1.00 38.73 328 ASP A O 1
ATOM 2725 N N . PRO A 1 329 ? 17.362 26.465 36.625 1.00 41.86 329 PRO A N 1
ATOM 2726 C CA . PRO A 1 329 ? 18.653 25.922 36.190 1.00 42.00 329 PRO A CA 1
ATOM 2727 C C . PRO A 1 329 ? 19.745 26.107 37.256 1.00 42.45 329 PRO A C 1
ATOM 2728 O O . PRO A 1 329 ? 20.741 25.387 37.260 1.00 44.89 329 PRO A O 1
ATOM 2732 N N . TYR A 1 330 ? 19.566 27.072 38.147 1.00 40.52 330 TYR A N 1
ATOM 2733 C CA . TYR A 1 330 ? 20.533 27.268 39.223 1.00 37.90 330 TYR A CA 1
ATOM 2734 C C . TYR A 1 330 ? 20.460 26.215 40.330 1.00 35.86 330 TYR A C 1
ATOM 2735 O O . TYR A 1 330 ? 21.394 26.056 41.104 1.00 36.64 330 TYR A O 1
ATOM 2744 N N . ALA A 1 331 ? 19.356 25.490 40.394 1.00 34.19 331 ALA A N 1
ATOM 2745 C CA . ALA A 1 331 ? 19.202 24.413 41.346 1.00 33.79 331 ALA A CA 1
ATOM 2746 C C . ALA A 1 331 ? 19.740 23.130 40.729 1.00 35.41 331 ALA A C 1
ATOM 2747 O O . ALA A 1 331 ? 18.985 22.301 40.203 1.00 34.95 331 ALA A O 1
ATOM 2749 N N . VAL A 1 332 ? 21.059 22.977 40.797 1.00 37.10 332 VAL A N 1
ATOM 2750 C CA . VAL A 1 332 ? 21.744 21.935 40.040 1.00 38.08 332 VAL A CA 1
ATOM 2751 C C . VAL A 1 332 ? 21.925 20.653 40.837 1.00 38.73 332 VAL A C 1
ATOM 2752 O O . VAL A 1 332 ? 21.985 19.592 40.255 1.00 41.71 332 VAL A O 1
ATOM 2756 N N . SER A 1 333 ? 22.011 20.729 42.165 1.00 39.05 333 SER A N 1
ATOM 2757 C CA . SER A 1 333 ? 22.347 19.561 42.974 1.00 38.97 333 SER A CA 1
ATOM 2758 C C . SER A 1 333 ? 21.148 18.892 43.592 1.00 38.98 333 SER A C 1
ATOM 2759 O O . SER A 1 333 ? 20.267 19.555 44.118 1.00 38.26 333 SER A O 1
ATOM 2762 N N . PHE A 1 334 ? 21.116 17.568 43.537 1.00 41.10 334 PHE A N 1
ATOM 2763 C CA . PHE A 1 334 ? 20.002 16.813 44.084 1.00 43.72 334 PHE A CA 1
ATOM 2764 C C . PHE A 1 334 ? 20.142 16.612 45.578 1.00 46.14 334 PHE A C 1
ATOM 2765 O O . PHE A 1 334 ? 21.256 16.455 46.117 1.00 48.16 334 PHE A O 1
ATOM 2773 N N . ILE A 1 335 ? 18.976 16.621 46.220 1.00 47.12 335 ILE A N 1
ATOM 2774 C CA . ILE A 1 335 ? 18.802 16.430 47.649 1.00 46.53 335 ILE A CA 1
ATOM 2775 C C . ILE A 1 335 ? 17.804 15.298 47.739 1.00 47.17 335 ILE A C 1
ATOM 2776 O O . ILE A 1 335 ? 16.778 15.348 47.087 1.00 46.63 335 ILE A O 1
ATOM 2781 N N . GLY A 1 336 ? 18.078 14.279 48.533 1.00 49.80 336 GLY A N 1
ATOM 2782 C CA . GLY A 1 336 ? 17.106 13.219 48.714 1.00 53.37 336 GLY A CA 1
ATOM 2783 C C . GLY A 1 336 ? 16.723 12.569 47.391 1.00 57.27 336 GLY A C 1
ATOM 2784 O O . GLY A 1 336 ? 17.515 12.549 46.436 1.00 57.37 336 GLY A O 1
ATOM 2785 N N . ASN A 1 337 ? 15.501 12.044 47.336 1.00 60.39 337 ASN A N 1
ATOM 2786 C CA . ASN A 1 337 ? 15.167 10.911 46.470 1.00 62.59 337 ASN A CA 1
ATOM 2787 C C . ASN A 1 337 ? 13.876 11.134 45.682 1.00 61.55 337 ASN A C 1
ATOM 2788 O O . ASN A 1 337 ? 13.364 10.200 45.061 1.00 63.66 337 ASN A O 1
ATOM 2793 N N . ARG A 1 338 ? 13.345 12.357 45.715 1.00 58.40 338 ARG A N 1
ATOM 2794 C CA . ARG A 1 338 ? 12.080 12.669 45.051 1.00 53.59 338 ARG A CA 1
ATOM 2795 C C . ARG A 1 338 ? 12.234 13.849 44.095 1.00 50.95 338 ARG A C 1
ATOM 2796 O O . ARG A 1 338 ? 11.246 14.475 43.690 1.00 52.06 338 ARG A O 1
ATOM 2804 N N . GLY A 1 339 ? 13.472 14.162 43.729 1.00 46.79 339 GLY A N 1
ATOM 2805 C CA . GLY A 1 339 ? 13.713 15.144 42.688 1.00 41.12 339 GLY A CA 1
ATOM 2806 C C . GLY A 1 339 ? 14.013 16.542 43.167 1.00 38.62 339 GLY A C 1
ATOM 2807 O O . GLY A 1 339 ? 14.190 17.464 42.367 1.00 38.55 339 GLY A O 1
ATOM 2808 N N . LYS A 1 340 ? 14.081 16.727 44.480 1.00 36.18 340 LYS A N 1
ATOM 2809 C CA . LYS A 1 340 ? 14.437 18.040 44.996 1.00 33.33 340 LYS A CA 1
ATOM 2810 C C . LYS A 1 340 ? 15.833 18.434 44.578 1.00 31.70 340 LYS A C 1
ATOM 2811 O O . LYS A 1 340 ? 16.747 17.631 44.653 1.00 32.29 340 LYS A O 1
ATOM 2817 N N . ARG A 1 341 ? 15.977 19.676 44.146 1.00 29.87 341 ARG A N 1
ATOM 2818 C CA . ARG A 1 341 ? 17.256 20.261 43.806 1.00 30.55 341 ARG A CA 1
ATOM 2819 C C . ARG A 1 341 ? 17.469 21.617 44.473 1.00 31.06 341 ARG A C 1
ATOM 2820 O O . ARG A 1 341 ? 16.483 22.330 44.789 1.00 32.20 341 ARG A O 1
ATOM 2828 N N . PHE A 1 342 ? 18.744 21.988 44.648 1.00 30.01 342 PHE A N 1
ATOM 2829 C CA . PHE A 1 342 ? 19.132 23.304 45.159 1.00 29.86 342 PHE A CA 1
ATOM 2830 C C . PHE A 1 342 ? 20.416 23.792 44.554 1.00 28.31 342 PHE A C 1
ATOM 2831 O O . PHE A 1 342 ? 21.206 22.985 44.036 1.00 30.32 342 PHE A O 1
ATOM 2839 N N . GLY A 1 343 ? 20.611 25.102 44.622 1.00 26.85 343 GLY A N 1
ATOM 2840 C CA . GLY A 1 343 ? 21.861 25.763 44.362 1.00 24.48 343 GLY A CA 1
ATOM 2841 C C . GLY A 1 343 ? 21.827 27.180 44.833 1.00 24.87 343 GLY A C 1
ATOM 2842 O O . GLY A 1 343 ? 20.844 27.660 45.402 1.00 29.32 343 GLY A O 1
ATOM 2843 N N . TYR A 1 344 ? 22.908 27.890 44.620 1.00 24.36 344 TYR A N 1
ATOM 2844 C CA . TYR A 1 344 ? 23.010 29.241 45.048 1.00 25.09 344 TYR A CA 1
ATOM 2845 C C . TYR A 1 344 ? 23.231 30.202 43.889 1.00 26.38 344 TYR A C 1
ATOM 2846 O O . TYR A 1 344 ? 23.808 29.826 42.854 1.00 29.97 344 TYR A O 1
ATOM 2855 N N . ILE A 1 345 ? 22.816 31.446 44.064 1.00 26.12 345 ILE A N 1
ATOM 2856 C CA . ILE A 1 345 ? 23.039 32.465 43.062 1.00 27.85 345 ILE A CA 1
ATOM 2857 C C . ILE A 1 345 ? 23.371 33.719 43.793 1.00 28.56 345 ILE A C 1
ATOM 2858 O O . ILE A 1 345 ? 22.921 33.902 44.942 1.00 28.84 345 ILE A O 1
ATOM 2863 N N . SER A 1 346 ? 24.167 34.597 43.185 1.00 29.21 346 SER A N 1
ATOM 2864 C CA . SER A 1 346 ? 24.460 35.880 43.795 1.00 32.14 346 SER A CA 1
ATOM 2865 C C . SER A 1 346 ? 23.182 36.687 43.957 1.00 31.91 346 SER A C 1
ATOM 2866 O O . SER A 1 346 ? 22.238 36.533 43.162 1.00 31.55 346 SER A O 1
ATOM 2869 N N . ASN A 1 347 ? 23.167 37.541 44.968 1.00 30.62 347 ASN A N 1
ATOM 2870 C CA . ASN A 1 347 ? 22.013 38.423 45.180 1.00 31.29 347 ASN A CA 1
ATOM 2871 C C . ASN A 1 347 ? 21.937 39.450 44.046 1.00 34.61 347 ASN A C 1
ATOM 2872 O O . ASN A 1 347 ? 20.862 39.672 43.506 1.00 35.34 347 ASN A O 1
ATOM 2877 N N . GLU A 1 348 ? 23.075 40.060 43.697 1.00 36.84 348 GLU A N 1
ATOM 2878 C CA . GLU A 1 348 ? 23.172 40.875 42.475 1.00 38.89 348 GLU A CA 1
ATOM 2879 C C . GLU A 1 348 ? 22.360 40.308 41.307 1.00 38.43 348 GLU A C 1
ATOM 2880 O O . GLU A 1 348 ? 21.514 41.006 40.737 1.00 39.92 348 GLU A O 1
ATOM 2886 N N . GLU A 1 349 ? 22.594 39.057 40.949 1.00 37.16 349 GLU A N 1
ATOM 2887 C CA . GLU A 1 349 ? 21.941 38.462 39.784 1.00 38.14 349 GLU A CA 1
ATOM 2888 C C . GLU A 1 349 ? 20.520 37.951 39.994 1.00 38.30 349 GLU A C 1
ATOM 2889 O O . GLU A 1 349 ? 19.654 38.085 39.104 1.00 39.41 349 GLU A O 1
ATOM 2895 N N . PHE A 1 350 ? 20.274 37.339 41.147 1.00 35.91 350 PHE A N 1
ATOM 2896 C CA . PHE A 1 350 ? 18.904 37.082 41.585 1.00 34.65 350 PHE A CA 1
ATOM 2897 C C . PHE A 1 350 ? 18.063 38.340 41.446 1.00 33.84 350 PHE A C 1
ATOM 2898 O O . PHE A 1 350 ? 16.977 38.299 40.880 1.00 34.47 350 PHE A O 1
ATOM 2906 N N . GLY A 1 351 ? 18.568 39.445 41.961 1.00 33.49 351 GLY A N 1
ATOM 2907 C CA . GLY A 1 351 ? 17.832 40.692 41.942 1.00 36.55 351 GLY A CA 1
ATOM 2908 C C . GLY A 1 351 ? 17.495 41.046 40.494 1.00 39.94 351 GLY A C 1
ATOM 2909 O O . GLY A 1 351 ? 16.340 41.343 40.136 1.00 39.98 351 GLY A O 1
ATOM 2910 N N . ARG A 1 352 ? 18.533 41.004 39.659 1.00 41.58 352 ARG A N 1
ATOM 2911 C CA . ARG A 1 352 ? 18.426 41.407 38.264 1.00 41.94 352 ARG A CA 1
ATOM 2912 C C . ARG A 1 352 ? 17.262 40.677 37.671 1.00 38.96 352 ARG A C 1
ATOM 2913 O O . ARG A 1 352 ? 16.473 41.258 36.945 1.00 39.69 352 ARG A O 1
ATOM 2921 N N . ILE A 1 353 ? 17.175 39.401 38.001 1.00 34.82 353 ILE A N 1
ATOM 2922 C CA . ILE A 1 353 ? 16.174 38.514 37.441 1.00 34.92 353 ILE A CA 1
ATOM 2923 C C . ILE A 1 353 ? 14.738 38.792 37.971 1.00 38.24 353 ILE A C 1
ATOM 2924 O O . ILE A 1 353 ? 13.761 38.602 37.235 1.00 40.29 353 ILE A O 1
ATOM 2929 N N . ILE A 1 354 ? 14.600 39.198 39.236 1.00 37.17 354 ILE A N 1
ATOM 2930 C CA . ILE A 1 354 ? 13.256 39.353 39.821 1.00 36.09 354 ILE A CA 1
ATOM 2931 C C . ILE A 1 354 ? 12.853 40.826 39.885 1.00 38.18 354 ILE A C 1
ATOM 2932 O O . ILE A 1 354 ? 11.725 41.157 40.290 1.00 40.41 354 ILE A O 1
ATOM 2937 N N . GLY A 1 355 ? 13.765 41.723 39.514 1.00 37.28 355 GLY A N 1
ATOM 2938 C CA . GLY A 1 355 ? 13.455 43.136 39.541 1.00 38.49 355 GLY A CA 1
ATOM 2939 C C . GLY A 1 355 ? 13.710 43.844 40.849 1.00 40.75 355 GLY A C 1
ATOM 2940 O O . GLY A 1 355 ? 13.083 44.875 41.157 1.00 43.28 355 GLY A O 1
ATOM 2941 N N . VAL A 1 356 ? 14.638 43.324 41.640 1.00 40.35 356 VAL A N 1
ATOM 2942 C CA . VAL A 1 356 ? 14.901 43.950 42.925 1.00 40.94 356 VAL A CA 1
ATOM 2943 C C . VAL A 1 356 ? 16.343 44.366 43.087 1.00 42.88 356 VAL A C 1
ATOM 2944 O O . VAL A 1 356 ? 17.239 43.663 42.679 1.00 44.37 356 VAL A O 1
ATOM 2948 N N . THR A 1 357 ? 16.541 45.523 43.697 1.00 45.19 357 THR A N 1
ATOM 2949 C CA . THR A 1 357 ? 17.849 46.028 44.082 1.00 47.12 357 THR A CA 1
ATOM 2950 C C . THR A 1 357 ? 18.097 45.659 45.536 1.00 48.20 357 THR A C 1
ATOM 2951 O O . THR A 1 357 ? 17.342 46.079 46.415 1.00 48.95 357 THR A O 1
ATOM 2955 N N . PHE A 1 358 ? 19.143 44.881 45.805 1.00 48.04 358 PHE A N 1
ATOM 2956 C CA . PHE A 1 358 ? 19.495 44.567 47.192 1.00 48.47 358 PHE A CA 1
ATOM 2957 C C . PHE A 1 358 ? 20.461 45.558 47.813 1.00 52.24 358 PHE A C 1
ATOM 2958 O O . PHE A 1 358 ? 20.010 46.329 48.681 1.00 55.04 358 PHE A O 1
ATOM 2967 N N . MET B 1 1 ? 56.265 5.179 43.997 1.00 26.64 1 MET B N 1
ATOM 2968 C CA . MET B 1 1 ? 56.149 5.420 45.461 1.00 27.36 1 MET B CA 1
ATOM 2969 C C . MET B 1 1 ? 55.345 6.720 45.707 1.00 26.57 1 MET B C 1
ATOM 2970 O O . MET B 1 1 ? 55.497 7.713 44.986 1.00 26.64 1 MET B O 1
ATOM 2975 N N . ASN B 1 2 ? 54.501 6.679 46.719 1.00 25.74 2 ASN B N 1
ATOM 2976 C CA . ASN B 1 2 ? 53.772 7.852 47.202 1.00 23.59 2 ASN B CA 1
ATOM 2977 C C . ASN B 1 2 ? 54.568 8.519 48.295 1.00 23.09 2 ASN B C 1
ATOM 2978 O O . ASN B 1 2 ? 55.357 7.868 48.984 1.00 26.29 2 ASN B O 1
ATOM 2983 N N . PHE B 1 3 ? 54.389 9.835 48.459 1.00 21.49 3 PHE B N 1
ATOM 2984 C CA . PHE B 1 3 ? 55.097 10.570 49.500 1.00 22.01 3 PHE B CA 1
ATOM 2985 C C . PHE B 1 3 ? 54.209 11.570 50.201 1.00 21.32 3 PHE B C 1
ATOM 2986 O O . PHE B 1 3 ? 53.255 12.101 49.597 1.00 21.46 3 PHE B O 1
ATOM 2994 N N . PHE B 1 4 ? 54.541 11.817 51.460 1.00 21.04 4 PHE B N 1
ATOM 2995 C CA . PHE B 1 4 ? 53.852 12.835 52.267 1.00 19.96 4 PHE B CA 1
ATOM 2996 C C . PHE B 1 4 ? 54.861 13.713 52.923 1.00 19.75 4 PHE B C 1
ATOM 2997 O O . PHE B 1 4 ? 55.895 13.247 53.406 1.00 18.97 4 PHE B O 1
ATOM 3005 N N . SER B 1 5 ? 54.587 15.010 52.964 1.00 18.04 5 SER B N 1
ATOM 3006 C CA . SER B 1 5 ? 55.428 15.922 53.697 1.00 17.68 5 SER B CA 1
ATOM 3007 C C . SER B 1 5 ? 54.582 16.915 54.478 1.00 18.89 5 SER B C 1
ATOM 3008 O O . SER B 1 5 ? 53.521 17.350 54.009 1.00 19.04 5 SER B O 1
ATOM 3011 N N . LEU B 1 6 ? 55.067 17.256 55.658 1.00 18.65 6 LEU B N 1
ATOM 3012 C CA . LEU B 1 6 ? 54.672 18.466 56.389 1.00 18.52 6 LEU B CA 1
ATOM 3013 C C . LEU B 1 6 ? 55.881 19.344 56.524 1.00 19.09 6 LEU B C 1
ATOM 3014 O O . LEU B 1 6 ? 56.872 19.009 57.216 1.00 21.32 6 LEU B O 1
ATOM 3019 N N . HIS B 1 7 ? 55.811 20.475 55.835 1.00 17.19 7 HIS B N 1
ATOM 3020 C CA . HIS B 1 7 ? 56.916 21.385 55.823 1.00 16.66 7 HIS B CA 1
ATOM 3021 C C . HIS B 1 7 ? 56.564 22.598 56.644 1.00 19.30 7 HIS B C 1
ATOM 3022 O O . HIS B 1 7 ? 55.397 22.813 56.963 1.00 18.96 7 HIS B O 1
ATOM 3029 N N . PRO B 1 8 ? 57.565 23.420 56.994 1.00 21.76 8 PRO B N 1
ATOM 3030 C CA . PRO B 1 8 ? 58.999 23.288 56.659 1.00 21.42 8 PRO B CA 1
ATOM 3031 C C . PRO B 1 8 ? 59.744 22.336 57.615 1.00 23.28 8 PRO B C 1
ATOM 3032 O O . PRO B 1 8 ? 59.785 22.572 58.823 1.00 23.00 8 PRO B O 1
ATOM 3036 N N . ASN B 1 9 ? 60.279 21.268 57.048 1.00 26.27 9 ASN B N 1
ATOM 3037 C CA . ASN B 1 9 ? 61.161 20.306 57.749 1.00 28.56 9 ASN B CA 1
ATOM 3038 C C . ASN B 1 9 ? 60.563 19.740 59.016 1.00 28.30 9 ASN B C 1
ATOM 3039 O O . ASN B 1 9 ? 61.278 19.533 59.980 1.00 30.09 9 ASN B O 1
ATOM 3044 N N . VAL B 1 10 ? 59.261 19.486 59.035 1.00 24.77 10 VAL B N 1
ATOM 3045 C CA . VAL B 1 10 ? 58.635 18.913 60.201 1.00 24.13 10 VAL B CA 1
ATOM 3046 C C . VAL B 1 10 ? 58.635 17.391 60.104 1.00 23.80 10 VAL B C 1
ATOM 3047 O O . VAL B 1 10 ? 59.192 16.699 60.961 1.00 24.88 10 VAL B O 1
ATOM 3051 N N . TYR B 1 11 ? 58.004 16.872 59.067 1.00 21.89 11 TYR B N 1
ATOM 3052 C CA . TYR B 1 11 ? 57.831 15.445 58.935 1.00 22.13 11 TYR B CA 1
ATOM 3053 C C . TYR B 1 11 ? 57.725 15.072 57.490 1.00 22.80 11 TYR B C 1
ATOM 3054 O O . TYR B 1 11 ? 57.133 15.799 56.701 1.00 24.34 11 TYR B O 1
ATOM 3063 N N . ALA B 1 12 ? 58.293 13.926 57.112 1.00 21.30 12 ALA B N 1
ATOM 3064 C CA . ALA B 1 12 ? 58.235 13.487 55.737 1.00 21.48 12 ALA B CA 1
ATOM 3065 C C . ALA B 1 12 ? 58.445 11.984 55.699 1.00 24.11 12 ALA B C 1
ATOM 3066 O O . ALA B 1 12 ? 59.298 11.458 56.426 1.00 26.60 12 ALA B O 1
ATOM 3068 N N . THR B 1 13 ? 57.681 11.306 54.870 1.00 24.01 13 THR B N 1
ATOM 3069 C CA . THR B 1 13 ? 57.772 9.838 54.760 1.00 24.21 13 THR B CA 1
ATOM 3070 C C . THR B 1 13 ? 58.920 9.384 53.881 1.00 25.85 13 THR B C 1
ATOM 3071 O O . THR B 1 13 ? 59.278 8.193 53.881 1.00 28.10 13 THR B O 1
ATOM 3075 N N . GLY B 1 14 ? 59.493 10.319 53.132 1.00 24.72 14 GLY B N 1
ATOM 3076 C CA . GLY B 1 14 ? 60.328 9.968 52.010 1.00 25.60 14 GLY B CA 1
ATOM 3077 C C . GLY B 1 14 ? 61.316 11.058 51.692 1.00 27.54 14 GLY B C 1
ATOM 3078 O O . GLY B 1 14 ? 61.523 11.988 52.490 1.00 29.91 14 GLY B O 1
ATOM 3079 N N . ARG B 1 15 ? 61.922 10.958 50.516 1.00 28.20 15 ARG B N 1
ATOM 3080 C CA . ARG B 1 15 ? 62.898 11.946 50.097 1.00 28.90 15 ARG B CA 1
ATOM 3081 C C . ARG B 1 15 ? 62.317 13.370 49.967 1.00 27.15 15 ARG B C 1
ATOM 3082 O O . ARG B 1 15 ? 62.917 14.328 50.436 1.00 28.90 15 ARG B O 1
ATOM 3090 N N . PRO B 1 16 ? 61.171 13.546 49.333 1.00 26.48 16 PRO B N 1
ATOM 3091 C CA . PRO B 1 16 ? 60.631 14.913 49.197 1.00 24.69 16 PRO B CA 1
ATOM 3092 C C . PRO B 1 16 ? 60.302 15.513 50.569 1.00 23.94 16 PRO B C 1
ATOM 3093 O O . PRO B 1 16 ? 59.559 14.835 51.283 1.00 25.18 16 PRO B O 1
ATOM 3097 N N . LYS B 1 17 ? 60.819 16.692 50.942 1.00 23.53 17 LYS B N 1
ATOM 3098 C CA . LYS B 1 17 ? 60.580 17.250 52.282 1.00 22.64 17 LYS B CA 1
ATOM 3099 C C . LYS B 1 17 ? 59.519 18.359 52.358 1.00 21.00 17 LYS B C 1
ATOM 3100 O O . LYS B 1 17 ? 59.233 18.856 53.438 1.00 21.29 17 LYS B O 1
ATOM 3106 N N . GLY B 1 18 ? 58.934 18.721 51.226 1.00 20.08 18 GLY B N 1
ATOM 3107 C CA . GLY B 1 18 ? 57.995 19.832 51.162 1.00 18.05 18 GLY B CA 1
ATOM 3108 C C . GLY B 1 18 ? 57.406 19.903 49.785 1.00 20.02 18 GLY B C 1
ATOM 3109 O O . GLY B 1 18 ? 57.702 19.057 48.886 1.00 20.75 18 GLY B O 1
ATOM 3110 N N . LEU B 1 19 ? 56.572 20.921 49.578 1.00 17.84 19 LEU B N 1
ATOM 3111 C CA . LEU B 1 19 ? 55.856 21.036 48.334 1.00 15.97 19 LEU B CA 1
ATOM 3112 C C . LEU B 1 19 ? 56.797 21.238 47.154 1.00 15.62 19 LEU B C 1
ATOM 3113 O O . LEU B 1 19 ? 56.559 20.690 46.081 1.00 17.06 19 LEU B O 1
ATOM 3118 N N . ILE B 1 20 ? 57.834 22.041 47.321 1.00 16.57 20 ILE B N 1
ATOM 3119 C CA . ILE B 1 20 ? 58.774 22.251 46.208 1.00 19.08 20 ILE B CA 1
ATOM 3120 C C . ILE B 1 20 ? 59.321 20.878 45.757 1.00 21.32 20 ILE B C 1
ATOM 3121 O O . ILE B 1 20 ? 59.390 20.603 44.574 1.00 24.38 20 ILE B O 1
ATOM 3126 N N . GLY B 1 21 ? 59.700 20.039 46.726 1.00 21.14 21 GLY B N 1
ATOM 3127 C CA . GLY B 1 21 ? 60.235 18.712 46.475 1.00 19.31 21 GLY B CA 1
ATOM 3128 C C . GLY B 1 21 ? 59.257 17.830 45.774 1.00 21.25 21 GLY B C 1
ATOM 3129 O O . GLY B 1 21 ? 59.604 17.092 44.852 1.00 22.79 21 GLY B O 1
ATOM 3130 N N . MET B 1 22 ? 58.006 17.891 46.200 1.00 21.31 22 MET B N 1
ATOM 3131 C CA . MET B 1 22 ? 56.967 17.172 45.491 1.00 23.70 22 MET B CA 1
ATOM 3132 C C . MET B 1 22 ? 56.842 17.646 44.040 1.00 24.13 22 MET B C 1
ATOM 3133 O O . MET B 1 22 ? 56.693 16.827 43.112 1.00 23.92 22 MET B O 1
ATOM 3138 N N . LEU B 1 23 ? 56.860 18.963 43.832 1.00 23.49 23 LEU B N 1
ATOM 3139 C CA . LEU B 1 23 ? 56.689 19.495 42.494 1.00 21.80 23 LEU B CA 1
ATOM 3140 C C . LEU B 1 23 ? 57.914 19.155 41.622 1.00 23.43 23 LEU B C 1
ATOM 3141 O O . LEU B 1 23 ? 57.790 18.881 40.434 1.00 23.12 23 LEU B O 1
ATOM 3146 N N A GLU B 1 24 ? 59.088 19.191 42.224 0.50 24.07 24 GLU B N 1
ATOM 3147 N N B GLU B 1 24 ? 59.088 19.179 42.232 0.50 24.07 24 GLU B N 1
ATOM 3148 C CA A GLU B 1 24 ? 60.289 18.792 41.517 0.50 24.59 24 GLU B CA 1
ATOM 3149 C CA B GLU B 1 24 ? 60.313 18.800 41.542 0.50 24.59 24 GLU B CA 1
ATOM 3150 C C A GLU B 1 24 ? 60.062 17.388 40.990 0.50 25.66 24 GLU B C 1
ATOM 3151 C C B GLU B 1 24 ? 60.180 17.364 41.041 0.50 25.66 24 GLU B C 1
ATOM 3152 O O A GLU B 1 24 ? 60.297 17.115 39.815 0.50 28.00 24 GLU B O 1
ATOM 3153 O O B GLU B 1 24 ? 60.627 17.039 39.944 0.50 28.00 24 GLU B O 1
ATOM 3164 N N . ASN B 1 25 ? 59.576 16.507 41.851 1.00 25.08 25 ASN B N 1
ATOM 3165 C CA . ASN B 1 25 ? 59.278 15.144 41.453 1.00 28.32 25 ASN B CA 1
ATOM 3166 C C . ASN B 1 25 ? 58.378 15.022 40.234 1.00 28.25 25 ASN B C 1
ATOM 3167 O O . ASN B 1 25 ? 58.761 14.379 39.250 1.00 29.93 25 ASN B O 1
ATOM 3172 N N . VAL B 1 26 ? 57.188 15.632 40.254 1.00 27.03 26 VAL B N 1
ATOM 3173 C CA . VAL B 1 26 ? 56.203 15.359 39.219 1.00 23.67 26 VAL B CA 1
ATOM 3174 C C . VAL B 1 26 ? 56.486 16.139 37.958 1.00 23.78 26 VAL B C 1
ATOM 3175 O O . VAL B 1 26 ? 56.117 15.730 36.847 1.00 25.25 26 VAL B O 1
ATOM 3179 N N . TRP B 1 27 ? 57.148 17.264 38.120 1.00 22.32 27 TRP B N 1
ATOM 3180 C CA . TRP B 1 27 ? 57.329 18.170 37.021 1.00 24.37 27 TRP B CA 1
ATOM 3181 C C . TRP B 1 27 ? 58.728 18.101 36.418 1.00 26.21 27 TRP B C 1
ATOM 3182 O O . TRP B 1 27 ? 58.943 18.658 35.365 1.00 27.70 27 TRP B O 1
ATOM 3193 N N . VAL B 1 28 ? 59.669 17.460 37.095 1.00 29.09 28 VAL B N 1
ATOM 3194 C CA . VAL B 1 28 ? 61.073 17.510 36.667 1.00 31.05 28 VAL B CA 1
ATOM 3195 C C . VAL B 1 28 ? 61.636 16.087 36.647 1.00 32.35 28 VAL B C 1
ATOM 3196 O O . VAL B 1 28 ? 61.886 15.546 35.577 1.00 33.77 28 VAL B O 1
ATOM 3200 N N A SER B 1 29 ? 61.805 15.484 37.818 0.50 32.78 29 SER B N 1
ATOM 3201 N N B SER B 1 29 ? 61.820 15.492 37.821 0.50 32.78 29 SER B N 1
ATOM 3202 C CA A SER B 1 29 ? 62.514 14.210 37.930 0.50 34.30 29 SER B CA 1
ATOM 3203 C CA B SER B 1 29 ? 62.520 14.213 37.931 0.50 34.30 29 SER B CA 1
ATOM 3204 C C A SER B 1 29 ? 61.814 13.076 37.206 0.50 35.04 29 SER B C 1
ATOM 3205 C C B SER B 1 29 ? 61.815 13.104 37.161 0.50 35.04 29 SER B C 1
ATOM 3206 O O A SER B 1 29 ? 62.465 12.214 36.618 0.50 36.63 29 SER B O 1
ATOM 3207 O O B SER B 1 29 ? 62.460 12.296 36.495 0.50 36.63 29 SER B O 1
ATOM 3212 N N . ASN B 1 30 ? 60.490 13.066 37.254 1.00 35.22 30 ASN B N 1
ATOM 3213 C CA . ASN B 1 30 ? 59.708 12.045 36.584 1.00 35.39 30 ASN B CA 1
ATOM 3214 C C . ASN B 1 30 ? 58.942 12.584 35.395 1.00 33.67 30 ASN B C 1
ATOM 3215 O O . ASN B 1 30 ? 57.801 12.181 35.115 1.00 34.90 30 ASN B O 1
ATOM 3220 N N . HIS B 1 31 ? 59.584 13.528 34.717 1.00 27.23 31 HIS B N 1
ATOM 3221 C CA . HIS B 1 31 ? 58.975 14.125 33.560 1.00 27.86 31 HIS B CA 1
ATOM 3222 C C . HIS B 1 31 ? 59.919 14.373 32.394 1.00 28.95 31 HIS B C 1
ATOM 3223 O O . HIS B 1 31 ? 61.083 14.765 32.594 1.00 31.57 31 HIS B O 1
ATOM 3230 N N . THR B 1 32 ? 59.394 14.121 31.188 1.00 30.08 32 THR B N 1
ATOM 3231 C CA . THR B 1 32 ? 60.081 14.412 29.938 1.00 29.65 32 THR B CA 1
ATOM 3232 C C . THR B 1 32 ? 59.497 15.663 29.337 1.00 27.71 32 THR B C 1
ATOM 3233 O O . THR B 1 32 ? 58.337 15.696 28.985 1.00 29.93 32 THR B O 1
ATOM 3237 N N . PRO B 1 33 ? 60.292 16.712 29.220 1.00 25.56 33 PRO B N 1
ATOM 3238 C CA . PRO B 1 33 ? 59.779 17.966 28.699 1.00 25.17 33 PRO B CA 1
ATOM 3239 C C . PRO B 1 33 ? 59.094 17.846 27.330 1.00 27.12 33 PRO B C 1
ATOM 3240 O O . PRO B 1 33 ? 59.639 17.238 26.377 1.00 29.98 33 PRO B O 1
ATOM 3244 N N . GLY B 1 34 ? 57.884 18.406 27.255 1.00 26.62 34 GLY B N 1
ATOM 3245 C CA . GLY B 1 34 ? 57.054 18.418 26.055 1.00 25.15 34 GLY B CA 1
ATOM 3246 C C . GLY B 1 34 ? 56.049 17.291 25.965 1.00 25.64 34 GLY B C 1
ATOM 3247 O O . GLY B 1 34 ? 55.178 17.285 25.106 1.00 25.49 34 GLY B O 1
ATOM 3248 N N . GLU B 1 35 ? 56.170 16.312 26.844 1.00 28.40 35 GLU B N 1
ATOM 3249 C CA . GLU B 1 35 ? 55.266 15.185 26.850 1.00 31.15 35 GLU B CA 1
ATOM 3250 C C . GLU B 1 35 ? 54.017 15.506 27.686 1.00 30.52 35 GLU B C 1
ATOM 3251 O O . GLU B 1 35 ? 54.077 15.620 28.909 1.00 30.32 35 GLU B O 1
ATOM 3257 N N . GLY B 1 36 ? 52.889 15.638 27.014 1.00 29.60 36 GLY B N 1
ATOM 3258 C CA . GLY B 1 36 ? 51.609 15.711 27.698 1.00 29.16 36 GLY B CA 1
ATOM 3259 C C . GLY B 1 36 ? 51.425 17.081 28.341 1.00 29.38 36 GLY B C 1
ATOM 3260 O O . GLY B 1 36 ? 51.874 18.123 27.787 1.00 27.62 36 GLY B O 1
ATOM 3261 N N . THR B 1 37 ? 50.771 17.083 29.514 1.00 27.15 37 THR B N 1
ATOM 3262 C CA . THR B 1 37 ? 50.292 18.328 30.107 1.00 25.61 37 THR B CA 1
ATOM 3263 C C . THR B 1 37 ? 50.716 18.443 31.575 1.00 23.50 37 THR B C 1
ATOM 3264 O O . THR B 1 37 ? 50.639 17.463 32.320 1.00 24.32 37 THR B O 1
ATOM 3268 N N . LEU B 1 38 ? 51.149 19.644 31.972 1.00 20.65 38 LEU B N 1
ATOM 3269 C CA . LEU B 1 38 ? 51.361 19.964 33.377 1.00 20.16 38 LEU B CA 1
ATOM 3270 C C . LEU B 1 38 ? 50.164 20.795 33.891 1.00 19.38 38 LEU B C 1
ATOM 3271 O O . LEU B 1 38 ? 49.664 21.670 33.176 1.00 20.05 38 LEU B O 1
ATOM 3276 N N . TYR B 1 39 ? 49.751 20.492 35.126 1.00 19.42 39 TYR B N 1
ATOM 3277 C CA . TYR B 1 39 ? 48.580 21.126 35.746 1.00 17.12 39 TYR B CA 1
ATOM 3278 C C . TYR B 1 39 ? 48.943 21.796 37.055 1.00 16.23 39 TYR B C 1
ATOM 3279 O O . TYR B 1 39 ? 49.705 21.255 37.884 1.00 14.86 39 TYR B O 1
ATOM 3288 N N . LEU B 1 40 ? 48.369 22.984 37.239 1.00 15.75 40 LEU B N 1
ATOM 3289 C CA . LEU B 1 40 ? 48.542 23.794 38.440 1.00 17.08 40 LEU B CA 1
ATOM 3290 C C . LEU B 1 40 ? 47.150 24.422 38.742 1.00 15.82 40 LEU B C 1
ATOM 3291 O O . LEU B 1 40 ? 46.593 25.172 37.933 1.00 14.89 40 LEU B O 1
ATOM 3296 N N . ILE B 1 41 ? 46.612 24.081 39.901 1.00 14.43 41 ILE B N 1
ATOM 3297 C CA . ILE B 1 41 ? 45.334 24.633 40.340 1.00 13.95 41 ILE B CA 1
ATOM 3298 C C . ILE B 1 41 ? 45.603 25.190 41.720 1.00 12.56 41 ILE B C 1
ATOM 3299 O O . ILE B 1 41 ? 46.030 24.470 42.635 1.00 16.06 41 ILE B O 1
ATOM 3304 N N . SER B 1 42 ? 45.390 26.475 41.889 1.00 11.99 42 SER B N 1
ATOM 3305 C CA . SER B 1 42 ? 45.707 27.106 43.189 1.00 12.26 42 SER B CA 1
ATOM 3306 C C . SER B 1 42 ? 44.823 28.320 43.424 1.00 13.06 42 SER B C 1
ATOM 3307 O O . SER B 1 42 ? 44.758 29.212 42.576 1.00 14.43 42 SER B O 1
ATOM 3310 N N . GLY B 1 43 ? 44.125 28.352 44.552 1.00 11.43 43 GLY B N 1
ATOM 3311 C CA . GLY B 1 43 ? 43.327 29.506 44.895 1.00 11.44 43 GLY B CA 1
ATOM 3312 C C . GLY B 1 43 ? 44.083 30.801 44.955 1.00 11.76 43 GLY B C 1
ATOM 3313 O O . GLY B 1 43 ? 43.605 31.845 44.434 1.00 12.33 43 GLY B O 1
ATOM 3314 N N . PHE B 1 44 ? 45.264 30.761 45.577 1.00 12.12 44 PHE B N 1
ATOM 3315 C CA . PHE B 1 44 ? 46.130 31.921 45.671 1.00 12.83 44 PHE B CA 1
ATOM 3316 C C . PHE B 1 44 ? 47.436 31.671 44.883 1.00 13.05 44 PHE B C 1
ATOM 3317 O O . PHE B 1 44 ? 47.916 30.538 44.809 1.00 13.09 44 PHE B O 1
ATOM 3325 N N . SER B 1 45 ? 48.013 32.732 44.364 1.00 11.99 45 SER B N 1
ATOM 3326 C CA . SER B 1 45 ? 49.251 32.664 43.605 1.00 13.04 45 SER B CA 1
ATOM 3327 C C . SER B 1 45 ? 49.932 34.008 43.658 1.00 12.49 45 SER B C 1
ATOM 3328 O O . SER B 1 45 ? 49.321 35.106 43.625 1.00 14.66 45 SER B O 1
ATOM 3331 N N . ASN B 1 46 ? 51.228 33.921 43.792 1.00 11.42 46 ASN B N 1
ATOM 3332 C CA . ASN B 1 46 ? 52.073 35.073 43.581 1.00 12.88 46 ASN B CA 1
ATOM 3333 C C . ASN B 1 46 ? 53.411 34.745 42.870 1.00 13.82 46 ASN B C 1
ATOM 3334 O O . ASN B 1 46 ? 53.756 33.598 42.632 1.00 12.95 46 ASN B O 1
ATOM 3339 N N . TYR B 1 47 ? 54.153 35.785 42.544 1.00 13.86 47 TYR B N 1
ATOM 3340 C CA . TYR B 1 47 ? 55.281 35.651 41.662 1.00 13.41 47 TYR B CA 1
ATOM 3341 C C . TYR B 1 47 ? 56.356 34.745 42.185 1.00 14.27 47 TYR B C 1
ATOM 3342 O O . TYR B 1 47 ? 56.882 33.911 41.453 1.00 15.74 47 TYR B O 1
ATOM 3351 N N . ASN B 1 48 ? 56.687 34.897 43.453 1.00 15.51 48 ASN B N 1
ATOM 3352 C CA . ASN B 1 48 ? 57.705 34.067 44.057 1.00 16.68 48 ASN B CA 1
ATOM 3353 C C . ASN B 1 48 ? 57.255 32.650 44.235 1.00 16.55 48 ASN B C 1
ATOM 3354 O O . ASN B 1 48 ? 58.082 31.762 44.366 1.00 18.28 48 ASN B O 1
ATOM 3359 N N . GLY B 1 49 ? 55.942 32.428 44.189 1.00 15.35 49 GLY B N 1
ATOM 3360 C CA . GLY B 1 49 ? 55.396 31.110 44.224 1.00 16.23 49 GLY B CA 1
ATOM 3361 C C . GLY B 1 49 ? 55.786 30.272 43.005 1.00 16.56 49 GLY B C 1
ATOM 3362 O O . GLY B 1 49 ? 55.703 29.058 43.052 1.00 16.61 49 GLY B O 1
ATOM 3363 N N . GLY B 1 50 ? 56.188 30.947 41.938 1.00 17.97 50 GLY B N 1
ATOM 3364 C CA . GLY B 1 50 ? 56.443 30.317 40.659 1.00 17.95 50 GLY B CA 1
ATOM 3365 C C . GLY B 1 50 ? 57.905 30.326 40.169 1.00 18.02 50 GLY B C 1
ATOM 3366 O O . GLY B 1 50 ? 58.197 29.626 39.203 1.00 18.38 50 GLY B O 1
ATOM 3367 N N . VAL B 1 51 ? 58.786 31.089 40.805 1.00 17.49 51 VAL B N 1
ATOM 3368 C CA . VAL B 1 51 ? 60.129 31.255 40.301 1.00 16.69 51 VAL B CA 1
ATOM 3369 C C . VAL B 1 51 ? 60.917 29.947 40.171 1.00 18.43 51 VAL B C 1
ATOM 3370 O O . VAL B 1 51 ? 61.763 29.856 39.324 1.00 21.67 51 VAL B O 1
ATOM 3374 N N . ARG B 1 52 ? 60.651 28.964 41.015 1.00 18.84 52 ARG B N 1
ATOM 3375 C CA . ARG B 1 52 ? 61.320 27.675 40.957 1.00 18.63 52 ARG B CA 1
ATOM 3376 C C . ARG B 1 52 ? 60.979 26.941 39.664 1.00 19.82 52 ARG B C 1
ATOM 3377 O O . ARG B 1 52 ? 61.727 26.067 39.217 1.00 22.09 52 ARG B O 1
ATOM 3385 N N . PHE B 1 53 ? 59.842 27.274 39.071 1.00 19.05 53 PHE B N 1
ATOM 3386 C CA . PHE B 1 53 ? 59.277 26.468 37.982 1.00 19.91 53 PHE B CA 1
ATOM 3387 C C . PHE B 1 53 ? 58.958 27.187 36.654 1.00 19.17 53 PHE B C 1
ATOM 3388 O O . PHE B 1 53 ? 58.604 26.528 35.694 1.00 20.63 53 PHE B O 1
ATOM 3396 N N . TYR B 1 54 ? 59.094 28.507 36.577 1.00 19.77 54 TYR B N 1
ATOM 3397 C CA . TYR B 1 54 ? 58.856 29.182 35.291 1.00 20.87 54 TYR B CA 1
ATOM 3398 C C . TYR B 1 54 ? 59.705 28.568 34.146 1.00 22.54 54 TYR B C 1
ATOM 3399 O O . TYR B 1 54 ? 59.184 28.347 33.062 1.00 24.42 54 TYR B O 1
ATOM 3408 N N . GLU B 1 55 ? 60.990 28.286 34.376 1.00 23.57 55 GLU B N 1
ATOM 3409 C CA . GLU B 1 55 ? 61.794 27.699 33.284 1.00 24.35 55 GLU B CA 1
ATOM 3410 C C . GLU B 1 55 ? 61.347 26.282 32.926 1.00 23.64 55 GLU B C 1
ATOM 3411 O O . GLU B 1 55 ? 61.315 25.921 31.760 1.00 25.26 55 GLU B O 1
ATOM 3417 N N . THR B 1 56 ? 61.000 25.489 33.922 1.00 22.53 56 THR B N 1
ATOM 3418 C CA . THR B 1 56 ? 60.373 24.196 33.705 1.00 22.89 56 THR B CA 1
ATOM 3419 C C . THR B 1 56 ? 59.182 24.271 32.795 1.00 22.66 56 THR B C 1
ATOM 3420 O O . THR B 1 56 ? 59.063 23.480 31.846 1.00 23.37 56 THR B O 1
ATOM 3424 N N . PHE B 1 57 ? 58.277 25.220 33.046 1.00 21.71 57 PHE B N 1
ATOM 3425 C CA . PHE B 1 57 ? 57.120 25.329 32.196 1.00 22.66 57 PHE B CA 1
ATOM 3426 C C . PHE B 1 57 ? 57.525 25.764 30.759 1.00 23.38 57 PHE B C 1
ATOM 3427 O O . PHE B 1 57 ? 56.965 25.278 29.770 1.00 26.11 57 PHE B O 1
ATOM 3435 N N . THR B 1 58 ? 58.441 26.701 30.682 1.00 25.10 58 THR B N 1
ATOM 3436 C CA . THR B 1 58 ? 58.886 27.264 29.403 1.00 26.26 58 THR B CA 1
ATOM 3437 C C . THR B 1 58 ? 59.470 26.152 28.514 1.00 26.46 58 THR B C 1
ATOM 3438 O O . THR B 1 58 ? 59.119 26.029 27.347 1.00 27.39 58 THR B O 1
ATOM 3442 N N . GLU B 1 59 ? 60.337 25.339 29.093 1.00 25.42 59 GLU B N 1
ATOM 3443 C CA . GLU B 1 59 ? 60.969 24.234 28.392 1.00 27.15 59 GLU B CA 1
ATOM 3444 C C . GLU B 1 59 ? 59.922 23.234 27.948 1.00 28.16 59 GLU B C 1
ATOM 3445 O O . GLU B 1 59 ? 59.951 22.693 26.827 1.00 28.70 59 GLU B O 1
ATOM 3451 N N . HIS B 1 60 ? 58.978 22.922 28.831 1.00 23.66 60 HIS B N 1
ATOM 3452 C CA . HIS B 1 60 ? 57.928 21.951 28.502 1.00 21.02 60 HIS B CA 1
ATOM 3453 C C . HIS B 1 60 ? 57.094 22.441 27.319 1.00 20.44 60 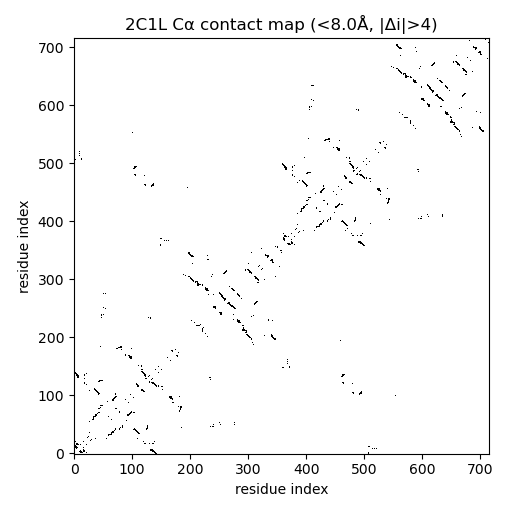HIS B C 1
ATOM 3454 O O . HIS B 1 60 ? 56.811 21.678 26.405 1.00 21.48 60 HIS B O 1
ATOM 3461 N N . ILE B 1 61 ? 56.722 23.714 27.321 1.00 23.20 61 ILE B N 1
ATOM 3462 C CA . ILE B 1 61 ? 55.928 24.269 26.252 1.00 25.83 61 ILE B CA 1
ATOM 3463 C C . ILE B 1 61 ? 56.753 24.342 24.958 1.00 29.26 61 ILE B C 1
ATOM 3464 O O . ILE B 1 61 ? 56.249 24.040 23.865 1.00 30.54 61 ILE B O 1
ATOM 3469 N N . ASN B 1 62 ? 58.012 24.733 25.095 1.00 30.03 62 ASN B N 1
ATOM 3470 C CA . ASN B 1 62 ? 58.898 24.844 23.925 1.00 30.59 62 ASN B CA 1
ATOM 3471 C C . ASN B 1 62 ? 59.134 23.499 23.244 1.00 31.73 62 ASN B C 1
ATOM 3472 O O . ASN B 1 62 ? 59.451 23.449 22.056 1.00 33.38 62 ASN B O 1
ATOM 3477 N N . GLN B 1 63 ? 58.982 22.412 23.983 1.00 32.60 63 GLN B N 1
ATOM 3478 C CA . GLN B 1 63 ? 59.222 21.076 23.454 1.00 34.19 63 GLN B CA 1
ATOM 3479 C C . GLN B 1 63 ? 57.893 20.482 23.027 1.00 34.81 63 GLN B C 1
ATOM 3480 O O . GLN B 1 63 ? 57.778 19.269 22.792 1.00 36.58 63 GLN B O 1
ATOM 3486 N N . GLY B 1 64 ? 56.887 21.348 22.942 1.00 33.15 64 GLY B N 1
ATOM 3487 C CA . GLY B 1 64 ? 55.574 20.983 22.451 1.00 30.80 64 GLY B CA 1
ATOM 3488 C C . GLY B 1 64 ? 54.574 20.477 23.487 1.00 31.14 64 GLY B C 1
ATOM 3489 O O . GLY B 1 64 ? 53.571 19.908 23.119 1.00 31.15 64 GLY B O 1
ATOM 3490 N N . GLY B 1 65 ? 54.810 20.706 24.776 1.00 29.49 65 GLY B N 1
ATOM 3491 C CA . GLY B 1 65 ? 53.813 20.333 25.786 1.00 26.86 65 GLY B CA 1
ATOM 3492 C C . GLY B 1 65 ? 52.865 21.476 26.135 1.00 25.86 65 GLY B C 1
ATOM 3493 O O . GLY B 1 65 ? 53.066 22.621 25.715 1.00 24.11 65 GLY B O 1
ATOM 3494 N N . ARG B 1 66 ? 51.840 21.181 26.928 1.00 25.71 66 ARG B N 1
ATOM 3495 C CA . ARG B 1 66 ? 50.954 22.235 27.447 1.00 26.33 66 ARG B CA 1
ATOM 3496 C C . ARG B 1 66 ? 51.052 22.373 28.970 1.00 23.21 66 ARG B C 1
ATOM 3497 O O . ARG B 1 66 ? 51.355 21.416 29.684 1.00 22.21 66 ARG B O 1
ATOM 3505 N N . VAL B 1 67 ? 50.820 23.586 29.449 1.00 21.97 67 VAL B N 1
ATOM 3506 C CA . VAL B 1 67 ? 50.618 23.823 30.891 1.00 20.06 67 VAL B CA 1
ATOM 3507 C C . VAL B 1 67 ? 49.316 24.572 31.077 1.00 18.13 67 VAL B C 1
ATOM 3508 O O . VAL B 1 67 ? 49.059 25.616 30.445 1.00 19.53 67 VAL B O 1
ATOM 3512 N N . ILE B 1 68 ? 48.474 24.021 31.938 1.00 18.55 68 ILE B N 1
ATOM 3513 C CA . ILE B 1 68 ? 47.189 24.612 32.276 1.00 18.36 68 ILE B CA 1
ATOM 3514 C C . ILE B 1 68 ? 47.177 25.037 33.755 1.00 17.73 68 ILE B C 1
ATOM 3515 O O . ILE B 1 68 ? 47.435 24.223 34.617 1.00 18.40 68 ILE B O 1
ATOM 3520 N N . ALA B 1 69 ? 46.878 26.306 34.003 1.00 16.35 69 ALA B N 1
ATOM 3521 C CA . ALA B 1 69 ? 46.824 26.845 35.370 1.00 15.73 69 ALA B CA 1
ATOM 3522 C C . ALA B 1 69 ? 45.438 27.420 35.602 1.00 15.53 69 ALA B C 1
ATOM 3523 O O . ALA B 1 69 ? 44.928 28.212 34.787 1.00 17.49 69 ALA B O 1
ATOM 3525 N N . ILE B 1 70 ? 44.825 27.035 36.703 1.00 15.37 70 ILE B N 1
ATOM 3526 C CA . ILE B 1 70 ? 43.539 27.588 37.069 1.00 14.64 70 ILE B CA 1
ATOM 3527 C C . ILE B 1 70 ? 43.705 28.194 38.436 1.00 12.40 70 ILE B C 1
ATOM 3528 O O . ILE B 1 70 ? 44.054 27.519 39.384 1.00 14.89 70 ILE B O 1
ATOM 3533 N N . LEU B 1 71 ? 43.442 29.473 38.537 1.00 11.53 71 LEU B N 1
ATOM 3534 C CA . LEU B 1 71 ? 43.816 30.240 39.707 1.00 12.94 71 LEU B CA 1
ATOM 3535 C C . LEU B 1 71 ? 42.614 31.018 40.191 1.00 12.54 71 LEU B C 1
ATOM 3536 O O . LEU B 1 71 ? 41.704 31.286 39.430 1.00 13.19 71 LEU B O 1
ATOM 3541 N N . GLY B 1 72 ? 42.616 31.376 41.464 1.00 12.77 72 GLY B N 1
ATOM 3542 C CA . GLY B 1 72 ? 41.526 32.147 42.046 1.00 12.35 72 GLY B CA 1
ATOM 3543 C C . GLY B 1 72 ? 41.696 33.615 41.735 1.00 13.77 72 GLY B C 1
ATOM 3544 O O . GLY B 1 72 ? 42.806 34.102 41.593 1.00 15.86 72 GLY B O 1
ATOM 3545 N N . GLY B 1 73 ? 40.581 34.335 41.622 1.00 12.46 73 GLY B N 1
ATOM 3546 C CA . GLY B 1 73 ? 40.605 35.771 41.437 1.00 13.71 73 GLY B CA 1
ATOM 3547 C C . GLY B 1 73 ? 39.509 36.476 42.223 1.00 14.80 73 GLY B C 1
ATOM 3548 O O . GLY B 1 73 ? 38.525 35.861 42.566 1.00 16.25 73 GLY B O 1
ATOM 3549 N N . SER B 1 74 ? 39.678 37.751 42.523 1.00 14.00 74 SER B N 1
ATOM 3550 C CA . SER B 1 74 ? 38.719 38.476 43.324 1.00 15.02 74 SER B CA 1
ATOM 3551 C C . SER B 1 74 ? 39.063 39.938 43.197 1.00 15.52 74 SER B C 1
ATOM 3552 O O . SER B 1 74 ? 40.255 40.307 43.208 1.00 16.46 74 SER B O 1
ATOM 3555 N N . THR B 1 75 ? 38.046 40.789 43.076 1.00 16.72 75 THR B N 1
ATOM 3556 C CA . THR B 1 75 ? 38.286 42.223 43.100 1.00 16.06 75 THR B CA 1
ATOM 3557 C C . THR B 1 75 ? 38.643 42.780 44.472 1.00 16.15 75 THR B C 1
ATOM 3558 O O . THR B 1 75 ? 39.152 43.890 44.562 1.00 14.49 75 THR B O 1
ATOM 3562 N N . SER B 1 76 ? 38.402 42.024 45.545 1.00 16.59 76 SER B N 1
ATOM 3563 C CA . SER B 1 76 ? 38.513 42.605 46.882 1.00 17.37 76 SER B CA 1
ATOM 3564 C C . SER B 1 76 ? 39.525 41.882 47.790 1.00 17.03 76 SER B C 1
ATOM 3565 O O . SER B 1 76 ? 39.805 42.330 48.879 1.00 19.51 76 SER B O 1
ATOM 3568 N N . GLN B 1 77 ? 40.061 40.760 47.324 1.00 17.86 77 GLN B N 1
ATOM 3569 C CA . GLN B 1 77 ? 40.927 39.893 48.123 1.00 18.87 77 GLN B CA 1
ATOM 3570 C C . GLN B 1 77 ? 42.183 39.635 47.277 1.00 17.81 77 GLN B C 1
ATOM 3571 O O . GLN B 1 77 ? 42.073 39.483 46.036 1.00 15.96 77 GLN B O 1
ATOM 3577 N N . ARG B 1 78 ? 43.325 39.580 47.953 1.00 16.61 78 ARG B N 1
ATOM 3578 C CA . ARG B 1 78 ? 44.618 39.304 47.318 1.00 16.93 78 ARG B CA 1
ATOM 3579 C C . ARG B 1 78 ? 44.755 37.816 47.062 1.00 15.28 78 ARG B C 1
ATOM 3580 O O . ARG B 1 78 ? 45.396 37.116 47.828 1.00 17.19 78 ARG B O 1
ATOM 3588 N N . LEU B 1 79 ? 44.138 37.355 45.990 1.00 12.94 79 LEU B N 1
ATOM 3589 C CA . LEU B 1 79 ? 44.228 35.958 45.622 1.00 12.60 79 LEU B CA 1
ATOM 3590 C C . LEU B 1 79 ? 45.377 35.655 44.715 1.00 12.87 79 LEU B C 1
ATOM 3591 O O . LEU B 1 79 ? 46.332 34.992 45.129 1.00 12.63 79 LEU B O 1
ATOM 3596 N N . SER B 1 80 ? 45.295 36.139 43.473 1.00 12.12 80 SER B N 1
ATOM 3597 C CA . SER B 1 80 ? 46.339 35.906 42.475 1.00 13.38 80 SER B CA 1
ATOM 3598 C C . SER B 1 80 ? 46.805 37.239 41.917 1.00 13.11 80 SER B C 1
ATOM 3599 O O . SER B 1 80 ? 46.004 38.157 41.663 1.00 12.52 80 SER B O 1
ATOM 3602 N N . SER B 1 81 ? 48.108 37.368 41.748 1.00 12.34 81 SER B N 1
ATOM 3603 C CA . SER B 1 81 ? 48.682 38.658 41.403 1.00 13.70 81 SER B CA 1
ATOM 3604 C C . SER B 1 81 ? 48.731 38.816 39.881 1.00 15.63 81 SER B C 1
ATOM 3605 O O . SER B 1 81 ? 48.829 37.842 39.135 1.00 14.75 81 SER B O 1
ATOM 3608 N N . ARG B 1 82 ? 48.643 40.061 39.425 1.00 15.33 82 ARG B N 1
ATOM 3609 C CA . ARG B 1 82 ? 48.900 40.390 38.042 1.00 17.81 82 ARG B CA 1
ATOM 3610 C C . ARG B 1 82 ? 50.300 39.885 37.630 1.00 18.85 82 ARG B C 1
ATOM 3611 O O . ARG B 1 82 ? 50.492 39.353 36.531 1.00 19.40 82 ARG B O 1
ATOM 3619 N N . GLN B 1 83 ? 51.268 40.039 38.514 1.00 17.18 83 GLN B N 1
ATOM 3620 C CA . GLN B 1 83 ? 52.617 39.638 38.227 1.00 15.93 83 GLN B CA 1
ATOM 3621 C C . GLN B 1 83 ? 52.781 38.168 37.906 1.00 16.01 83 GLN B C 1
ATOM 3622 O O . GLN B 1 83 ? 53.416 37.816 36.911 1.00 17.33 83 GLN B O 1
ATOM 3628 N N . VAL B 1 84 ? 52.204 37.277 38.704 1.00 14.13 84 VAL B N 1
ATOM 3629 C CA . VAL B 1 84 ? 52.335 35.837 38.414 1.00 12.59 84 VAL B CA 1
ATOM 3630 C C . VAL B 1 84 ? 51.586 35.418 37.130 1.00 14.27 84 VAL B C 1
ATOM 3631 O O . VAL B 1 84 ? 52.059 34.604 36.322 1.00 15.95 84 VAL B O 1
ATOM 3635 N N . VAL B 1 85 ? 50.403 35.975 36.938 1.00 14.44 85 VAL B N 1
ATOM 3636 C CA . VAL B 1 85 ? 49.606 35.638 35.779 1.00 14.73 85 VAL B CA 1
ATOM 3637 C C . VAL B 1 85 ? 50.305 36.122 34.479 1.00 14.92 85 VAL B C 1
ATOM 3638 O O . VAL B 1 85 ? 50.388 35.353 33.494 1.00 15.04 85 VAL B O 1
ATOM 3642 N N . GLU B 1 86 ? 50.828 37.357 34.485 1.00 15.05 86 GLU B N 1
ATOM 3643 C CA . GLU B 1 86 ? 51.592 37.835 33.316 1.00 16.83 86 GLU B CA 1
ATOM 3644 C C . GLU B 1 86 ? 52.763 36.929 33.009 1.00 18.11 86 GLU B C 1
ATOM 3645 O O . GLU B 1 86 ? 53.019 36.578 31.859 1.00 17.02 86 GLU B O 1
ATOM 3651 N N . GLU B 1 87 ? 53.482 36.512 34.052 1.00 18.31 87 GLU B N 1
ATOM 3652 C CA . GLU B 1 87 ? 54.652 35.698 33.855 1.00 17.24 87 GLU B CA 1
ATOM 3653 C C . GLU B 1 87 ? 54.265 34.345 33.273 1.00 17.51 87 GLU B C 1
ATOM 3654 O O . GLU B 1 87 ? 54.890 33.847 32.348 1.00 18.47 87 GLU B O 1
ATOM 3660 N N . LEU B 1 88 ? 53.243 33.722 33.825 1.00 16.20 88 LEU B N 1
ATOM 3661 C CA . LEU B 1 88 ? 52.790 32.454 33.308 1.00 16.41 88 LEU B CA 1
ATOM 3662 C C . LEU B 1 88 ? 52.312 32.577 31.840 1.00 17.15 88 LEU B C 1
ATOM 3663 O O . LEU B 1 88 ? 52.663 31.754 31.004 1.00 18.37 88 LEU B O 1
ATOM 3668 N N . LEU B 1 89 ? 51.521 33.600 31.554 1.00 18.20 89 LEU B N 1
ATOM 3669 C CA . LEU B 1 89 ? 51.067 33.860 30.186 1.00 18.49 89 LEU B CA 1
ATOM 3670 C C . LEU B 1 89 ? 52.263 34.081 29.262 1.00 20.34 89 LEU B C 1
ATOM 3671 O O . LEU B 1 89 ? 52.260 33.599 28.150 1.00 22.34 89 LEU B O 1
ATOM 3676 N N A ASN B 1 90 ? 53.278 34.803 29.714 0.50 21.14 90 ASN B N 1
ATOM 3677 N N B ASN B 1 90 ? 53.274 34.801 29.743 0.50 21.14 90 ASN B N 1
ATOM 3678 C CA A ASN B 1 90 ? 54.424 35.043 28.855 0.50 22.12 90 ASN B CA 1
ATOM 3679 C CA B ASN B 1 90 ? 54.475 35.087 28.960 0.50 22.12 90 ASN B CA 1
ATOM 3680 C C A ASN B 1 90 ? 55.152 33.769 28.457 0.50 22.36 90 ASN B C 1
ATOM 3681 C C B ASN B 1 90 ? 55.220 33.820 28.521 0.50 22.36 90 ASN B C 1
ATOM 3682 O O A ASN B 1 90 ? 55.721 33.716 27.377 0.50 23.91 90 ASN B O 1
ATOM 3683 O O B ASN B 1 90 ? 55.882 33.836 27.488 0.50 23.91 90 ASN B O 1
ATOM 3692 N N . ARG B 1 91 ? 55.121 32.746 29.306 1.00 21.32 91 ARG B N 1
ATOM 3693 C CA . ARG B 1 91 ? 55.721 31.443 28.984 1.00 21.00 91 ARG B CA 1
ATOM 3694 C C . ARG B 1 91 ? 54.896 30.511 28.117 1.00 21.14 91 ARG B C 1
ATOM 3695 O O . ARG B 1 91 ? 55.385 29.455 27.704 1.00 23.94 91 ARG B O 1
ATOM 3703 N N . GLY B 1 92 ? 53.649 30.867 27.837 1.00 20.76 92 GLY B N 1
ATOM 3704 C CA . GLY B 1 92 ? 52.770 30.036 27.046 1.00 19.71 92 GLY B CA 1
ATOM 3705 C C . GLY B 1 92 ? 51.805 29.228 27.894 1.00 21.67 92 GLY B C 1
ATOM 3706 O O . GLY B 1 92 ? 51.087 28.363 27.383 1.00 21.44 92 GLY B O 1
ATOM 3707 N N . VAL B 1 93 ? 51.774 29.498 29.205 1.00 20.65 93 VAL B N 1
ATOM 3708 C CA . VAL B 1 93 ? 50.857 28.774 30.077 1.00 18.60 93 VAL B CA 1
ATOM 3709 C C . VAL B 1 93 ? 49.437 29.223 29.789 1.00 16.35 93 VAL B C 1
ATOM 3710 O O . VAL B 1 93 ? 49.172 30.392 29.583 1.00 15.82 93 VAL B O 1
ATOM 3714 N N . GLU B 1 94 ? 48.510 28.284 29.772 1.00 17.58 94 GLU B N 1
ATOM 3715 C CA . GLU B 1 94 ? 47.121 28.603 29.551 1.00 19.22 94 GLU B CA 1
ATOM 3716 C C . GLU B 1 94 ? 46.506 28.883 30.960 1.00 18.22 94 GLU B C 1
ATOM 3717 O O . GLU B 1 94 ? 46.333 27.970 31.750 1.00 17.44 94 GLU B O 1
ATOM 3723 N N . VAL B 1 95 ? 46.231 30.142 31.235 1.00 18.38 95 VAL B N 1
ATOM 3724 C CA . VAL B 1 95 ? 45.798 30.573 32.562 1.00 16.77 95 VAL B CA 1
ATOM 3725 C C . VAL B 1 95 ? 44.339 30.887 32.528 1.00 15.55 95 VAL B C 1
ATOM 3726 O O . VAL B 1 95 ? 43.885 31.638 31.665 1.00 18.12 95 VAL B O 1
ATOM 3730 N N . HIS B 1 96 ? 43.640 30.347 33.526 1.00 14.35 96 HIS B N 1
ATOM 3731 C CA . HIS B 1 96 ? 42.193 30.561 33.734 1.00 16.34 96 HIS B CA 1
ATOM 3732 C C . HIS B 1 96 ? 41.978 31.112 35.152 1.00 16.05 96 HIS B C 1
ATOM 3733 O O . HIS B 1 96 ? 42.589 30.625 36.111 1.00 16.27 96 HIS B O 1
ATOM 3740 N N . ILE B 1 97 ? 41.141 32.134 35.278 1.00 14.43 97 ILE B N 1
ATOM 3741 C CA . ILE B 1 97 ? 40.851 32.720 36.581 1.00 14.21 97 ILE B CA 1
ATOM 3742 C C . ILE B 1 97 ? 39.382 32.496 36.948 1.00 15.83 97 ILE B C 1
ATOM 3743 O O . ILE B 1 97 ? 38.462 32.848 36.201 1.00 15.84 97 ILE B O 1
ATOM 3748 N N . ILE B 1 98 ? 39.176 31.924 38.122 1.00 15.73 98 ILE B N 1
ATOM 3749 C CA . ILE B 1 98 ? 37.840 31.687 38.605 1.00 16.12 98 ILE B CA 1
ATOM 3750 C C . ILE B 1 98 ? 37.408 32.793 39.551 1.00 16.60 98 ILE B C 1
ATOM 3751 O O . ILE B 1 98 ? 38.079 33.111 40.549 1.00 17.67 98 ILE B O 1
ATOM 3756 N N . ASN B 1 99 ? 36.260 33.384 39.241 1.00 15.58 99 ASN B N 1
ATOM 3757 C CA . ASN B 1 99 ? 35.670 34.416 40.065 1.00 15.18 99 ASN B CA 1
ATOM 3758 C C . ASN B 1 99 ? 34.436 33.755 40.661 1.00 16.46 99 ASN B C 1
ATOM 3759 O O . ASN B 1 99 ? 33.477 33.487 39.940 1.00 16.45 99 ASN B O 1
ATOM 3764 N N . ARG B 1 100 ? 34.468 33.474 41.962 1.00 14.29 100 ARG B N 1
ATOM 3765 C CA . ARG B 1 100 ? 33.323 32.836 42.612 1.00 15.30 100 ARG B CA 1
ATOM 3766 C C . ARG B 1 100 ? 33.274 33.314 44.062 1.00 18.11 100 ARG B C 1
ATOM 3767 O O . ARG B 1 100 ? 34.328 33.436 44.717 1.00 16.80 100 ARG B O 1
ATOM 3775 N N . LYS B 1 101 ? 32.057 33.586 44.581 1.00 17.87 101 LYS B N 1
ATOM 3776 C CA . LYS B 1 101 ? 31.976 34.125 45.922 1.00 17.08 101 LYS B CA 1
ATOM 3777 C C . LYS B 1 101 ? 32.627 33.209 46.949 1.00 16.98 101 LYS B C 1
ATOM 3778 O O . LYS B 1 101 ? 33.412 33.703 47.788 1.00 16.74 101 LYS B O 1
ATOM 3784 N N . ARG B 1 102 ? 32.275 31.917 46.902 1.00 14.33 102 ARG B N 1
ATOM 3785 C CA . ARG B 1 102 ? 33.013 30.864 47.590 1.00 14.47 102 ARG B CA 1
ATOM 3786 C C . ARG B 1 102 ? 34.102 30.471 46.618 1.00 15.13 102 ARG B C 1
ATOM 3787 O O . ARG B 1 102 ? 33.833 29.927 45.552 1.00 16.09 102 ARG B O 1
ATOM 3795 N N . ILE B 1 103 ? 35.325 30.807 46.995 1.00 14.81 103 ILE B N 1
ATOM 3796 C CA . ILE B 1 103 ? 36.438 30.841 46.070 1.00 13.95 103 ILE B CA 1
ATOM 3797 C C . ILE B 1 103 ? 36.919 29.458 45.695 1.00 13.25 103 ILE B C 1
ATOM 3798 O O . ILE B 1 103 ? 36.637 28.472 46.383 1.00 14.06 103 ILE B O 1
ATOM 3803 N N . LEU B 1 104 ? 37.641 29.414 44.581 1.00 12.41 104 LEU B N 1
ATOM 3804 C CA . LEU B 1 104 ? 38.552 28.330 44.279 1.00 12.36 104 LEU B CA 1
ATOM 3805 C C . LEU B 1 104 ? 39.516 28.260 45.418 1.00 12.82 104 LEU B C 1
ATOM 3806 O O . LEU B 1 104 ? 40.275 29.207 45.679 1.00 14.57 104 LEU B O 1
ATOM 3811 N N . HIS B 1 105 ? 39.474 27.170 46.148 1.00 12.11 105 HIS B N 1
ATOM 3812 C CA . HIS B 1 105 ? 40.303 27.054 47.331 1.00 14.82 105 HIS B CA 1
ATOM 3813 C C . HIS B 1 105 ? 41.247 25.866 47.272 1.00 13.40 105 HIS B C 1
ATOM 3814 O O . HIS B 1 105 ? 42.098 25.696 48.129 1.00 15.68 105 HIS B O 1
ATOM 3821 N N . ALA B 1 106 ? 41.108 25.057 46.240 1.00 14.00 106 ALA B N 1
ATOM 3822 C CA . ALA B 1 106 ? 41.933 23.867 46.040 1.00 14.23 106 ALA B CA 1
ATOM 3823 C C . ALA B 1 106 ? 43.377 24.213 45.675 1.00 15.82 106 ALA B C 1
ATOM 3824 O O . ALA B 1 106 ? 43.660 25.266 45.131 1.00 15.61 106 ALA B O 1
ATOM 3826 N N . LYS B 1 107 ? 44.285 23.289 45.993 1.00 14.91 107 LYS B N 1
ATOM 3827 C CA . LYS B 1 107 ? 45.685 23.421 45.639 1.00 13.74 107 LYS B CA 1
ATOM 3828 C C . LYS B 1 107 ? 46.109 22.012 45.161 1.00 14.19 107 LYS B C 1
ATOM 3829 O O . LYS B 1 107 ? 46.252 21.074 45.959 1.00 14.72 107 LYS B O 1
ATOM 3835 N N A LEU B 1 108 ? 46.310 21.876 43.871 0.50 13.51 108 LEU B N 1
ATOM 3836 N N B LEU B 1 108 ? 46.281 21.893 43.849 0.50 13.51 108 LEU B N 1
ATOM 3837 C CA A LEU B 1 108 ? 46.663 20.559 43.351 0.50 14.10 108 LEU B CA 1
ATOM 3838 C CA B LEU B 1 108 ? 46.540 20.591 43.189 0.50 14.10 108 LEU B CA 1
ATOM 3839 C C A LEU B 1 108 ? 47.417 20.713 42.066 0.50 15.00 108 LEU B C 1
ATOM 3840 C C B LEU B 1 108 ? 47.559 20.827 42.132 0.50 15.00 108 LEU B C 1
ATOM 3841 O O A LEU B 1 108 ? 47.087 21.576 41.236 0.50 13.29 108 LEU B O 1
ATOM 3842 O O B LEU B 1 108 ? 47.556 21.876 41.501 0.50 13.29 108 LEU B O 1
ATOM 3851 N N . TYR B 1 109 ? 48.430 19.841 41.911 1.00 15.33 109 TYR B N 1
ATOM 3852 C CA . TYR B 1 109 ? 49.462 20.006 40.935 1.00 15.70 109 TYR B CA 1
ATOM 3853 C C . TYR B 1 109 ? 49.840 18.659 40.367 1.00 17.07 109 TYR B C 1
ATOM 3854 O O . TYR B 1 109 ? 49.792 17.674 41.063 1.00 16.93 109 TYR B O 1
ATOM 3863 N N . GLY B 1 110 ? 50.259 18.620 39.111 1.00 18.93 110 GLY B N 1
ATOM 3864 C CA . GLY B 1 110 ? 50.751 17.343 38.612 1.00 18.82 110 GLY B CA 1
ATOM 3865 C C . GLY B 1 110 ? 50.866 17.274 37.125 1.00 19.70 110 GLY B C 1
ATOM 3866 O O . GLY B 1 110 ? 50.987 18.297 36.441 1.00 19.23 110 GLY B O 1
ATOM 3867 N N . THR B 1 111 ? 50.820 16.045 36.631 1.00 20.46 111 THR B N 1
ATOM 3868 C CA . THR B 1 111 ? 51.084 15.825 35.229 1.00 23.83 111 THR B CA 1
ATOM 3869 C C . THR B 1 111 ? 50.253 14.712 34.652 1.00 22.69 111 THR B C 1
ATOM 3870 O O . THR B 1 111 ? 49.813 13.782 35.357 1.00 23.66 111 THR B O 1
ATOM 3874 N N . SER B 1 112 ? 50.047 14.819 33.349 1.00 22.84 112 SER B N 1
ATOM 3875 C CA . SER B 1 112 ? 49.483 13.733 32.567 1.00 25.28 112 SER B CA 1
ATOM 3876 C C . SER B 1 112 ? 50.458 13.558 31.400 1.00 27.89 112 SER B C 1
ATOM 3877 O O . SER B 1 112 ? 50.608 14.431 30.567 1.00 25.33 112 SER B O 1
ATOM 3880 N N . ASN B 1 113 ? 51.141 12.425 31.391 1.00 32.36 113 ASN B N 1
ATOM 3881 C CA . ASN B 1 113 ? 52.141 12.135 30.365 1.00 36.07 113 ASN B CA 1
ATOM 3882 C C . ASN B 1 113 ? 52.021 10.658 29.997 1.00 38.95 113 ASN B C 1
ATOM 3883 O O . ASN B 1 113 ? 50.958 10.038 30.209 1.00 38.71 113 ASN B O 1
ATOM 3888 N N . ASN B 1 114 ? 53.085 10.106 29.431 1.00 42.93 114 ASN B N 1
ATOM 3889 C CA . ASN B 1 114 ? 53.019 8.759 28.866 1.00 45.91 114 ASN B CA 1
ATOM 3890 C C . ASN B 1 114 ? 52.868 7.735 29.982 1.00 45.63 114 ASN B C 1
ATOM 3891 O O . ASN B 1 114 ? 52.134 6.754 29.846 1.00 45.87 114 ASN B O 1
ATOM 3896 N N . LEU B 1 115 ? 53.554 7.978 31.092 1.00 45.47 115 LEU B N 1
ATOM 3897 C CA . LEU B 1 115 ? 53.473 7.068 32.226 1.00 45.25 115 LEU B CA 1
ATOM 3898 C C . LEU B 1 115 ? 52.074 7.030 32.866 1.00 43.81 115 LEU B C 1
ATOM 3899 O O . LEU B 1 115 ? 51.702 6.050 33.497 1.00 44.45 115 LEU B O 1
ATOM 3904 N N . GLY B 1 116 ? 51.293 8.085 32.691 1.00 40.61 116 GLY B N 1
ATOM 3905 C CA . GLY B 1 116 ? 49.989 8.147 33.324 1.00 36.24 116 GLY B CA 1
ATOM 3906 C C . GLY B 1 116 ? 49.813 9.464 34.076 1.00 32.70 116 GLY B C 1
ATOM 3907 O O . GLY B 1 116 ? 50.348 10.461 33.651 1.00 30.23 116 GLY B O 1
ATOM 3908 N N . GLU B 1 117 ? 49.063 9.433 35.175 1.00 31.64 117 GLU B N 1
ATOM 3909 C CA . GLU B 1 117 ? 48.725 10.644 35.946 1.00 28.13 117 GLU B CA 1
ATOM 3910 C C . GLU B 1 117 ? 49.531 10.659 37.228 1.00 25.96 117 GLU B C 1
ATOM 3911 O O . GLU B 1 117 ? 49.644 9.650 37.941 1.00 26.57 117 GLU B O 1
ATOM 3917 N N A SER B 1 118 ? 50.099 11.820 37.524 0.50 25.38 118 SER B N 1
ATOM 3918 N N B SER B 1 118 ? 50.115 11.804 37.537 0.50 25.38 118 SER B N 1
ATOM 3919 C CA A SER B 1 118 ? 50.745 12.062 38.806 0.50 24.33 118 SER B CA 1
ATOM 3920 C CA B SER B 1 118 ? 50.691 11.997 38.855 0.50 24.33 118 SER B CA 1
ATOM 3921 C C A SER B 1 118 ? 49.989 13.212 39.484 0.50 22.83 118 SER B C 1
ATOM 3922 C C B SER B 1 118 ? 50.026 13.213 39.493 0.50 22.83 118 SER B C 1
ATOM 3923 O O A SER B 1 118 ? 49.504 14.120 38.801 0.50 21.24 118 SER B O 1
ATOM 3924 O O B SER B 1 118 ? 49.649 14.160 38.799 0.50 21.24 118 SER B O 1
ATOM 3929 N N . LEU B 1 119 ? 49.867 13.155 40.805 1.00 21.18 119 LEU B N 1
ATOM 3930 C CA . LEU B 1 119 ? 48.999 14.097 41.512 1.00 19.13 119 LEU B CA 1
ATOM 3931 C C . LEU B 1 119 ? 49.629 14.454 42.813 1.00 18.39 119 LEU B C 1
ATOM 3932 O O . LEU B 1 119 ? 49.956 13.580 43.645 1.00 17.88 119 LEU B O 1
ATOM 3937 N N . VAL B 1 120 ? 49.756 15.766 43.029 1.00 18.01 120 VAL B N 1
ATOM 3938 C CA . VAL B 1 120 ? 50.076 16.306 44.337 1.00 15.79 120 VAL B CA 1
ATOM 3939 C C . VAL B 1 120 ? 48.897 17.108 44.867 1.00 17.13 120 VAL B C 1
ATOM 3940 O O . VAL B 1 120 ? 48.425 18.029 44.209 1.00 17.44 120 VAL B O 1
ATOM 3944 N N . VAL B 1 121 ? 48.417 16.728 46.037 1.00 15.91 121 VAL B N 1
ATOM 3945 C CA . VAL B 1 121 ? 47.357 17.488 46.706 1.00 16.47 121 VAL B CA 1
ATOM 3946 C C . VAL B 1 121 ? 47.985 18.143 47.898 1.00 17.91 121 VAL B C 1
ATOM 3947 O O . VAL B 1 121 ? 48.699 17.482 48.661 1.00 18.89 121 VAL B O 1
ATOM 3951 N N . SER B 1 122 ? 47.752 19.457 48.101 1.00 16.98 122 SER B N 1
ATOM 3952 C CA . SER B 1 122 ? 48.471 20.154 49.147 1.00 16.72 122 SER B CA 1
ATOM 3953 C C . SER B 1 122 ? 47.543 21.172 49.821 1.00 16.65 122 SER B C 1
ATOM 3954 O O . SER B 1 122 ? 46.474 21.523 49.291 1.00 17.21 122 SER B O 1
ATOM 3957 N N . SER B 1 123 ? 47.948 21.599 51.001 1.00 16.01 123 SER B N 1
ATOM 3958 C CA . SER B 1 123 ? 47.464 22.840 51.574 1.00 14.98 123 SER B CA 1
ATOM 3959 C C . SER B 1 123 ? 48.130 24.047 50.994 1.00 15.13 123 SER B C 1
ATOM 3960 O O . SER B 1 123 ? 47.647 25.177 51.165 1.00 16.53 123 SER B O 1
ATOM 3963 N N . GLY B 1 124 ? 49.255 23.849 50.334 1.00 14.82 124 GLY B N 1
ATOM 3964 C CA . GLY B 1 124 ? 50.109 24.959 49.897 1.00 13.06 124 GLY B CA 1
ATOM 3965 C C . GLY B 1 124 ? 49.715 25.535 48.530 1.00 11.29 124 GLY B C 1
ATOM 3966 O O . GLY B 1 124 ? 49.713 24.848 47.498 1.00 11.36 124 GLY B O 1
ATOM 3967 N N . ASN B 1 125 ? 49.409 26.823 48.544 1.00 11.37 125 ASN B N 1
ATOM 3968 C CA . ASN B 1 125 ? 49.150 27.609 47.359 1.00 11.95 125 ASN B CA 1
ATOM 3969 C C . ASN B 1 125 ? 50.448 27.848 46.617 1.00 13.73 125 ASN B C 1
ATOM 3970 O O . ASN B 1 125 ? 51.552 27.633 47.160 1.00 14.86 125 ASN B O 1
ATOM 3975 N N . PHE B 1 126 ? 50.295 28.291 45.384 1.00 13.63 126 PHE B N 1
ATOM 3976 C CA . PHE B 1 126 ? 51.385 28.656 44.491 1.00 14.50 126 PHE B CA 1
ATOM 3977 C C . PHE B 1 126 ? 51.886 30.044 44.784 1.00 14.03 126 PHE B C 1
ATOM 3978 O O . PHE B 1 126 ? 51.839 30.951 43.962 1.00 13.69 126 PHE B O 1
ATOM 3986 N N . THR B 1 127 ? 52.369 30.188 46.009 1.00 14.02 127 THR B N 1
ATOM 3987 C CA . THR B 1 127 ? 52.813 31.456 46.548 1.00 13.82 127 THR B CA 1
ATOM 3988 C C . THR B 1 127 ? 54.121 31.255 47.310 1.00 13.89 127 THR B C 1
ATOM 3989 O O . THR B 1 127 ? 54.491 30.154 47.694 1.00 16.00 127 THR B O 1
ATOM 3993 N N . GLY B 1 128 ? 54.805 32.347 47.543 1.00 12.96 128 GLY B N 1
ATOM 3994 C CA . GLY B 1 128 ? 56.000 32.316 48.376 1.00 12.89 128 GLY B CA 1
ATOM 3995 C C . GLY B 1 128 ? 55.810 31.571 49.708 1.00 14.24 128 GLY B C 1
ATOM 3996 O O . GLY B 1 128 ? 56.561 30.641 50.007 1.00 15.98 128 GLY B O 1
ATOM 3997 N N . PRO B 1 129 ? 54.846 31.988 50.528 1.00 13.93 129 PRO B N 1
ATOM 3998 C CA . PRO B 1 129 ? 54.583 31.311 51.793 1.00 11.94 129 PRO B CA 1
ATOM 3999 C C . PRO B 1 129 ? 54.187 29.884 51.651 1.00 12.23 129 PRO B C 1
ATOM 4000 O O . PRO B 1 129 ? 54.629 29.086 52.470 1.00 13.80 129 PRO B O 1
ATOM 4004 N N . GLY B 1 130 ? 53.407 29.532 50.634 1.00 11.29 130 GLY B N 1
ATOM 4005 C CA . GLY B 1 130 ? 52.998 28.139 50.450 1.00 13.48 130 GLY B CA 1
ATOM 4006 C C . GLY B 1 130 ? 54.196 27.257 50.152 1.00 15.83 130 GLY B C 1
ATOM 4007 O O . GLY B 1 130 ? 54.241 26.072 50.537 1.00 17.78 130 GLY B O 1
ATOM 4008 N N . MET B 1 131 ? 55.164 27.823 49.447 1.00 16.15 131 MET B N 1
ATOM 4009 C CA . MET B 1 131 ? 56.349 27.074 49.055 1.00 17.29 131 MET B CA 1
ATOM 4010 C C . MET B 1 131 ? 57.480 27.111 50.101 1.00 18.22 131 MET B C 1
ATOM 4011 O O . MET B 1 131 ? 58.469 26.378 49.963 1.00 19.70 131 MET B O 1
ATOM 4016 N N A SER B 1 132 ? 57.337 27.941 51.127 0.50 18.76 132 SER B N 1
ATOM 4017 N N B SER B 1 132 ? 57.364 27.954 51.126 0.50 18.76 132 SER B N 1
ATOM 4018 C CA A SER B 1 132 ? 58.417 28.158 52.083 0.50 19.55 132 SER B CA 1
ATOM 4019 C CA B SER B 1 132 ? 58.445 28.100 52.114 0.50 19.55 132 SER B CA 1
ATOM 4020 C C A SER B 1 132 ? 57.955 27.856 53.507 0.50 19.72 132 SER B C 1
ATOM 4021 C C B SER B 1 132 ? 57.969 27.838 53.537 0.50 19.72 132 SER B C 1
ATOM 4022 O O A SER B 1 132 ? 57.926 26.701 53.913 0.50 20.64 132 SER B O 1
ATOM 4023 O O B SER B 1 132 ? 57.956 26.697 53.982 0.50 20.64 132 SER B O 1
ATOM 4028 N N . GLN B 1 133 ? 57.591 28.870 54.268 1.00 18.30 133 GLN B N 1
ATOM 4029 C CA . GLN B 1 133 ? 57.606 28.748 55.715 1.00 19.79 133 GLN B CA 1
ATOM 4030 C C . GLN B 1 133 ? 56.217 28.485 56.342 1.00 18.97 133 GLN B C 1
ATOM 4031 O O . GLN B 1 133 ? 56.127 28.125 57.513 1.00 17.90 133 GLN B O 1
ATOM 4037 N N . ASN B 1 134 ? 55.135 28.638 55.579 1.00 17.93 134 ASN B N 1
ATOM 4038 C CA . ASN B 1 134 ? 53.847 28.173 56.102 1.00 15.78 134 ASN B CA 1
ATOM 4039 C C . ASN B 1 134 ? 53.966 26.703 56.487 1.00 15.49 134 ASN B C 1
ATOM 4040 O O . ASN B 1 134 ? 54.672 25.943 55.836 1.00 17.68 134 ASN B O 1
ATOM 4045 N N . ILE B 1 135 ? 53.245 26.269 57.525 1.00 14.33 135 ILE B N 1
ATOM 4046 C CA . ILE B 1 135 ? 53.156 24.861 57.810 1.00 14.44 135 ILE B CA 1
ATOM 4047 C C . ILE B 1 135 ? 52.155 24.272 56.857 1.00 16.15 135 ILE B C 1
ATOM 4048 O O . ILE B 1 135 ? 50.929 24.518 56.980 1.00 17.74 135 ILE B O 1
ATOM 4053 N N . GLU B 1 136 ? 52.655 23.484 55.905 1.00 15.56 136 GLU B N 1
ATOM 4054 C CA . GLU B 1 136 ? 51.839 22.938 54.823 1.00 15.82 136 GLU B CA 1
ATOM 4055 C C . GLU B 1 136 ? 51.975 21.434 54.706 1.00 16.84 136 GLU B C 1
ATOM 4056 O O . GLU B 1 136 ? 53.084 20.898 54.873 1.00 16.57 136 GLU B O 1
ATOM 4062 N N . ALA B 1 137 ? 50.873 20.758 54.398 1.00 15.32 137 ALA B N 1
ATOM 4063 C CA . ALA B 1 137 ? 50.908 19.322 54.157 1.00 15.11 137 ALA B CA 1
ATOM 4064 C C . ALA B 1 137 ? 50.780 19.050 52.685 1.00 17.60 137 ALA B C 1
ATOM 4065 O O . ALA B 1 137 ? 50.021 19.720 51.980 1.00 20.77 137 ALA B O 1
ATOM 4067 N N . SER B 1 138 ? 51.531 18.072 52.174 1.00 16.83 138 SER B N 1
ATOM 4068 C CA . SER B 1 138 ? 51.450 17.753 50.760 1.00 17.58 138 SER B CA 1
ATOM 4069 C C . SER B 1 138 ? 51.526 16.215 50.540 1.00 18.73 138 SER B C 1
ATOM 4070 O O . SER B 1 138 ? 52.266 15.524 51.228 1.00 19.43 138 SER B O 1
ATOM 4073 N N . LEU B 1 139 ? 50.764 15.733 49.590 1.00 18.77 139 LEU B N 1
ATOM 4074 C CA . LEU B 1 139 ? 50.671 14.295 49.339 1.00 21.22 139 LEU B CA 1
ATOM 4075 C C . LEU B 1 139 ? 50.870 14.105 47.836 1.00 21.04 139 LEU B C 1
ATOM 4076 O O . LEU B 1 139 ? 50.154 14.694 47.036 1.00 20.48 139 LEU B O 1
ATOM 4081 N N A LEU B 1 140 ? 51.858 13.289 47.470 0.50 21.16 140 LEU B N 1
ATOM 4082 N N B LEU B 1 140 ? 51.861 13.297 47.458 0.50 21.16 140 LEU B N 1
ATOM 4083 C CA A LEU B 1 140 ? 52.143 12.972 46.072 0.50 20.71 140 LEU B CA 1
ATOM 4084 C CA B LEU B 1 140 ? 52.117 12.978 46.052 0.50 20.71 140 LEU B CA 1
ATOM 4085 C C A LEU B 1 140 ? 51.777 11.515 45.817 0.50 20.57 140 LEU B C 1
ATOM 4086 C C B LEU B 1 140 ? 51.764 11.521 45.820 0.50 20.57 140 LEU B C 1
ATOM 4087 O O A LEU B 1 140 ? 52.216 10.626 46.563 0.50 20.03 140 LEU B O 1
ATOM 4088 O O B LEU B 1 140 ? 52.193 10.640 46.582 0.50 20.03 140 LEU B O 1
ATOM 4097 N N . LEU B 1 141 ? 50.978 11.292 44.775 1.00 20.75 141 LEU B N 1
ATOM 4098 C CA . LEU B 1 141 ? 50.550 9.973 44.362 1.00 22.15 141 LEU B CA 1
ATOM 4099 C C . LEU B 1 141 ? 51.155 9.647 43.010 1.00 22.34 141 LEU B C 1
ATOM 4100 O O . LEU B 1 141 ? 51.085 10.434 42.056 1.00 23.63 141 LEU B O 1
ATOM 4105 N N . ASP B 1 142 ? 51.740 8.462 42.938 1.00 24.26 142 ASP B N 1
ATOM 4106 C CA . ASP B 1 142 ? 52.378 8.007 41.715 1.00 27.01 142 ASP B CA 1
ATOM 4107 C C . ASP B 1 142 ? 51.376 7.461 40.707 1.00 27.55 142 ASP B C 1
ATOM 4108 O O . ASP B 1 142 ? 50.174 7.446 40.968 1.00 26.16 142 ASP B O 1
ATOM 4113 N N . ASN B 1 143 ? 51.885 7.010 39.558 1.00 29.21 143 ASN B N 1
ATOM 4114 C CA . ASN B 1 143 ? 51.050 6.620 38.423 1.00 29.89 143 ASN B CA 1
ATOM 4115 C C . ASN B 1 143 ? 50.199 5.411 38.713 1.00 30.12 143 ASN B C 1
ATOM 4116 O O . ASN B 1 143 ? 49.065 5.321 38.246 1.00 28.45 143 ASN B O 1
ATOM 4121 N N . ASN B 1 144 ? 50.745 4.472 39.479 1.00 31.70 144 ASN B N 1
ATOM 4122 C CA . ASN B 1 144 ? 50.026 3.263 39.827 1.00 33.93 144 ASN B CA 1
ATOM 4123 C C . ASN B 1 144 ? 48.835 3.585 40.747 1.00 32.23 144 ASN B C 1
ATOM 4124 O O . ASN B 1 144 ? 47.722 3.070 40.572 1.00 29.87 144 ASN B O 1
ATOM 4129 N N . THR B 1 145 ? 49.093 4.448 41.725 1.00 30.17 145 THR B N 1
ATOM 4130 C CA . THR B 1 145 ? 48.074 4.821 42.714 1.00 26.13 145 THR B CA 1
ATOM 4131 C C . THR B 1 145 ? 46.954 5.594 42.046 1.00 24.37 145 THR B C 1
ATOM 4132 O O . THR B 1 145 ? 45.767 5.269 42.233 1.00 25.07 145 THR B O 1
ATOM 4136 N N . THR B 1 146 ? 47.291 6.581 41.227 1.00 24.33 146 THR B N 1
ATOM 4137 C CA . THR B 1 146 ? 46.245 7.321 40.502 1.00 25.04 146 THR B CA 1
ATOM 4138 C C . THR B 1 146 ? 45.433 6.469 39.545 1.00 27.58 146 THR B C 1
ATOM 4139 O O . THR B 1 146 ? 44.226 6.615 39.434 1.00 27.78 146 THR B O 1
ATOM 4143 N N . GLN B 1 147 ? 46.108 5.567 38.846 1.00 28.42 147 GLN B N 1
ATOM 4144 C CA . GLN B 1 147 ? 45.404 4.633 37.980 1.00 28.05 147 GLN B CA 1
ATOM 4145 C C . GLN B 1 147 ? 44.461 3.753 38.756 1.00 26.68 147 GLN B C 1
ATOM 4146 O O . GLN B 1 147 ? 43.284 3.607 38.394 1.00 25.89 147 GLN B O 1
ATOM 4152 N N . SER B 1 148 ? 44.948 3.133 39.819 1.00 29.36 148 SER B N 1
ATOM 4153 C CA . SER B 1 148 ? 44.072 2.271 40.611 1.00 33.67 148 SER B CA 1
ATOM 4154 C C . SER B 1 148 ? 42.816 2.977 41.123 1.00 36.15 148 SER B C 1
ATOM 4155 O O . SER B 1 148 ? 41.700 2.447 41.008 1.00 38.33 148 SER B O 1
ATOM 4158 N N . MET B 1 149 ? 42.991 4.172 41.692 1.00 36.33 149 MET B N 1
ATOM 4159 C CA . MET B 1 149 ? 41.847 4.894 42.266 1.00 35.08 149 MET B CA 1
ATOM 4160 C C . MET B 1 149 ? 40.958 5.530 41.224 1.00 32.54 149 MET B C 1
ATOM 4161 O O . MET B 1 149 ? 39.872 5.986 41.549 1.00 33.05 149 MET B O 1
ATOM 4166 N N . GLY B 1 150 ? 41.403 5.560 39.973 1.00 31.18 150 GLY B N 1
ATOM 4167 C CA . GLY B 1 150 ? 40.606 6.131 38.901 1.00 30.85 150 GLY B CA 1
ATOM 4168 C C . GLY B 1 150 ? 40.695 7.648 38.663 1.00 30.39 150 GLY B C 1
ATOM 4169 O O . GLY B 1 150 ? 39.821 8.236 38.079 1.00 29.08 150 GLY B O 1
ATOM 4170 N N . PHE B 1 151 ? 41.767 8.274 39.102 1.00 29.32 151 PHE B N 1
ATOM 4171 C CA . PHE B 1 151 ? 41.912 9.735 38.923 1.00 26.87 151 PHE B CA 1
ATOM 4172 C C . PHE B 1 151 ? 42.364 10.093 37.519 1.00 25.96 151 PHE B C 1
ATOM 4173 O O . PHE B 1 151 ? 43.324 9.513 37.025 1.00 29.08 151 PHE B O 1
ATOM 4181 N N . SER B 1 152 ? 41.718 11.062 36.888 1.00 24.57 152 SER B N 1
ATOM 4182 C CA . SER B 1 152 ? 42.144 11.590 35.616 1.00 24.43 152 SER B CA 1
ATOM 4183 C C . SER B 1 152 ? 42.121 13.120 35.559 1.00 23.79 152 SER B C 1
ATOM 4184 O O . SER B 1 152 ? 41.074 13.727 35.761 1.00 23.46 152 SER B O 1
ATOM 4187 N N . TRP B 1 153 ? 43.255 13.728 35.238 1.00 23.27 153 TRP B N 1
ATOM 4188 C CA . TRP B 1 153 ? 43.325 15.191 35.113 1.00 20.79 153 TRP B CA 1
ATOM 4189 C C . TRP B 1 153 ? 42.333 15.714 34.109 1.00 23.93 153 TRP B C 1
ATOM 4190 O O . TRP B 1 153 ? 41.625 16.684 34.351 1.00 25.48 153 TRP B O 1
ATOM 4201 N N . ASN B 1 154 ? 42.269 15.072 32.945 1.00 25.75 154 ASN B N 1
ATOM 4202 C CA . ASN B 1 154 ? 41.418 15.578 31.910 1.00 26.42 154 ASN B CA 1
ATOM 4203 C C . ASN B 1 154 ? 39.934 15.514 32.264 1.00 22.67 154 ASN B C 1
ATOM 4204 O O . ASN B 1 154 ? 39.173 16.415 31.927 1.00 21.43 154 ASN B O 1
ATOM 4209 N N . ASP B 1 155 ? 39.509 14.457 32.938 1.00 21.98 155 ASP B N 1
ATOM 4210 C CA . ASP B 1 155 ? 38.127 14.359 33.361 1.00 21.47 155 ASP B CA 1
ATOM 4211 C C . ASP B 1 155 ? 37.818 15.457 34.411 1.00 20.98 155 ASP B C 1
ATOM 4212 O O . ASP B 1 155 ? 36.758 16.075 34.414 1.00 22.86 155 ASP B O 1
ATOM 4217 N N . MET B 1 156 ? 38.753 15.671 35.319 1.00 21.68 156 MET B N 1
ATOM 4218 C CA . MET B 1 156 ? 38.547 16.686 36.360 1.00 20.02 156 MET B CA 1
ATOM 4219 C C . MET B 1 156 ? 38.504 18.040 35.747 1.00 19.35 156 MET B C 1
ATOM 4220 O O . MET B 1 156 ? 37.581 18.794 35.991 1.00 21.25 156 MET B O 1
ATOM 4225 N N . ILE B 1 157 ? 39.487 18.394 34.942 1.00 19.16 157 ILE B N 1
ATOM 4226 C CA . ILE B 1 157 ? 39.488 19.718 34.338 1.00 20.71 157 ILE B CA 1
ATOM 4227 C C . ILE B 1 157 ? 38.225 19.906 33.483 1.00 21.69 157 ILE B C 1
ATOM 4228 O O . ILE B 1 157 ? 37.596 20.968 33.506 1.00 22.30 157 ILE B O 1
ATOM 4233 N N . SER B 1 158 ? 37.834 18.873 32.734 1.00 23.76 158 SER B N 1
ATOM 4234 C CA . SER B 1 158 ? 36.616 18.956 31.932 1.00 25.94 158 SER B CA 1
ATOM 4235 C C . SER B 1 158 ? 35.401 19.288 32.789 1.00 25.06 158 SER B C 1
ATOM 4236 O O . SER B 1 158 ? 34.580 20.121 32.414 1.00 25.17 158 SER B O 1
ATOM 4239 N N . GLU B 1 159 ? 35.286 18.643 33.948 1.00 24.82 159 GLU B N 1
ATOM 4240 C CA . GLU B 1 159 ? 34.192 18.971 34.844 1.00 23.73 159 GLU B CA 1
ATOM 4241 C C . GLU B 1 159 ? 34.294 20.417 35.338 1.00 22.27 159 GLU B C 1
ATOM 4242 O O . GLU B 1 159 ? 33.297 21.151 35.364 1.00 24.56 159 GLU B O 1
ATOM 4248 N N . MET B 1 160 ? 35.487 20.835 35.726 1.00 21.08 160 MET B N 1
ATOM 4249 C CA . MET B 1 160 ? 35.667 22.205 36.225 1.00 19.64 160 MET B CA 1
ATOM 4250 C C . MET B 1 160 ? 35.194 23.248 35.236 1.00 21.32 160 MET B C 1
ATOM 4251 O O . MET B 1 160 ? 34.641 24.254 35.631 1.00 20.43 160 MET B O 1
ATOM 4256 N N . LEU B 1 161 ? 35.412 23.006 33.941 1.00 23.58 161 LEU B N 1
ATOM 4257 C CA . LEU B 1 161 ? 34.971 23.949 32.888 1.00 24.88 161 LEU B CA 1
ATOM 4258 C C . LEU B 1 161 ? 33.509 23.826 32.461 1.00 24.93 161 LEU B C 1
ATOM 4259 O O . LEU B 1 161 ? 33.038 24.587 31.616 1.00 25.85 161 LEU B O 1
ATOM 4264 N N A ASN B 1 162 ? 32.784 22.893 33.053 0.50 25.84 162 ASN B N 1
ATOM 4265 N N B ASN B 1 162 ? 32.820 22.857 33.064 0.50 25.84 162 ASN B N 1
ATOM 4266 C CA A ASN B 1 162 ? 31.358 22.738 32.776 0.50 27.11 162 ASN B CA 1
ATOM 4267 C CA B ASN B 1 162 ? 31.399 22.548 32.831 0.50 27.11 162 ASN B CA 1
ATOM 4268 C C A ASN B 1 162 ? 30.451 22.926 33.978 0.50 27.20 162 ASN B C 1
ATOM 4269 C C B ASN B 1 162 ? 30.506 22.815 34.054 0.50 27.20 162 ASN B C 1
ATOM 4270 O O A ASN B 1 162 ? 29.374 22.327 34.057 0.50 29.12 162 ASN B O 1
ATOM 4271 O O B ASN B 1 162 ? 29.488 22.125 34.235 0.50 29.12 162 ASN B O 1
ATOM 4280 N N . GLN B 1 163 ? 30.885 23.773 34.908 1.00 25.53 163 GLN B N 1
ATOM 4281 C CA . GLN B 1 163 ? 30.097 24.095 36.080 1.00 23.75 163 GLN B CA 1
ATOM 4282 C C . GLN B 1 163 ? 29.324 25.399 35.958 1.00 25.13 163 GLN B C 1
ATOM 4283 O O . GLN B 1 163 ? 28.591 25.768 36.847 1.00 24.73 163 GLN B O 1
ATOM 4289 N N A ASN B 1 164 ? 29.505 26.100 34.851 0.50 25.21 164 ASN B N 1
ATOM 4290 N N B ASN B 1 164 ? 29.481 26.118 34.865 0.50 25.21 164 ASN B N 1
ATOM 4291 C CA A ASN B 1 164 ? 28.903 27.408 34.699 0.50 27.01 164 ASN B CA 1
ATOM 4292 C CA B ASN B 1 164 ? 28.819 27.399 34.792 0.50 27.01 164 ASN B CA 1
ATOM 4293 C C A ASN B 1 164 ? 29.504 28.455 35.640 0.50 26.79 164 ASN B C 1
ATOM 4294 C C B ASN B 1 164 ? 29.462 28.429 35.726 0.50 26.79 164 ASN B C 1
ATOM 4295 O O A ASN B 1 164 ? 28.927 29.518 35.827 0.50 26.24 164 ASN B O 1
ATOM 4296 O O B ASN B 1 164 ? 28.856 29.451 36.013 0.50 26.24 164 ASN B O 1
ATOM 4305 N N . TRP B 1 165 ? 30.671 28.147 36.201 1.00 25.96 165 TRP B N 1
ATOM 4306 C CA . TRP B 1 165 ? 31.442 29.129 36.952 1.00 23.33 165 TRP B CA 1
ATOM 4307 C C . TRP B 1 165 ? 31.854 30.305 36.054 1.00 23.14 165 TRP B C 1
ATOM 4308 O O . TRP B 1 165 ? 31.897 30.204 34.825 1.00 22.26 165 TRP B O 1
ATOM 4319 N N . HIS B 1 166 ? 32.193 31.422 36.711 1.00 20.21 166 HIS B N 1
ATOM 4320 C CA . HIS B 1 166 ? 32.679 32.585 35.999 1.00 19.60 166 HIS B CA 1
ATOM 4321 C C . HIS B 1 166 ? 34.154 32.311 35.857 1.00 20.35 166 HIS B C 1
ATOM 4322 O O . HIS B 1 166 ? 34.922 32.573 36.796 1.00 19.41 166 HIS B O 1
ATOM 4329 N N . ILE B 1 167 ? 34.552 31.743 34.719 1.00 19.99 167 ILE B N 1
ATOM 4330 C CA . ILE B 1 167 ? 35.956 31.488 34.504 1.00 20.47 167 ILE B CA 1
ATOM 4331 C C . ILE B 1 167 ? 36.480 32.318 33.340 1.00 23.91 167 ILE B C 1
ATOM 4332 O O . ILE B 1 167 ? 35.968 32.257 32.226 1.00 27.42 167 ILE B O 1
ATOM 4337 N N . HIS B 1 168 ? 37.498 33.101 33.630 1.00 19.88 168 HIS B N 1
ATOM 4338 C CA . HIS B 1 168 ? 38.104 33.938 32.617 1.00 19.64 168 HIS B CA 1
ATOM 4339 C C . HIS B 1 168 ? 39.362 33.286 32.023 1.00 21.01 168 HIS B C 1
ATOM 4340 O O . HIS B 1 168 ? 40.345 33.019 32.745 1.00 19.25 168 HIS B O 1
ATOM 4347 N N . ASN B 1 169 ? 39.292 32.949 30.730 1.00 20.69 169 ASN B N 1
ATOM 4348 C CA . ASN B 1 169 ? 40.473 32.452 30.034 1.00 20.05 169 ASN B CA 1
ATOM 4349 C C . ASN B 1 169 ? 41.353 33.656 29.721 1.00 21.81 169 ASN B C 1
ATOM 4350 O O . ASN B 1 169 ? 40.964 34.562 28.956 1.00 21.21 169 ASN B O 1
ATOM 4355 N N . MET B 1 170 ? 42.541 33.699 30.318 1.00 20.58 170 MET B N 1
ATOM 4356 C CA . MET B 1 170 ? 43.438 34.840 30.198 1.00 19.69 170 MET B CA 1
ATOM 4357 C C . MET B 1 170 ? 44.430 34.716 29.033 1.00 18.70 170 MET B C 1
ATOM 4358 O O . MET B 1 170 ? 45.171 35.652 28.731 1.00 20.21 170 MET B O 1
ATOM 4363 N N . THR B 1 171 ? 44.415 33.569 28.376 1.00 19.10 171 THR B N 1
ATOM 4364 C CA . THR B 1 171 ? 45.261 33.351 27.216 1.00 20.37 171 THR B CA 1
ATOM 4365 C C . THR B 1 171 ? 44.772 34.223 26.064 1.00 19.73 171 THR B C 1
ATOM 4366 O O . THR B 1 171 ? 43.602 34.201 25.730 1.00 16.57 171 THR B O 1
ATOM 4370 N N . ASN B 1 172 ? 45.679 35.009 25.494 1.00 21.15 172 ASN B N 1
ATOM 4371 C CA . ASN B 1 172 ? 45.348 35.944 24.411 1.00 22.60 172 ASN B CA 1
ATOM 4372 C C . ASN B 1 172 ? 44.176 36.835 24.768 1.00 21.58 172 ASN B C 1
ATOM 4373 O O . ASN B 1 172 ? 43.264 37.044 23.960 1.00 20.42 172 ASN B O 1
ATOM 4378 N N . ALA B 1 173 ? 44.200 37.347 25.990 1.00 21.33 173 ALA B N 1
ATOM 4379 C CA . ALA B 1 173 ? 43.087 38.191 26.495 1.00 20.44 173 ALA B CA 1
ATOM 4380 C C . ALA B 1 173 ? 43.283 39.605 26.018 1.00 19.61 173 ALA B C 1
ATOM 4381 O O . ALA B 1 173 ? 44.439 40.053 25.778 1.00 19.88 173 ALA B O 1
ATOM 4383 N N . THR B 1 174 ? 42.183 40.345 25.883 1.00 19.18 174 THR B N 1
ATOM 4384 C CA . THR B 1 174 ? 42.307 41.757 25.679 1.00 17.12 174 THR B CA 1
ATOM 4385 C C . THR B 1 174 ? 42.704 42.385 27.024 1.00 17.97 174 THR B C 1
ATOM 4386 O O . THR B 1 174 ? 42.502 41.801 28.088 1.00 17.41 174 THR B O 1
ATOM 4390 N N . ASP B 1 175 ? 43.260 43.578 26.958 1.00 20.21 175 ASP B N 1
ATOM 4391 C CA . ASP B 1 175 ? 43.581 44.324 28.182 1.00 21.00 175 ASP B CA 1
ATOM 4392 C C . ASP B 1 175 ? 42.323 44.803 28.820 1.00 21.35 175 ASP B C 1
ATOM 4393 O O . ASP B 1 175 ? 42.349 45.249 29.973 1.00 20.08 175 ASP B O 1
ATOM 4398 N N . ALA B 1 176 ? 41.209 44.707 28.085 1.00 18.14 176 ALA B N 1
ATOM 4399 C CA . ALA B 1 176 ? 39.901 45.082 28.618 1.00 18.77 176 ALA B CA 1
ATOM 4400 C C . ALA B 1 176 ? 39.202 43.923 29.305 1.00 19.01 176 ALA B C 1
ATOM 4401 O O . ALA B 1 176 ? 38.080 44.075 29.778 1.00 21.43 176 ALA B O 1
ATOM 4403 N N . SER B 1 177 ? 39.835 42.752 29.384 1.00 18.73 177 SER B N 1
ATOM 4404 C CA . SER B 1 177 ? 39.170 41.589 29.949 1.00 18.61 177 SER B CA 1
ATOM 4405 C C . SER B 1 177 ? 38.825 41.858 31.400 1.00 20.27 177 SER B C 1
ATOM 4406 O O . SER B 1 177 ? 39.671 42.361 32.125 1.00 19.64 177 SER B O 1
ATOM 4409 N N . PRO B 1 178 ? 37.615 41.500 31.827 1.00 21.00 178 PRO B N 1
ATOM 4410 C CA . PRO B 1 178 ? 37.228 41.633 33.246 1.00 20.97 178 PRO B CA 1
ATOM 4411 C C . PRO B 1 178 ? 38.141 40.803 34.150 1.00 19.83 178 PRO B C 1
ATOM 4412 O O . PRO B 1 178 ? 38.297 41.092 35.351 1.00 23.70 178 PRO B O 1
ATOM 4416 N N . GLY B 1 179 ? 38.770 39.794 33.576 1.00 17.00 179 GLY B N 1
ATOM 4417 C CA . GLY B 1 179 ? 39.709 38.951 34.292 1.00 15.18 179 GLY B CA 1
ATOM 4418 C C . GLY B 1 179 ? 40.814 39.717 34.987 1.00 15.67 179 GLY B C 1
ATOM 4419 O O . GLY B 1 179 ? 41.258 39.367 36.117 1.00 19.11 179 GLY B O 1
ATOM 4420 N N . TRP B 1 180 ? 41.286 40.764 34.344 1.00 15.40 180 TRP B N 1
ATOM 4421 C CA . TRP B 1 180 ? 42.386 41.567 34.923 1.00 15.76 180 TRP B CA 1
ATOM 4422 C C . TRP B 1 180 ? 42.005 42.189 36.232 1.00 15.98 180 TRP B C 1
ATOM 4423 O O . TRP B 1 180 ? 42.875 42.319 37.083 1.00 16.49 180 TRP B O 1
ATOM 4434 N N . ASN B 1 181 ? 40.725 42.546 36.397 1.00 15.94 181 ASN B N 1
ATOM 4435 C CA . ASN B 1 181 ? 40.252 43.185 37.630 1.00 17.91 181 ASN B CA 1
ATOM 4436 C C . ASN B 1 181 ? 40.213 42.192 38.813 1.00 16.12 181 ASN B C 1
ATOM 4437 O O . ASN B 1 181 ? 40.048 42.586 39.944 1.00 14.67 181 ASN B O 1
ATOM 4442 N N . LEU B 1 182 ? 40.379 40.917 38.510 1.00 13.28 182 LEU B N 1
ATOM 4443 C CA . LEU B 1 182 ? 40.361 39.872 39.505 1.00 13.88 182 LEU B CA 1
ATOM 4444 C C . LEU B 1 182 ? 41.750 39.569 40.099 1.00 14.66 182 LEU B C 1
ATOM 4445 O O . LEU B 1 182 ? 41.907 38.702 40.981 1.00 15.31 182 LEU B O 1
ATOM 4450 N N . LEU B 1 183 ? 42.747 40.284 39.618 1.00 16.50 183 LEU B N 1
ATOM 4451 C CA . LEU B 1 183 ? 44.120 40.096 40.092 1.00 14.64 183 LEU B CA 1
ATOM 4452 C C . LEU B 1 183 ? 44.541 41.282 40.924 1.00 16.60 183 LEU B C 1
ATOM 4453 O O . LEU B 1 183 ? 44.018 42.400 40.787 1.00 18.49 183 LEU B O 1
ATOM 4458 N N . TYR B 1 184 ? 45.494 41.080 41.809 1.00 14.69 184 TYR B N 1
ATOM 4459 C CA . TYR B 1 184 ? 45.993 42.214 42.568 1.00 14.53 184 TYR B CA 1
ATOM 4460 C C . TYR B 1 184 ? 47.428 42.536 42.177 1.00 15.89 184 TYR B C 1
ATOM 4461 O O . TYR B 1 184 ? 48.179 41.701 41.628 1.00 16.83 184 TYR B O 1
ATOM 4470 N N . ASP B 1 185 ? 47.813 43.757 42.485 1.00 16.86 185 ASP B N 1
ATOM 4471 C CA . ASP B 1 185 ? 49.153 44.250 42.203 1.00 19.03 185 ASP B CA 1
ATOM 4472 C C . ASP B 1 185 ? 50.071 43.999 43.369 1.00 17.86 185 ASP B C 1
ATOM 4473 O O . ASP B 1 185 ? 49.851 44.576 44.436 1.00 16.91 185 ASP B O 1
ATOM 4478 N N . GLU B 1 186 ? 51.080 43.152 43.180 1.00 17.03 186 GLU B N 1
ATOM 4479 C CA . GLU B 1 186 ? 52.030 42.819 44.270 1.00 20.94 186 GLU B CA 1
ATOM 4480 C C . GLU B 1 186 ? 52.924 43.960 44.658 1.00 22.79 186 GLU B C 1
ATOM 4481 O O . GLU B 1 186 ? 53.546 43.909 45.696 1.00 26.03 186 GLU B O 1
ATOM 4487 N N . ARG B 1 187 ? 53.021 44.974 43.836 1.00 25.39 187 ARG B N 1
ATOM 4488 C CA . ARG B 1 187 ? 53.845 46.138 44.202 1.00 28.39 187 ARG B CA 1
ATOM 4489 C C . ARG B 1 187 ? 53.205 46.974 45.315 1.00 30.72 187 ARG B C 1
ATOM 4490 O O . ARG B 1 187 ? 53.891 47.769 45.964 1.00 32.10 187 ARG B O 1
ATOM 4498 N N . THR B 1 188 ? 51.900 46.804 45.535 1.00 31.06 188 THR B N 1
ATOM 4499 C CA . THR B 1 188 ? 51.198 47.594 46.559 1.00 32.29 188 THR B CA 1
ATOM 4500 C C . THR B 1 188 ? 51.157 46.844 47.847 1.00 34.09 188 THR B C 1
ATOM 4501 O O . THR B 1 188 ? 50.759 45.681 47.865 1.00 35.81 188 THR B O 1
ATOM 4505 N N . THR B 1 189 ? 51.536 47.507 48.921 1.00 38.30 189 THR B N 1
ATOM 4506 C CA . THR B 1 189 ? 51.641 46.834 50.218 1.00 44.12 189 THR B CA 1
ATOM 4507 C C . THR B 1 189 ? 50.992 47.644 51.357 1.00 47.45 189 THR B C 1
ATOM 4508 O O . THR B 1 189 ? 50.629 48.807 51.188 1.00 47.77 189 THR B O 1
ATOM 4512 N N . ASN B 1 190 ? 50.865 47.017 52.525 1.00 50.48 190 ASN B N 1
ATOM 4513 C CA . ASN B 1 190 ? 50.452 47.729 53.736 1.00 52.97 190 ASN B CA 1
ATOM 4514 C C . ASN B 1 190 ? 51.275 48.997 54.067 1.00 53.02 190 ASN B C 1
ATOM 4515 O O . ASN B 1 190 ? 52.453 49.103 53.719 1.00 53.17 190 ASN B O 1
ATOM 4520 N N . LEU B 1 191 ? 50.636 49.964 54.731 1.00 52.20 191 LEU B N 1
ATOM 4521 C CA . LEU B 1 191 ? 51.316 51.142 55.288 1.00 49.92 191 LEU B CA 1
ATOM 4522 C C . LEU B 1 191 ? 52.564 50.758 56.085 1.00 48.10 191 LEU B C 1
ATOM 4523 O O . LEU B 1 191 ? 53.601 51.397 55.995 1.00 49.91 191 LEU B O 1
ATOM 4528 N N . THR B 1 192 ? 52.448 49.709 56.878 1.00 44.21 192 THR B N 1
ATOM 4529 C CA . THR B 1 192 ? 53.581 49.216 57.605 1.00 41.20 192 THR B CA 1
ATOM 4530 C C . THR B 1 192 ? 53.677 47.723 57.415 1.00 39.08 192 THR B C 1
ATOM 4531 O O . THR B 1 192 ? 52.690 47.053 57.091 1.00 37.69 192 THR B O 1
ATOM 4535 N N . LEU B 1 193 ? 54.874 47.207 57.619 1.00 36.30 193 LEU B N 1
ATOM 4536 C CA . LEU B 1 193 ? 55.129 45.797 57.446 1.00 35.12 193 LEU B CA 1
ATOM 4537 C C . LEU B 1 193 ? 54.361 45.045 58.503 1.00 35.58 193 LEU B C 1
ATOM 4538 O O . LEU B 1 193 ? 54.471 45.328 59.689 1.00 35.71 193 LEU B O 1
ATOM 4543 N N . ASP B 1 194 ? 53.587 44.081 58.062 1.00 37.00 194 ASP B N 1
ATOM 4544 C CA . ASP B 1 194 ? 52.813 43.219 58.957 1.00 40.52 194 ASP B CA 1
ATOM 4545 C C . ASP B 1 194 ? 53.665 42.448 59.950 1.00 41.10 194 ASP B C 1
ATOM 4546 O O . ASP B 1 194 ? 54.764 41.968 59.609 1.00 40.00 194 ASP B O 1
ATOM 4551 N N . GLU B 1 195 ? 53.154 42.290 61.162 1.00 41.31 195 GLU B N 1
ATOM 4552 C CA . GLU B 1 195 ? 53.905 41.590 62.185 1.00 43.62 195 GLU B CA 1
ATOM 4553 C C . GLU B 1 195 ? 54.384 40.225 61.710 1.00 41.23 195 GLU B C 1
ATOM 4554 O O . GLU B 1 195 ? 55.422 39.733 62.188 1.00 39.73 195 GLU B O 1
ATOM 4560 N N . THR B 1 196 ? 53.646 39.618 60.783 1.00 38.20 196 THR B N 1
ATOM 4561 C CA . THR B 1 196 ? 53.956 38.250 60.369 1.00 35.72 196 THR B CA 1
ATOM 4562 C C . THR B 1 196 ? 55.210 38.211 59.524 1.00 33.84 196 THR B C 1
ATOM 4563 O O . THR B 1 196 ? 55.785 37.132 59.325 1.00 33.01 196 THR B O 1
ATOM 4567 N N . GLU B 1 197 ? 55.626 39.373 59.040 1.00 30.20 197 GLU B N 1
ATOM 4568 C CA . GLU B 1 197 ? 56.743 39.463 58.120 1.00 29.95 197 GLU B CA 1
ATOM 4569 C C . GLU B 1 197 ? 58.022 39.897 58.815 1.00 28.02 197 GLU B C 1
ATOM 4570 O O . GLU B 1 197 ? 59.066 40.023 58.160 1.00 25.00 197 GLU B O 1
ATOM 4576 N N . ARG B 1 198 ? 57.944 40.130 60.125 1.00 27.80 198 ARG B N 1
ATOM 4577 C CA . ARG B 1 198 ? 58.989 40.865 60.841 1.00 28.46 198 ARG B CA 1
ATOM 4578 C C . ARG B 1 198 ? 59.977 39.863 61.405 1.00 28.02 198 ARG B C 1
ATOM 4579 O O . ARG B 1 198 ? 59.947 39.508 62.596 1.00 26.56 198 ARG B O 1
ATOM 4587 N N . VAL B 1 199 ? 60.843 39.404 60.508 1.00 25.40 199 VAL B N 1
ATOM 4588 C CA . VAL B 1 199 ? 61.664 38.260 60.757 1.00 24.69 199 VAL B CA 1
ATOM 4589 C C . VAL B 1 199 ? 63.085 38.517 60.238 1.00 23.58 199 VAL B C 1
ATOM 4590 O O . VAL B 1 199 ? 63.306 39.359 59.363 1.00 21.14 199 VAL B O 1
ATOM 4594 N N . THR B 1 200 ? 64.019 37.765 60.802 1.00 24.26 200 THR B N 1
ATOM 4595 C CA . THR B 1 200 ? 65.445 37.886 60.498 1.00 22.98 200 THR B CA 1
ATOM 4596 C C . THR B 1 200 ? 65.939 36.556 60.025 1.00 21.83 200 THR B C 1
ATOM 4597 O O . THR B 1 200 ? 65.648 35.516 60.597 1.00 21.56 200 THR B O 1
ATOM 4601 N N . LEU B 1 201 ? 66.714 36.594 58.955 1.00 21.87 201 LEU B N 1
ATOM 4602 C CA . LEU B 1 201 ? 67.352 35.413 58.437 1.00 21.40 201 LEU B CA 1
ATOM 4603 C C . LEU B 1 201 ? 68.765 35.384 59.007 1.00 21.96 201 LEU B C 1
ATOM 4604 O O . LEU B 1 201 ? 69.508 36.364 58.890 1.00 20.99 201 LEU B O 1
ATOM 4609 N N . ILE B 1 202 ? 69.113 34.268 59.622 1.00 23.00 202 ILE B N 1
ATOM 4610 C CA . ILE B 1 202 ? 70.451 34.035 60.205 1.00 23.34 202 ILE B CA 1
ATOM 4611 C C . ILE B 1 202 ? 71.197 33.056 59.309 1.00 23.44 202 ILE B C 1
ATOM 4612 O O . ILE B 1 202 ? 70.720 31.967 59.019 1.00 23.71 202 ILE B O 1
ATOM 4617 N N . VAL B 1 203 ? 72.379 33.432 58.863 1.00 22.94 203 VAL B N 1
ATOM 4618 C CA . VAL B 1 203 ? 73.134 32.531 58.031 1.00 23.74 203 VAL B CA 1
ATOM 4619 C C . VAL B 1 203 ? 74.593 32.487 58.467 1.00 24.16 203 VAL B C 1
ATOM 4620 O O . VAL B 1 203 ? 75.158 33.519 58.807 1.00 22.66 203 VAL B O 1
ATOM 4624 N N . THR B 1 204 ? 75.177 31.296 58.458 1.00 24.11 204 THR B N 1
ATOM 4625 C CA . THR B 1 204 ? 76.599 31.149 58.807 1.00 23.78 204 THR B CA 1
ATOM 4626 C C . THR B 1 204 ? 77.436 31.456 57.577 1.00 23.93 204 THR B C 1
ATOM 4627 O O . THR B 1 204 ? 77.079 31.072 56.481 1.00 24.64 204 THR B O 1
ATOM 4631 N N . LEU B 1 205 ? 78.550 32.147 57.741 1.00 26.08 205 LEU B N 1
ATOM 4632 C CA . LEU B 1 205 ? 79.319 32.566 56.565 1.00 25.54 205 LEU B CA 1
ATOM 4633 C C . LEU B 1 205 ? 80.511 31.625 56.399 1.00 26.65 205 LEU B C 1
ATOM 4634 O O . LEU B 1 205 ? 81.069 31.175 57.405 1.00 24.87 205 LEU B O 1
ATOM 4639 N N . GLY B 1 206 ? 80.887 31.351 55.142 1.00 26.20 206 GLY B N 1
ATOM 4640 C CA . GLY B 1 206 ? 82.060 30.582 54.823 1.00 26.31 206 GLY B CA 1
ATOM 4641 C C . GLY B 1 206 ? 83.034 31.365 53.946 1.00 26.30 206 GLY B C 1
ATOM 4642 O O . GLY B 1 206 ? 82.938 32.592 53.797 1.00 25.26 206 GLY B O 1
ATOM 4643 N N . HIS B 1 207 ? 84.001 30.631 53.390 1.00 26.93 207 HIS B N 1
ATOM 4644 C CA . HIS B 1 207 ? 85.053 31.232 52.603 1.00 28.01 207 HIS B CA 1
ATOM 4645 C C . HIS B 1 207 ? 84.557 31.969 51.377 1.00 26.60 207 HIS B C 1
ATOM 4646 O O . HIS B 1 207 ? 84.955 33.094 51.132 1.00 25.91 207 HIS B O 1
ATOM 4653 N N . ALA B 1 208 ? 83.700 31.340 50.595 1.00 24.39 208 ALA B N 1
ATOM 4654 C CA . ALA B 1 208 ? 83.166 32.006 49.415 1.00 22.77 208 ALA B CA 1
ATOM 4655 C C . ALA B 1 208 ? 82.441 33.318 49.714 1.00 21.07 208 ALA B C 1
ATOM 4656 O O . ALA B 1 208 ? 82.487 34.247 48.883 1.00 22.43 208 ALA B O 1
ATOM 4658 N N . ASP B 1 209 ? 81.778 33.412 50.884 1.00 21.55 209 ASP B N 1
ATOM 4659 C CA . ASP B 1 209 ? 81.035 34.605 51.284 1.00 21.32 209 ASP B CA 1
ATOM 4660 C C . ASP B 1 209 ? 81.959 35.779 51.647 1.00 21.76 209 ASP B C 1
ATOM 4661 O O . ASP B 1 209 ? 81.584 36.935 51.480 1.00 21.62 209 ASP B O 1
ATOM 4666 N N . THR B 1 210 ? 83.148 35.471 52.168 1.00 22.09 210 THR B N 1
ATOM 4667 C CA . THR B 1 210 ? 83.964 36.478 52.797 1.00 22.79 210 THR B CA 1
ATOM 4668 C C . THR B 1 210 ? 85.369 36.676 52.173 1.00 20.17 210 THR B C 1
ATOM 4669 O O . THR B 1 210 ? 86.005 37.626 52.510 1.00 21.48 210 THR B O 1
ATOM 4673 N N . ALA B 1 211 ? 85.818 35.792 51.303 1.00 20.44 211 ALA B N 1
ATOM 4674 C CA . ALA B 1 211 ? 87.133 35.929 50.656 1.00 21.16 211 ALA B CA 1
ATOM 4675 C C . ALA B 1 211 ? 87.361 37.348 50.176 1.00 21.42 211 ALA B C 1
ATOM 4676 O O . ALA B 1 211 ? 88.382 37.979 50.507 1.00 21.70 211 ALA B O 1
ATOM 4678 N N . ARG B 1 212 ? 86.414 37.882 49.409 1.00 21.37 212 ARG B N 1
ATOM 4679 C CA . ARG B 1 212 ? 86.620 39.204 48.847 1.00 19.51 212 ARG B CA 1
ATOM 4680 C C . ARG B 1 212 ? 86.439 40.347 49.840 1.00 20.43 212 ARG B C 1
ATOM 4681 O O . ARG B 1 212 ? 86.934 41.455 49.621 1.0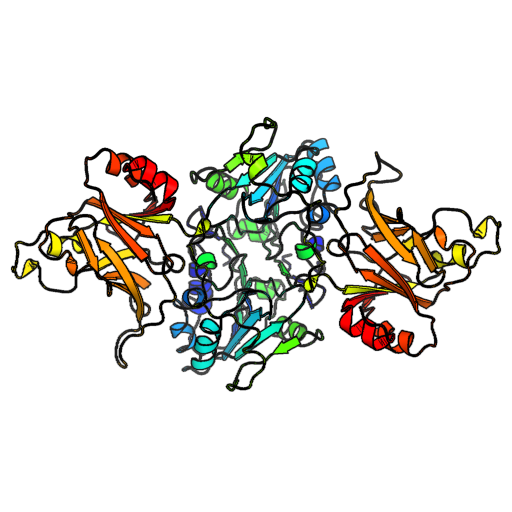0 21.55 212 ARG B O 1
ATOM 4689 N N . ILE B 1 213 ? 85.742 40.093 50.948 1.00 19.58 213 ILE B N 1
ATOM 4690 C CA . ILE B 1 213 ? 85.681 41.035 52.034 1.00 19.69 213 ILE B CA 1
ATOM 4691 C C . ILE B 1 213 ? 87.015 41.099 52.826 1.00 20.75 213 ILE B C 1
ATOM 4692 O O . ILE B 1 213 ? 87.386 42.157 53.323 1.00 21.85 213 ILE B O 1
ATOM 4697 N N . GLN B 1 214 ? 87.684 39.972 52.935 1.00 19.71 214 GLN B N 1
ATOM 4698 C CA . GLN B 1 214 ? 88.925 39.862 53.683 1.00 21.12 214 GLN B CA 1
ATOM 4699 C C . GLN B 1 214 ? 90.155 40.222 52.802 1.00 22.93 214 GLN B C 1
ATOM 4700 O O . GLN B 1 214 ? 91.230 40.417 53.317 1.00 22.60 214 GLN B O 1
ATOM 4706 N N . ALA B 1 215 ? 89.967 40.302 51.493 1.00 21.94 215 ALA B N 1
ATOM 4707 C CA . ALA B 1 215 ? 91.059 40.574 50.578 1.00 21.04 215 ALA B CA 1
ATOM 4708 C C . ALA B 1 215 ? 91.738 41.921 50.817 1.00 19.54 215 ALA B C 1
ATOM 4709 O O . ALA B 1 215 ? 91.121 42.901 51.186 1.00 21.13 215 ALA B O 1
ATOM 4711 N N . ALA B 1 216 ? 93.039 41.990 50.584 1.00 19.79 216 ALA B N 1
ATOM 4712 C CA . ALA B 1 216 ? 93.758 43.236 50.713 1.00 17.58 216 ALA B CA 1
ATOM 4713 C C . ALA B 1 216 ? 93.233 44.251 49.704 1.00 16.99 216 ALA B C 1
ATOM 4714 O O . ALA B 1 216 ? 92.979 43.942 48.549 1.00 18.49 216 ALA B O 1
ATOM 4716 N N . PRO B 1 217 ? 93.077 45.482 50.102 1.00 18.40 217 PRO B N 1
ATOM 4717 C CA . PRO B 1 217 ? 92.446 46.461 49.212 1.00 18.54 217 PRO B CA 1
ATOM 4718 C C . PRO B 1 217 ? 93.095 46.547 47.832 1.00 18.72 217 PRO B C 1
ATOM 4719 O O . PRO B 1 217 ? 94.324 46.589 47.723 1.00 19.02 217 PRO B O 1
ATOM 4723 N N . GLY B 1 218 ? 92.266 46.534 46.789 1.00 18.44 218 GLY B N 1
ATOM 4724 C CA . GLY B 1 218 ? 92.702 46.706 45.402 1.00 17.42 218 GLY B CA 1
ATOM 4725 C C . GLY B 1 218 ? 93.285 45.486 44.720 1.00 16.20 218 GLY B C 1
ATOM 4726 O O . GLY B 1 218 ? 93.632 45.549 43.568 1.00 16.71 218 GLY B O 1
ATOM 4727 N N . THR B 1 219 ? 93.382 44.365 45.421 1.00 17.00 219 THR B N 1
ATOM 4728 C CA . THR B 1 219 ? 93.925 43.134 44.846 1.00 15.95 219 THR B CA 1
ATOM 4729 C C . THR B 1 219 ? 92.848 42.378 44.089 1.00 17.81 219 THR B C 1
ATOM 4730 O O . THR B 1 219 ? 91.652 42.580 44.318 1.00 18.73 219 THR B O 1
ATOM 4734 N N . THR B 1 220 ? 93.300 41.530 43.196 1.00 18.85 220 THR B N 1
ATOM 4735 C CA . THR B 1 220 ? 92.457 40.683 42.342 1.00 20.90 220 THR B CA 1
ATOM 4736 C C . THR B 1 220 ? 91.640 39.729 43.207 1.00 20.73 220 THR B C 1
ATOM 4737 O O . THR B 1 220 ? 90.538 39.379 42.846 1.00 23.10 220 THR B O 1
ATOM 4741 N N . ALA B 1 221 ? 92.180 39.349 44.362 1.00 20.06 221 ALA B N 1
ATOM 4742 C CA . ALA B 1 221 ? 91.485 38.459 45.266 1.00 19.36 221 ALA B CA 1
ATOM 4743 C C . ALA B 1 221 ? 90.193 39.071 45.782 1.00 19.66 221 ALA B C 1
ATOM 4744 O O . ALA B 1 221 ? 89.330 38.348 46.245 1.00 21.53 221 ALA B O 1
ATOM 4746 N N . GLY B 1 222 ? 90.080 40.386 45.729 1.00 19.38 222 GLY B N 1
ATOM 4747 C CA . GLY B 1 222 ? 88.860 41.063 46.134 1.00 21.02 222 GLY B CA 1
ATOM 4748 C C . GLY B 1 222 ? 87.926 41.402 44.981 1.00 23.15 222 GLY B C 1
ATOM 4749 O O . GLY B 1 222 ? 86.866 42.008 45.183 1.00 21.08 222 GLY B O 1
ATOM 4750 N N . GLN B 1 223 ? 88.314 41.025 43.765 1.00 24.38 223 GLN B N 1
ATOM 4751 C CA . GLN B 1 223 ? 87.474 41.321 42.597 1.00 24.97 223 GLN B CA 1
ATOM 4752 C C . GLN B 1 223 ? 86.526 40.208 42.269 1.00 24.41 223 GLN B C 1
ATOM 4753 O O . GLN B 1 223 ? 86.658 39.098 42.749 1.00 25.24 223 GLN B O 1
ATOM 4759 N N . GLY B 1 224 ? 85.563 40.481 41.401 1.00 25.84 224 GLY B N 1
ATOM 4760 C CA . GLY B 1 224 ? 84.630 39.434 41.019 1.00 26.63 224 GLY B CA 1
ATOM 4761 C C . GLY B 1 224 ? 83.295 39.601 41.713 1.00 27.31 224 GLY B C 1
ATOM 4762 O O . GLY B 1 224 ? 83.100 40.481 42.536 1.00 26.61 224 GLY B O 1
ATOM 4763 N N . THR B 1 225 ? 82.345 38.736 41.367 1.00 29.99 225 THR B N 1
ATOM 4764 C CA . THR B 1 225 ? 81.013 38.816 41.956 1.00 32.06 225 THR B CA 1
ATOM 4765 C C . THR B 1 225 ? 81.060 38.462 43.427 1.00 29.39 225 THR B C 1
ATOM 4766 O O . THR B 1 225 ? 81.523 37.394 43.783 1.00 29.55 225 THR B O 1
ATOM 4770 N N . GLN B 1 226 ? 80.585 39.382 44.271 1.00 25.91 226 GLN B N 1
ATOM 4771 C CA . GLN B 1 226 ? 80.615 39.230 45.705 1.00 24.83 226 GLN B CA 1
ATOM 4772 C C . GLN B 1 226 ? 79.167 38.969 46.221 1.00 26.24 226 GLN B C 1
ATOM 4773 O O . GLN B 1 226 ? 78.314 39.825 46.090 1.00 26.00 226 GLN B O 1
ATOM 4779 N N . TYR B 1 227 ? 78.942 37.790 46.786 1.00 27.65 227 TYR B N 1
ATOM 4780 C CA . TYR B 1 227 ? 77.632 37.359 47.296 1.00 30.15 227 TYR B CA 1
ATOM 4781 C C . TYR B 1 227 ? 77.771 36.800 48.688 1.00 29.11 227 TYR B C 1
ATOM 4782 O O . TYR B 1 227 ? 78.797 36.211 49.014 1.00 26.50 227 TYR B O 1
ATOM 4791 N N . PHE B 1 228 ? 76.710 36.929 49.482 1.00 27.05 228 PHE B N 1
ATOM 4792 C CA . PHE B 1 228 ? 76.421 35.975 50.513 1.00 25.67 228 PHE B CA 1
ATOM 4793 C C . PHE B 1 228 ? 75.422 34.968 49.971 1.00 26.40 228 PHE B C 1
ATOM 4794 O O . PHE B 1 228 ? 74.372 35.347 49.465 1.00 25.26 228 PHE B O 1
ATOM 4802 N N . TRP B 1 229 ? 75.753 33.697 50.071 1.00 27.59 229 TRP B N 1
ATOM 4803 C CA . TRP B 1 229 ? 74.793 32.631 49.800 1.00 31.47 229 TRP B CA 1
ATOM 4804 C C . TRP B 1 229 ? 73.975 32.380 51.038 1.00 29.15 229 TRP B C 1
ATOM 4805 O O . TRP B 1 229 ? 74.503 31.999 52.104 1.00 28.66 229 TRP B O 1
ATOM 4816 N N . LEU B 1 230 ? 72.677 32.605 50.893 1.00 25.63 230 LEU B N 1
ATOM 4817 C CA . LEU B 1 230 ? 71.790 32.826 52.027 1.00 25.36 230 LEU B CA 1
ATOM 4818 C C . LEU B 1 230 ? 71.091 31.525 52.414 1.00 25.41 230 LEU B C 1
ATOM 4819 O O . LEU B 1 230 ? 71.139 31.106 53.573 1.00 27.36 230 LEU B O 1
ATOM 4824 N N . SER B 1 231 ? 70.425 30.898 51.455 1.00 25.64 231 SER B N 1
ATOM 4825 C CA . SER B 1 231 ? 69.391 29.910 51.774 1.00 26.78 231 SER B CA 1
ATOM 4826 C C . SER B 1 231 ? 68.899 29.225 50.515 1.00 27.16 231 SER B C 1
ATOM 4827 O O . SER B 1 231 ? 69.317 29.576 49.411 1.00 26.18 231 SER B O 1
ATOM 4830 N N . LYS B 1 232 ? 68.000 28.255 50.675 1.00 29.40 232 LYS B N 1
ATOM 4831 C CA . LYS B 1 232 ? 67.384 27.587 49.519 1.00 33.61 232 LYS B CA 1
ATOM 4832 C C . LYS B 1 232 ? 65.888 27.805 49.262 1.00 35.51 232 LYS B C 1
ATOM 4833 O O . LYS B 1 232 ? 65.391 27.505 48.156 1.00 37.30 232 LYS B O 1
ATOM 4839 N N . ASP B 1 233 ? 65.146 28.296 50.223 1.00 33.92 233 ASP B N 1
ATOM 4840 C CA . ASP B 1 233 ? 63.694 28.340 49.960 1.00 34.45 233 ASP B CA 1
ATOM 4841 C C . ASP B 1 233 ? 63.072 29.632 50.548 1.00 31.43 233 ASP B C 1
ATOM 4842 O O . ASP B 1 233 ? 61.980 29.605 51.069 1.00 33.98 233 ASP B O 1
ATOM 4847 N N . SER B 1 234 ? 63.784 30.756 50.443 1.00 26.23 234 SER B N 1
ATOM 4848 C CA . SER B 1 234 ? 63.376 32.031 51.047 1.00 21.74 234 SER B CA 1
ATOM 4849 C C . SER B 1 234 ? 62.397 32.810 50.158 1.00 19.17 234 SER B C 1
ATOM 4850 O O . SER B 1 234 ? 62.420 34.016 50.093 1.00 18.20 234 SER B O 1
ATOM 4853 N N . TYR B 1 235 ? 61.507 32.096 49.492 1.00 19.57 235 TYR B N 1
ATOM 4854 C CA . TYR B 1 235 ? 60.550 32.704 48.568 1.00 18.29 235 TYR B CA 1
ATOM 4855 C C . TYR B 1 235 ? 59.635 33.754 49.190 1.00 17.57 235 TYR B C 1
ATOM 4856 O O . TYR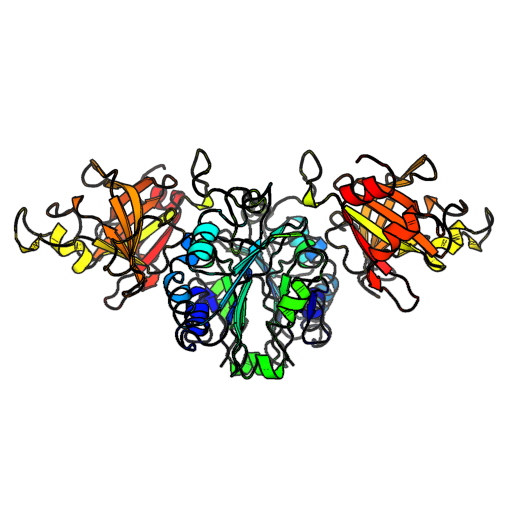 B 1 235 ? 59.195 34.686 48.504 1.00 19.32 235 TYR B O 1
ATOM 4865 N N . ASP B 1 236 ? 59.338 33.606 50.477 1.00 17.77 236 ASP B N 1
ATOM 4866 C CA . ASP B 1 236 ? 58.428 34.543 51.194 1.00 19.10 236 ASP B CA 1
ATOM 4867 C C . ASP B 1 236 ? 59.127 35.670 51.944 1.00 18.65 236 ASP B C 1
ATOM 4868 O O . ASP B 1 236 ? 58.487 36.540 52.512 1.00 19.14 236 ASP B O 1
ATOM 4873 N N . PHE B 1 237 ? 60.462 35.670 51.937 1.00 18.06 237 PHE B N 1
ATOM 4874 C CA . PHE B 1 237 ? 61.246 36.598 52.722 1.00 18.81 237 PHE B CA 1
ATOM 4875 C C . PHE B 1 237 ? 61.640 37.840 51.921 1.00 18.91 237 PHE B C 1
ATOM 4876 O O . PHE B 1 237 ? 62.027 38.847 52.500 1.00 20.71 237 PHE B O 1
ATOM 4884 N N . PHE B 1 238 ? 61.535 37.752 50.599 1.00 18.83 238 PHE B N 1
ATOM 4885 C CA . PHE B 1 238 ? 61.894 38.836 49.698 1.00 20.52 238 PHE B CA 1
ATOM 4886 C C . PHE B 1 238 ? 60.706 39.257 48.856 1.00 22.23 238 PHE B C 1
ATOM 4887 O O . PHE B 1 238 ? 59.732 38.497 48.686 1.00 20.64 238 PHE B O 1
ATOM 4895 N N . PRO B 1 239 ? 60.803 40.460 48.314 1.00 22.45 239 PRO B N 1
ATOM 4896 C CA . PRO B 1 239 ? 59.790 40.961 47.390 1.00 21.54 239 PRO B CA 1
ATOM 4897 C C . PRO B 1 239 ? 59.813 40.182 46.108 1.00 20.60 239 PRO B C 1
ATOM 4898 O O . PRO B 1 239 ? 60.675 39.309 45.869 1.00 20.67 239 PRO B O 1
ATOM 4902 N N . PRO B 1 240 ? 58.833 40.469 45.268 1.00 19.14 240 PRO B N 1
ATOM 4903 C CA . PRO B 1 240 ? 58.665 39.732 44.029 1.00 18.45 240 PRO B CA 1
ATOM 4904 C C . PRO B 1 240 ? 59.965 39.817 43.235 1.00 19.40 240 PRO B C 1
ATOM 4905 O O . PRO B 1 240 ? 60.473 40.939 43.067 1.00 21.68 240 PRO B O 1
ATOM 4909 N N . LEU B 1 241 ? 60.492 38.689 42.782 1.00 18.52 241 LEU B N 1
ATOM 4910 C CA . LEU B 1 241 ? 61.841 38.651 42.218 1.00 19.67 241 LEU B CA 1
ATOM 4911 C C . LEU B 1 241 ? 61.768 38.814 40.703 1.00 20.74 241 LEU B C 1
ATOM 4912 O O . LEU B 1 241 ? 62.165 37.932 39.948 1.00 20.73 241 LEU B O 1
ATOM 4917 N N . THR B 1 242 ? 61.231 39.945 40.266 1.00 23.24 242 THR B N 1
ATOM 4918 C CA . THR B 1 242 ? 60.717 40.035 38.883 1.00 25.42 242 THR B CA 1
ATOM 4919 C C . THR B 1 242 ? 61.747 40.598 37.901 1.00 28.31 242 THR B C 1
ATOM 4920 O O . THR B 1 242 ? 61.463 40.711 36.715 1.00 28.57 242 THR B O 1
ATOM 4924 N N . ILE B 1 243 ? 62.925 40.973 38.405 1.00 30.22 243 ILE B N 1
ATOM 4925 C CA . ILE B 1 243 ? 64.025 41.386 37.546 1.00 31.04 243 ILE B CA 1
ATOM 4926 C C . ILE B 1 243 ? 64.696 40.162 37.008 1.00 34.22 243 ILE B C 1
ATOM 4927 O O . ILE B 1 243 ? 65.246 39.348 37.751 1.00 34.25 243 ILE B O 1
ATOM 4932 N N . ARG B 1 244 ? 64.653 40.022 35.698 1.00 40.50 244 ARG B N 1
ATOM 4933 C CA . ARG B 1 244 ? 65.166 38.832 35.051 1.00 48.45 244 ARG B CA 1
ATOM 4934 C C . ARG B 1 244 ? 66.530 39.068 34.385 1.00 52.61 244 ARG B C 1
ATOM 4935 O O . ARG B 1 244 ? 66.871 40.193 34.001 1.00 55.02 244 ARG B O 1
ATOM 4943 N N . ASN B 1 245 ? 67.303 37.996 34.255 1.00 56.43 245 ASN B N 1
ATOM 4944 C CA . ASN B 1 245 ? 68.398 37.936 33.282 1.00 60.03 245 ASN B CA 1
ATOM 4945 C C . ASN B 1 245 ? 67.903 37.374 31.939 1.00 62.87 245 ASN B C 1
ATOM 4946 O O . ASN B 1 245 ? 67.139 36.402 31.913 1.00 63.72 245 ASN B O 1
ATOM 4951 N N . ARG B 1 246 ? 68.337 37.958 30.827 0.010 66.21 246 ARG B N 1
ATOM 4952 C CA . ARG B 1 246 ? 67.903 37.480 29.513 0.010 69.43 246 ARG B CA 1
ATOM 4953 C C . ARG B 1 246 ? 67.989 35.953 29.413 0.010 71.65 246 ARG B C 1
ATOM 4954 O O . ARG B 1 246 ? 66.966 35.267 29.451 0.010 71.93 246 ARG B O 1
ATOM 4962 N N . ARG B 1 247 ? 69.205 35.428 29.282 1.00 74.67 247 ARG B N 1
ATOM 4963 C CA . ARG B 1 247 ? 69.441 33.976 29.364 1.00 77.10 247 ARG B CA 1
ATOM 4964 C C . ARG B 1 247 ? 70.608 33.659 30.304 1.00 78.69 247 ARG B C 1
ATOM 4965 O O . ARG B 1 247 ? 70.604 32.630 30.994 1.00 78.62 247 ARG B O 1
ATOM 4973 N N . GLY B 1 248 ? 71.604 34.548 30.314 1.00 79.78 248 GLY B N 1
ATOM 4974 C CA . GLY B 1 248 ? 72.508 34.686 31.443 1.00 81.45 248 GLY B CA 1
ATOM 4975 C C . GLY B 1 248 ? 73.812 33.955 31.206 1.00 82.58 248 GLY B C 1
ATOM 4976 O O . GLY B 1 248 ? 74.283 33.870 30.076 1.00 86.04 248 GLY B O 1
ATOM 4977 N N . THR B 1 249 ? 74.405 33.437 32.274 1.00 81.25 249 THR B N 1
ATOM 4978 C CA . THR B 1 249 ? 74.901 32.066 32.271 1.00 78.88 249 THR B CA 1
ATOM 4979 C C . THR B 1 249 ? 73.693 31.127 32.389 1.00 75.37 249 THR B C 1
ATOM 4980 O O . THR B 1 249 ? 73.718 30.002 31.875 1.00 75.55 249 THR B O 1
ATOM 4984 N N . LYS B 1 250 ? 72.643 31.614 33.064 1.00 69.79 250 LYS B N 1
ATOM 4985 C CA . LYS B 1 250 ? 71.486 30.800 33.464 1.00 62.55 250 LYS B CA 1
ATOM 4986 C C . LYS B 1 250 ? 70.362 31.687 34.023 1.00 57.54 250 LYS B C 1
ATOM 4987 O O . LYS B 1 250 ? 70.614 32.823 34.432 1.00 57.56 250 LYS B O 1
ATOM 4993 N N . ALA B 1 251 ? 69.130 31.174 34.045 1.00 50.34 251 ALA B N 1
ATOM 4994 C CA . ALA B 1 251 ? 67.974 31.979 34.453 1.00 43.19 251 ALA B CA 1
ATOM 4995 C C . ALA B 1 251 ? 68.094 32.433 35.906 1.00 39.27 251 ALA B C 1
ATOM 4996 O O . ALA B 1 251 ? 68.327 31.611 36.788 1.00 38.50 251 ALA B O 1
ATOM 4998 N N . THR B 1 252 ? 67.931 33.724 36.154 1.00 33.98 252 THR B N 1
ATOM 4999 C CA . THR B 1 252 ? 67.839 34.229 37.516 1.00 31.68 252 THR B CA 1
ATOM 5000 C C . THR B 1 252 ? 66.712 35.241 37.710 1.00 30.48 252 THR B C 1
ATOM 5001 O O . THR B 1 252 ? 66.212 35.853 36.773 1.00 31.25 252 THR B O 1
ATOM 5005 N N . TYR B 1 253 ? 66.333 35.418 38.967 1.00 27.98 253 TYR B N 1
ATOM 5006 C CA . TYR B 1 253 ? 65.189 36.223 39.313 1.00 25.33 253 TYR B CA 1
ATOM 5007 C C . TYR B 1 253 ? 65.602 37.048 40.503 1.00 23.97 253 TYR B C 1
ATOM 5008 O O . TYR B 1 253 ? 65.998 36.505 41.511 1.00 25.23 253 TYR B O 1
ATOM 5017 N N . SER B 1 254 ? 65.502 38.370 40.397 1.00 24.15 254 SER B N 1
ATOM 5018 C CA . SER B 1 254 ? 66.093 39.244 41.371 1.00 22.64 254 SER B CA 1
ATOM 5019 C C . SER B 1 254 ? 65.156 40.347 41.735 1.00 22.43 254 SER B C 1
ATOM 5020 O O . SER B 1 254 ? 64.165 40.633 41.037 1.00 22.74 254 SER B O 1
ATOM 5023 N N . SER B 1 255 ? 65.496 40.987 42.844 1.00 23.66 255 SER B N 1
ATOM 5024 C CA . SER B 1 255 ? 64.859 42.196 43.288 1.00 24.66 255 SER B CA 1
ATOM 5025 C C . SER B 1 255 ? 65.894 43.158 43.895 1.00 27.36 255 SER B C 1
ATOM 5026 O O . SER B 1 255 ? 66.878 42.739 44.521 1.00 28.18 255 SER B O 1
ATOM 5029 N N . LEU B 1 256 ? 65.643 44.442 43.719 1.00 27.34 256 LEU B N 1
ATOM 5030 C CA . LEU B 1 256 ? 66.420 45.495 44.331 1.00 28.88 256 LEU B CA 1
ATOM 5031 C C . LEU B 1 256 ? 65.791 45.916 45.631 1.00 26.91 256 LEU B C 1
ATOM 5032 O O . LEU B 1 256 ? 64.614 46.223 45.702 1.00 28.72 256 LEU B O 1
ATOM 5037 N N . ILE B 1 257 ? 66.580 45.902 46.678 1.00 24.29 257 ILE B N 1
ATOM 5038 C CA . ILE B 1 257 ? 66.076 46.151 48.008 1.00 23.30 257 ILE B CA 1
ATOM 5039 C C . ILE B 1 257 ? 67.013 47.152 48.601 1.00 24.36 257 ILE B C 1
ATOM 5040 O O . ILE B 1 257 ? 68.100 47.376 48.057 1.00 25.92 257 ILE B O 1
ATOM 5045 N N . ASN B 1 258 ? 66.593 47.748 49.704 1.00 25.83 258 ASN B N 1
ATOM 5046 C CA . ASN B 1 258 ? 67.441 48.624 50.471 1.00 27.34 258 ASN B CA 1
ATOM 5047 C C . ASN B 1 258 ? 68.102 47.788 51.528 1.00 27.97 258 ASN B C 1
ATOM 5048 O O . ASN B 1 258 ? 67.414 47.136 52.304 1.00 28.85 258 ASN B O 1
ATOM 5053 N N . MET B 1 259 ? 69.432 47.794 51.551 1.00 25.99 259 MET B N 1
ATOM 5054 C CA . MET B 1 259 ? 70.175 47.066 52.549 1.00 26.34 259 MET B CA 1
ATOM 5055 C C . MET B 1 259 ? 70.992 48.053 53.373 1.00 25.57 259 MET B C 1
ATOM 5056 O O . MET B 1 259 ? 71.942 48.645 52.879 1.00 26.13 259 MET B O 1
ATOM 5061 N N . ASN B 1 260 ? 70.599 48.213 54.620 1.00 26.30 260 ASN B N 1
ATOM 5062 C CA . ASN B 1 260 ? 71.318 49.031 55.589 1.00 29.03 260 ASN B CA 1
ATOM 5063 C C . ASN B 1 260 ? 72.417 48.193 56.219 1.00 27.80 260 ASN B C 1
ATOM 5064 O O . ASN B 1 260 ? 72.130 47.327 57.064 1.00 27.86 260 ASN B O 1
ATOM 5069 N N . TYR B 1 261 ? 73.667 48.430 55.813 1.00 26.53 261 TYR B N 1
ATOM 5070 C CA . TYR B 1 261 ? 74.784 47.626 56.317 1.00 26.73 261 TYR B CA 1
ATOM 5071 C C . TYR B 1 261 ? 75.211 48.272 57.604 1.00 28.26 261 TYR B C 1
ATOM 5072 O O . TYR B 1 261 ? 75.978 49.243 57.594 1.00 30.31 261 TYR B O 1
ATOM 5081 N N . ILE B 1 262 ? 74.717 47.747 58.713 1.00 29.48 262 ILE B N 1
ATOM 5082 C CA . ILE B 1 262 ? 74.817 48.430 59.989 1.00 30.32 262 ILE B CA 1
ATOM 5083 C C . ILE B 1 262 ? 76.291 48.629 60.386 1.00 34.35 262 ILE B C 1
ATOM 5084 O O . ILE B 1 262 ? 76.618 49.622 61.040 1.00 36.77 262 ILE B O 1
ATOM 5089 N N . ASP B 1 263 ? 77.167 47.698 59.990 1.00 34.62 263 ASP B N 1
ATOM 5090 C CA . ASP B 1 263 ? 78.546 47.701 60.464 1.00 35.50 263 ASP B CA 1
ATOM 5091 C C . ASP B 1 263 ? 79.426 48.748 59.784 1.00 35.98 263 ASP B C 1
ATOM 5092 O O . ASP B 1 263 ? 80.496 49.079 60.305 1.00 38.08 263 ASP B O 1
ATOM 5097 N N . ILE B 1 264 ? 78.985 49.271 58.641 1.00 35.11 264 ILE B N 1
ATOM 5098 C CA . ILE B 1 264 ? 79.721 50.327 57.954 1.00 34.18 264 ILE B CA 1
ATOM 5099 C C . ILE B 1 264 ? 78.860 51.580 57.770 1.00 35.95 264 ILE B C 1
ATOM 5100 O O . ILE B 1 264 ? 79.189 52.452 56.965 1.00 38.34 264 ILE B O 1
ATOM 5105 N N . ASN B 1 265 ? 77.761 51.666 58.520 1.00 35.82 265 ASN B N 1
ATOM 5106 C CA . ASN B 1 265 ? 76.831 52.799 58.438 1.00 34.56 265 ASN B CA 1
ATOM 5107 C C . ASN B 1 265 ? 76.571 53.232 57.003 1.00 34.90 265 ASN B C 1
ATOM 5108 O O . ASN B 1 265 ? 76.786 54.390 56.603 1.00 35.82 265 ASN B O 1
ATOM 5113 N N . TYR B 1 266 ? 76.105 52.289 56.204 1.00 33.66 266 TYR B N 1
ATOM 5114 C CA . TYR B 1 266 ? 75.855 52.585 54.813 1.00 32.64 266 TYR B CA 1
ATOM 5115 C C . TYR B 1 266 ? 74.635 51.821 54.362 1.00 32.20 266 TYR B C 1
ATOM 5116 O O . TYR B 1 266 ? 74.558 50.616 54.601 1.00 31.21 266 TYR B O 1
ATOM 5125 N N . THR B 1 267 ? 73.713 52.524 53.713 1.00 32.21 267 THR B N 1
ATOM 5126 C CA . THR B 1 267 ? 72.568 51.906 53.038 1.00 32.54 267 THR B CA 1
ATOM 5127 C C . THR B 1 267 ? 72.717 51.848 51.530 1.00 32.37 267 THR B C 1
ATOM 5128 O O . THR B 1 267 ? 72.790 52.852 50.869 1.00 32.90 267 THR B O 1
ATOM 5132 N N . ASP B 1 268 ? 72.769 50.635 51.005 1.00 31.79 268 ASP B N 1
ATOM 5133 C CA . ASP B 1 268 ? 72.712 50.383 49.584 1.00 31.86 268 ASP B CA 1
ATOM 5134 C C . ASP B 1 268 ? 71.245 50.354 49.144 1.00 33.17 268 ASP B C 1
ATOM 5135 O O . ASP B 1 268 ? 70.458 49.455 49.550 1.00 32.10 268 ASP B O 1
ATOM 5140 N N . THR B 1 269 ? 70.849 51.317 48.323 1.00 34.02 269 THR B N 1
ATOM 5141 C CA . THR B 1 269 ? 69.462 51.349 47.885 1.00 35.18 269 THR B CA 1
ATOM 5142 C C . THR B 1 269 ? 69.262 50.552 46.620 1.00 35.62 269 THR B C 1
ATOM 5143 O O . THR B 1 269 ? 68.139 50.494 46.091 1.00 38.24 269 THR B O 1
ATOM 5147 N N . GLN B 1 270 ? 70.331 49.928 46.133 1.00 33.68 270 GLN B N 1
ATOM 5148 C CA . GLN B 1 270 ? 70.243 49.065 44.968 1.00 33.23 270 GLN B CA 1
ATOM 5149 C C . GLN B 1 270 ? 70.875 47.720 45.212 1.00 29.71 270 GLN B C 1
ATOM 5150 O O . GLN B 1 270 ? 71.490 47.155 44.312 1.00 28.36 270 GLN B O 1
ATOM 5156 N N . CYS B 1 271 ? 70.712 47.208 46.427 1.00 28.00 271 CYS B N 1
ATOM 5157 C CA . CYS B 1 271 ? 71.160 45.858 46.760 1.00 26.72 271 CYS B CA 1
ATOM 5158 C C . CYS B 1 271 ? 70.334 44.796 46.045 1.00 26.71 271 CYS B C 1
ATOM 5159 O O . CYS B 1 271 ? 69.110 44.804 46.156 1.00 26.57 271 CYS B O 1
ATOM 5162 N N . ARG B 1 272 ? 70.988 43.892 45.323 1.00 25.02 272 ARG B N 1
ATOM 5163 C CA . ARG B 1 272 ? 70.299 42.881 44.555 1.00 26.02 272 ARG B CA 1
ATOM 5164 C C . ARG B 1 272 ? 70.229 41.550 45.286 1.00 24.34 272 ARG B C 1
ATOM 5165 O O . ARG B 1 272 ? 71.259 40.997 45.697 1.00 24.72 272 ARG B O 1
ATOM 5173 N N . VAL B 1 273 ? 69.014 41.034 45.461 1.00 23.21 273 VAL B N 1
ATOM 5174 C CA . VAL B 1 273 ? 68.824 39.668 45.928 1.00 20.15 273 VAL B CA 1
ATOM 5175 C C . VAL B 1 273 ? 68.482 38.854 44.714 1.00 20.66 273 VAL B C 1
ATOM 5176 O O . VAL B 1 273 ? 67.716 39.299 43.889 1.00 21.14 273 VAL B O 1
ATOM 5180 N N . THR B 1 274 ? 69.068 37.670 44.593 1.00 19.14 274 THR B N 1
ATOM 5181 C CA . THR B 1 274 ? 68.929 36.835 43.403 1.00 20.22 274 THR B CA 1
ATOM 5182 C C . THR B 1 274 ? 68.654 35.377 43.728 1.00 20.38 274 THR B C 1
ATOM 5183 O O . THR B 1 274 ? 69.305 34.784 44.577 1.00 21.68 274 THR B O 1
ATOM 5187 N N . PHE B 1 275 ? 67.655 34.822 43.046 1.00 20.64 275 PHE B N 1
ATOM 5188 C CA . PHE B 1 275 ? 67.342 33.429 43.087 1.00 20.50 275 PHE B CA 1
ATOM 5189 C C . PHE B 1 275 ? 67.819 32.817 41.800 1.00 23.69 275 PHE B C 1
ATOM 5190 O O . PHE B 1 275 ? 67.468 33.277 40.699 1.00 22.64 275 PHE B O 1
ATOM 5198 N N . GLU B 1 276 ? 68.608 31.764 41.937 1.00 27.93 276 GLU B N 1
ATOM 5199 C CA . GLU B 1 276 ? 69.235 31.153 40.772 1.00 32.63 276 GLU B CA 1
ATOM 5200 C C . GLU B 1 276 ? 68.445 29.923 40.470 1.00 37.87 276 GLU B C 1
ATOM 5201 O O . GLU B 1 276 ? 68.444 28.959 41.242 1.00 37.36 276 GLU B O 1
ATOM 5207 N N . ALA B 1 277 ? 67.763 29.966 39.336 1.00 45.70 277 ALA B N 1
ATOM 5208 C CA . ALA B 1 277 ? 66.762 28.974 38.997 1.00 52.22 277 ALA B CA 1
ATOM 5209 C C . ALA B 1 277 ? 67.332 27.829 38.152 1.00 56.20 277 ALA B C 1
ATOM 5210 O O . ALA B 1 277 ? 66.679 26.794 38.012 1.00 58.85 277 ALA B O 1
ATOM 5212 N N . GLU B 1 278 ? 68.526 28.011 37.589 1.00 59.94 278 GLU B N 1
ATOM 5213 C CA . GLU B 1 278 ? 69.108 27.020 36.668 1.00 62.39 278 GLU B CA 1
ATOM 5214 C C . GLU B 1 278 ? 69.892 25.924 37.410 1.00 64.29 278 GLU B C 1
ATOM 5215 O O . GLU B 1 278 ? 69.630 24.722 37.230 1.00 65.84 278 GLU B O 1
ATOM 5221 N N . ASN B 1 279 ? 70.838 26.346 38.247 1.00 64.58 279 ASN B N 1
ATOM 5222 C CA . ASN B 1 279 ? 71.823 25.448 38.833 1.00 63.56 279 ASN B CA 1
ATOM 5223 C C . ASN B 1 279 ? 71.336 24.806 40.129 1.00 62.51 279 ASN B C 1
ATOM 5224 O O . ASN B 1 279 ? 70.964 23.630 40.136 1.00 64.17 279 ASN B O 1
ATOM 5229 N N . ASN B 1 280 ? 71.333 25.552 41.232 1.00 59.57 280 ASN B N 1
ATOM 5230 C CA . ASN B 1 280 ? 71.045 24.920 42.526 1.00 56.21 280 ASN B CA 1
ATOM 5231 C C . ASN B 1 280 ? 69.997 25.630 43.373 1.00 53.53 280 ASN B C 1
ATOM 5232 O O . ASN B 1 280 ? 69.912 25.383 44.569 1.00 54.69 280 ASN B O 1
ATOM 5237 N N . PHE B 1 281 ? 69.214 26.503 42.753 1.00 49.73 281 PHE B N 1
ATOM 5238 C CA . PHE B 1 281 ? 67.937 26.925 43.325 1.00 45.80 281 PHE B CA 1
ATOM 5239 C C . PHE B 1 281 ? 68.214 27.515 44.662 1.00 40.65 281 PHE B C 1
ATOM 5240 O O . PHE B 1 281 ? 67.676 27.072 45.671 1.00 41.11 281 PHE B O 1
ATOM 5248 N N A ASP B 1 282 ? 69.083 28.529 44.635 0.50 36.72 282 ASP B N 1
ATOM 5249 N N B ASP B 1 282 ? 69.075 28.516 44.679 0.50 36.72 282 ASP B N 1
ATOM 5250 C CA A ASP B 1 282 ? 69.694 29.151 45.817 0.50 32.61 282 ASP B CA 1
ATOM 5251 C CA B ASP B 1 282 ? 69.481 29.110 45.935 0.50 32.61 282 ASP B CA 1
ATOM 5252 C C A ASP B 1 282 ? 69.326 30.639 45.830 0.50 28.38 282 ASP B C 1
ATOM 5253 C C B ASP B 1 282 ? 69.345 30.623 45.850 0.50 28.38 282 ASP B C 1
ATOM 5254 O O A ASP B 1 282 ? 69.105 31.211 44.774 0.50 26.18 282 ASP B O 1
ATOM 5255 O O B ASP B 1 282 ? 69.299 31.189 44.765 0.50 26.18 282 ASP B O 1
ATOM 5264 N N . PHE B 1 283 ? 69.280 31.247 47.019 1.00 25.34 283 PHE B N 1
ATOM 5265 C CA . PHE B 1 283 ? 69.168 32.682 47.163 1.00 23.48 283 PHE B CA 1
ATOM 5266 C C . PHE B 1 283 ? 70.547 33.277 47.500 1.00 24.43 283 PHE B C 1
ATOM 5267 O O . PHE B 1 283 ? 71.240 32.784 48.388 1.00 25.74 283 PHE B O 1
ATOM 5275 N N . ARG B 1 284 ? 70.930 34.319 46.792 1.00 23.78 284 ARG B N 1
ATOM 5276 C CA . ARG B 1 284 ? 72.176 35.007 47.093 1.00 25.66 284 ARG B CA 1
ATOM 5277 C C . ARG B 1 284 ? 71.914 36.486 47.229 1.00 24.82 284 ARG B C 1
ATOM 5278 O O . ARG B 1 284 ? 70.988 37.028 46.620 1.00 25.06 284 ARG B O 1
ATOM 5286 N N . LEU B 1 285 ? 72.701 37.120 48.077 1.00 23.21 285 LEU B N 1
ATOM 5287 C CA . LEU B 1 285 ? 72.604 38.568 48.340 1.00 22.92 285 LEU B CA 1
ATOM 5288 C C . LEU B 1 285 ? 73.888 39.198 47.801 1.00 23.64 285 LEU B C 1
ATOM 5289 O O . LEU B 1 285 ? 74.986 38.733 48.128 1.00 23.02 285 LEU B O 1
ATOM 5294 N N . GLY B 1 286 ? 73.752 40.255 47.005 1.00 23.40 286 GLY B N 1
ATOM 5295 C CA . GLY B 1 286 ? 74.888 40.967 46.443 1.00 23.51 286 GLY B CA 1
ATOM 5296 C C . GLY B 1 286 ? 75.463 41.899 47.499 1.00 25.23 286 GLY B C 1
ATOM 5297 O O . GLY B 1 286 ? 74.882 42.941 47.791 1.00 26.95 286 GLY B O 1
ATOM 5298 N N . THR B 1 287 ? 76.595 41.513 48.076 1.00 23.50 287 THR B N 1
ATOM 5299 C CA . THR B 1 287 ? 77.189 42.224 49.199 1.00 22.68 287 THR B CA 1
ATOM 5300 C C . THR B 1 287 ? 78.525 42.890 48.774 1.00 23.42 287 THR B C 1
ATOM 5301 O O . THR B 1 287 ? 79.403 43.112 49.600 1.00 22.89 287 THR B O 1
ATOM 5305 N N . GLY B 1 288 ? 78.634 43.194 47.487 1.00 23.59 288 GLY B N 1
ATOM 5306 C CA . GLY B 1 288 ? 79.789 43.881 46.915 1.00 23.19 288 GLY B CA 1
ATOM 5307 C C . GLY B 1 288 ? 80.217 45.133 47.640 1.00 23.46 288 GLY B C 1
ATOM 5308 O O . GLY B 1 288 ? 81.397 45.496 47.584 1.00 26.47 288 GLY B O 1
ATOM 5309 N N . LYS B 1 289 ? 79.287 45.810 48.307 1.00 24.51 289 LYS B N 1
ATOM 5310 C CA . LYS B 1 289 ? 79.633 46.975 49.090 1.00 24.81 289 LYS B CA 1
ATOM 5311 C C . LYS B 1 289 ? 80.571 46.643 50.242 1.00 24.79 289 LYS B C 1
ATOM 5312 O O . LYS B 1 289 ? 81.177 47.539 50.802 1.00 26.65 289 LYS B O 1
ATOM 5318 N N . LEU B 1 290 ? 80.707 45.371 50.594 1.00 23.97 290 LEU B N 1
ATOM 5319 C CA . LEU B 1 290 ? 81.578 44.997 51.696 1.00 23.28 290 LEU B CA 1
ATOM 5320 C C . LEU B 1 290 ? 82.974 44.559 51.238 1.00 22.48 290 LEU B C 1
ATOM 5321 O O . LEU B 1 290 ? 83.803 44.204 52.051 1.00 23.84 290 LEU B O 1
ATOM 5326 N N . ARG B 1 291 ? 83.197 44.569 49.937 1.00 22.22 291 ARG B N 1
ATOM 5327 C CA . ARG B 1 291 ? 84.415 44.112 49.330 1.00 22.53 291 ARG B CA 1
ATOM 5328 C C . ARG B 1 291 ? 85.561 44.953 49.933 1.00 23.16 291 ARG B C 1
ATOM 5329 O O . ARG B 1 291 ? 85.438 46.163 50.051 1.00 22.28 291 ARG B O 1
ATOM 5337 N N . TYR B 1 292 ? 86.636 44.258 50.288 1.00 22.06 292 TYR B N 1
ATOM 5338 C CA . TYR B 1 292 ? 87.832 44.837 50.904 1.00 22.60 292 TYR B CA 1
ATOM 5339 C C . TYR B 1 292 ? 87.562 45.484 52.284 1.00 24.40 292 TYR B C 1
ATOM 5340 O O . TYR B 1 292 ? 88.456 46.092 52.849 1.00 26.88 292 TYR B O 1
ATOM 5349 N N . THR B 1 293 ? 86.368 45.364 52.861 1.00 23.34 293 THR B N 1
ATOM 5350 C CA . THR B 1 293 ? 86.148 46.016 54.154 1.00 22.79 293 THR B CA 1
ATOM 5351 C C . THR B 1 293 ? 86.593 45.289 55.373 1.00 21.76 293 THR B C 1
ATOM 5352 O O . THR B 1 293 ? 86.714 45.909 56.420 1.00 24.24 293 THR B O 1
ATOM 5356 N N . GLY B 1 294 ? 86.828 43.998 55.288 1.00 20.94 294 GLY B N 1
ATOM 5357 C CA . GLY B 1 294 ? 87.204 43.248 56.460 1.00 21.58 294 GLY B CA 1
ATOM 5358 C C . GLY B 1 294 ? 86.140 42.996 57.526 1.00 23.62 294 GLY B C 1
ATOM 5359 O O . GLY B 1 294 ? 86.467 42.474 58.589 1.00 24.47 294 GLY B O 1
ATOM 5360 N N . VAL B 1 295 ? 84.883 43.333 57.266 1.00 24.06 295 VAL B N 1
ATOM 5361 C CA . VAL B 1 295 ? 83.880 43.302 58.339 1.00 24.72 295 VAL B CA 1
ATOM 5362 C C . VAL B 1 295 ? 83.385 41.895 58.658 1.00 24.60 295 VAL B C 1
ATOM 5363 O O . VAL B 1 295 ? 82.738 41.659 59.675 1.00 27.07 295 VAL B O 1
ATOM 5367 N N . ALA B 1 296 ? 83.663 40.943 57.796 1.00 24.48 296 ALA B N 1
ATOM 5368 C CA . ALA B 1 296 ? 83.229 39.589 58.059 1.00 21.58 296 ALA B CA 1
ATOM 5369 C C . ALA B 1 296 ? 84.261 38.568 57.662 1.00 22.31 296 ALA B C 1
ATOM 5370 O O . ALA B 1 296 ? 84.996 38.768 56.700 1.00 22.54 296 ALA B O 1
ATOM 5372 N N . LYS B 1 297 ? 84.292 37.463 58.402 1.00 24.94 297 LYS B N 1
ATOM 5373 C CA . LYS B 1 297 ? 85.156 36.311 58.141 1.00 25.98 297 LYS B CA 1
ATOM 5374 C C . LYS B 1 297 ? 84.368 35.015 58.168 1.00 26.14 297 LYS B C 1
ATOM 5375 O O . LYS B 1 297 ? 83.258 34.959 58.698 1.00 26.85 297 LYS B O 1
ATOM 5381 N N . SER B 1 298 ? 84.967 33.958 57.662 1.00 26.91 298 SER B N 1
ATOM 5382 C CA . SER B 1 298 ? 84.369 32.631 57.815 1.00 29.26 298 SER B CA 1
ATOM 5383 C C . SER B 1 298 ? 84.067 32.304 59.288 1.00 29.62 298 SER B C 1
ATOM 5384 O O . SER B 1 298 ? 84.855 32.637 60.205 1.00 28.84 298 SER B O 1
ATOM 5387 N N . ASN B 1 299 ? 82.907 31.661 59.476 1.00 29.31 299 ASN B N 1
ATOM 5388 C CA . ASN B 1 299 ? 82.339 31.325 60.771 1.00 29.59 299 ASN B CA 1
ATOM 5389 C C . ASN B 1 299 ? 81.626 32.445 61.512 1.00 26.77 299 ASN B C 1
ATOM 5390 O O . ASN B 1 299 ? 80.931 32.211 62.500 1.00 27.33 299 ASN B O 1
ATOM 5395 N N . ASP B 1 300 ? 81.762 33.673 61.042 1.00 24.82 300 ASP B N 1
ATOM 5396 C CA . ASP B 1 300 ? 80.837 34.702 61.451 1.00 24.89 300 ASP B CA 1
ATOM 5397 C C . ASP B 1 300 ? 79.401 34.363 60.951 1.00 24.07 300 ASP B C 1
ATOM 5398 O O . ASP B 1 300 ? 79.220 33.489 60.118 1.00 25.40 300 ASP B O 1
ATOM 5403 N N . ILE B 1 301 ? 78.421 35.065 61.488 1.00 24.31 301 ILE B N 1
ATOM 5404 C CA . ILE B 1 301 ? 77.022 34.919 61.073 1.00 24.98 301 ILE B CA 1
ATOM 5405 C C . ILE B 1 301 ? 76.576 36.245 60.487 1.00 25.54 301 ILE B C 1
ATOM 5406 O O . ILE B 1 301 ? 76.957 37.317 61.009 1.00 27.22 301 ILE B O 1
ATOM 5411 N N . ALA B 1 302 ? 75.775 36.191 59.412 1.00 22.10 302 ALA B N 1
ATOM 5412 C CA . ALA B 1 302 ? 75.109 37.389 58.919 1.00 20.24 302 ALA B CA 1
ATOM 5413 C C . ALA B 1 302 ? 73.654 37.307 59.373 1.00 20.29 302 ALA B C 1
ATOM 5414 O O . ALA B 1 302 ? 73.031 36.251 59.258 1.00 21.84 302 ALA B O 1
ATOM 5416 N N . ALA B 1 303 ? 73.149 38.396 59.895 1.00 20.88 303 ALA B N 1
ATOM 5417 C CA . ALA B 1 303 ? 71.731 38.510 60.218 1.00 21.34 303 ALA B CA 1
ATOM 5418 C C . ALA B 1 303 ? 71.130 39.562 59.323 1.00 21.63 303 ALA B C 1
ATOM 5419 O O . ALA B 1 303 ? 71.555 40.736 59.319 1.00 25.61 303 ALA B O 1
ATOM 5421 N N . ILE B 1 304 ? 70.134 39.140 58.542 1.00 22.11 304 ILE B N 1
ATOM 5422 C CA . ILE B 1 304 ? 69.416 40.018 57.668 1.00 20.29 304 ILE B CA 1
ATOM 5423 C C . ILE B 1 304 ? 67.997 40.160 58.175 1.00 19.87 304 ILE B C 1
ATOM 5424 O O . ILE B 1 304 ? 67.221 39.184 58.172 1.00 20.27 304 ILE B O 1
ATOM 5429 N N . THR B 1 305 ? 67.689 41.378 58.578 1.00 19.66 305 THR B N 1
ATOM 5430 C CA . THR B 1 305 ? 66.472 41.710 59.287 1.00 21.28 305 THR B CA 1
ATOM 5431 C C . THR B 1 305 ? 65.597 42.460 58.334 1.00 22.10 305 THR B C 1
ATOM 5432 O O . THR B 1 305 ? 65.974 43.500 57.820 1.00 23.83 305 THR B O 1
ATOM 5436 N N . ARG B 1 306 ? 64.396 41.943 58.096 1.00 21.97 306 ARG B N 1
ATOM 5437 C CA . ARG B 1 306 ? 63.448 42.635 57.261 1.00 21.76 306 ARG B CA 1
ATOM 5438 C C . ARG B 1 306 ? 62.672 43.626 58.107 1.00 23.42 306 ARG B C 1
ATOM 5439 O O . ARG B 1 306 ? 62.060 43.240 59.101 1.00 24.23 306 ARG B O 1
ATOM 5447 N N . VAL B 1 307 ? 62.709 44.890 57.705 1.00 25.13 307 VAL B N 1
ATOM 5448 C CA . VAL B 1 307 ? 62.041 45.969 58.438 1.00 28.62 307 VAL B CA 1
ATOM 5449 C C . VAL B 1 307 ? 61.030 46.737 57.606 1.00 28.83 307 VAL B C 1
ATOM 5450 O O . VAL B 1 307 ? 60.344 47.598 58.143 1.00 31.99 307 VAL B O 1
ATOM 5454 N N . GLY B 1 308 ? 60.943 46.434 56.315 1.00 27.85 308 GLY B N 1
ATOM 5455 C CA . GLY B 1 308 ? 59.868 46.872 55.452 1.00 28.36 308 GLY B CA 1
ATOM 5456 C C . GLY B 1 308 ? 59.751 45.938 54.257 1.00 29.83 308 GLY B C 1
ATOM 5457 O O . GLY B 1 308 ? 60.530 45.006 54.132 1.00 28.59 308 GLY B O 1
ATOM 5458 N N . ASP B 1 309 ? 58.789 46.154 53.369 1.00 31.44 309 ASP B N 1
ATOM 5459 C CA . ASP B 1 309 ? 58.578 45.183 52.297 1.00 35.31 309 ASP B CA 1
ATOM 5460 C C . ASP B 1 309 ? 59.851 45.001 51.483 1.00 34.83 309 ASP B C 1
ATOM 5461 O O . ASP B 1 309 ? 60.116 43.932 50.944 1.00 32.93 309 ASP B O 1
ATOM 5466 N N . SER B 1 310 ? 60.604 46.075 51.362 1.00 32.94 310 SER B N 1
ATOM 5467 C CA . SER B 1 310 ? 61.816 46.068 50.558 1.00 33.26 310 SER B CA 1
ATOM 5468 C C . SER B 1 310 ? 62.957 46.658 51.362 1.00 31.51 310 SER B C 1
ATOM 5469 O O . SER B 1 310 ? 63.964 47.053 50.779 1.00 32.06 310 SER B O 1
ATOM 5472 N N . ASP B 1 311 ? 62.799 46.743 52.679 1.00 29.92 311 ASP B N 1
ATOM 5473 C CA . ASP B 1 311 ? 63.828 47.322 53.532 1.00 29.98 311 ASP B CA 1
ATOM 5474 C C . ASP B 1 311 ? 64.411 46.310 54.503 1.00 27.50 311 ASP B C 1
ATOM 5475 O O . ASP B 1 311 ? 63.680 45.641 55.252 1.00 25.49 311 ASP B O 1
ATOM 5480 N N . TYR B 1 312 ? 65.742 46.206 54.487 1.00 23.19 312 TYR B N 1
ATOM 5481 C CA . TYR B 1 312 ? 66.435 45.228 55.311 1.00 22.61 312 TYR B CA 1
ATOM 5482 C C . TYR B 1 312 ? 67.629 45.865 56.003 1.00 21.43 312 TYR B C 1
ATOM 5483 O O . TYR B 1 312 ? 68.128 46.887 55.560 1.00 22.23 312 TYR B O 1
ATOM 5492 N N . GLU B 1 313 ? 68.081 45.210 57.056 1.00 22.81 313 GLU B N 1
ATOM 5493 C CA . GLU B 1 313 ? 69.290 45.587 57.796 1.00 25.31 313 GLU B CA 1
ATOM 5494 C C . GLU B 1 313 ? 70.204 44.371 57.853 1.00 24.24 313 GLU B C 1
ATOM 5495 O O . GLU B 1 313 ? 69.749 43.272 58.128 1.00 25.14 313 GLU B O 1
ATOM 5501 N N . LEU B 1 314 ? 71.496 44.563 57.590 1.00 23.54 314 LEU B N 1
ATOM 5502 C CA . LEU B 1 314 ? 72.428 43.465 57.672 1.00 22.64 314 LEU B CA 1
ATOM 5503 C C . LEU B 1 314 ? 73.417 43.763 58.812 1.00 24.51 314 LEU B C 1
ATOM 5504 O O . LEU B 1 314 ? 73.968 44.875 58.875 1.00 26.26 314 LEU B O 1
ATOM 5509 N N . ARG B 1 315 ? 73.623 42.779 59.693 1.00 22.65 315 ARG B N 1
ATOM 5510 C CA . ARG B 1 315 ? 74.584 42.845 60.777 1.00 21.54 315 ARG B CA 1
ATOM 5511 C C . ARG B 1 315 ? 75.450 41.628 60.720 1.00 22.28 315 ARG B C 1
ATOM 5512 O O . ARG B 1 315 ? 74.960 40.519 60.525 1.00 22.75 315 ARG B O 1
ATOM 5520 N N . ILE B 1 316 ? 76.755 41.813 60.897 1.00 22.20 316 ILE B N 1
ATOM 5521 C CA . ILE B 1 316 ? 77.659 40.704 61.070 1.00 23.13 316 ILE B CA 1
ATOM 5522 C C . ILE B 1 316 ? 77.741 40.384 62.549 1.00 24.87 316 ILE B C 1
ATOM 5523 O O . ILE B 1 316 ? 78.014 41.257 63.362 1.00 28.15 316 ILE B O 1
ATOM 5528 N N . ILE B 1 317 ? 77.491 39.136 62.891 1.00 24.87 317 ILE B N 1
ATOM 5529 C CA . ILE B 1 317 ? 77.547 38.696 64.270 1.00 25.77 317 ILE B CA 1
ATOM 5530 C C . ILE B 1 317 ? 78.813 37.871 64.390 1.00 26.81 317 ILE B C 1
ATOM 5531 O O . ILE B 1 317 ? 78.917 36.794 63.858 1.00 25.10 317 ILE B O 1
ATOM 5536 N N . LYS B 1 318 ? 79.784 38.414 65.109 1.00 30.58 318 LYS B N 1
ATOM 5537 C CA . LYS B 1 318 ? 81.135 37.885 65.125 1.00 32.21 318 LYS B CA 1
ATOM 5538 C C . LYS B 1 318 ? 81.216 36.642 65.963 1.00 31.72 318 LYS B C 1
ATOM 5539 O O . LYS B 1 318 ? 80.681 36.579 67.058 1.00 30.13 318 LYS B O 1
ATOM 5545 N N . GLN B 1 319 ? 81.874 35.632 65.429 1.00 33.88 319 GLN B N 1
ATOM 5546 C CA . GLN B 1 319 ? 82.094 34.414 66.166 1.00 37.99 319 GLN B CA 1
ATOM 5547 C C . GLN B 1 319 ? 82.814 34.710 67.487 1.00 40.07 319 GLN B C 1
ATOM 5548 O O . GLN B 1 319 ? 83.619 35.640 67.572 1.00 40.15 319 GLN B O 1
ATOM 5554 N N . GLY B 1 320 ? 82.510 33.907 68.504 1.00 40.91 320 GLY B N 1
ATOM 5555 C CA . GLY B 1 320 ? 83.111 34.057 69.813 1.00 43.36 320 GLY B CA 1
ATOM 5556 C C . GLY B 1 320 ? 82.309 34.913 70.768 1.00 43.95 320 GLY B C 1
ATOM 5557 O O . GLY B 1 320 ? 82.562 34.921 71.980 1.00 46.08 320 GLY B O 1
ATOM 5558 N N . THR B 1 321 ? 81.349 35.640 70.217 1.00 43.62 321 THR B N 1
ATOM 5559 C CA . THR B 1 321 ? 80.552 36.585 70.977 1.00 41.92 321 THR B CA 1
ATOM 5560 C C . THR B 1 321 ? 79.314 35.899 71.561 1.00 39.75 321 THR B C 1
ATOM 5561 O O . THR B 1 321 ? 78.895 34.863 71.083 1.00 38.78 321 THR B O 1
ATOM 5565 N N . PRO B 1 322 ? 78.737 36.446 72.619 1.00 39.79 322 PRO B N 1
ATOM 5566 C CA . PRO B 1 322 ? 77.539 35.833 73.198 1.00 39.02 322 PRO B CA 1
ATOM 5567 C C . PRO B 1 322 ? 76.349 35.903 72.235 1.00 38.59 322 PRO B C 1
ATOM 5568 O O . PRO B 1 322 ? 75.611 34.950 72.142 1.00 38.94 322 PRO B O 1
ATOM 5572 N N . GLU B 1 323 ? 76.176 37.012 71.525 1.00 37.72 323 GLU B N 1
ATOM 5573 C CA . GLU B 1 323 ? 75.139 37.069 70.490 1.00 35.74 323 GLU B CA 1
ATOM 5574 C C . GLU B 1 323 ? 75.293 35.948 69.473 1.00 34.08 323 GLU B C 1
ATOM 5575 O O . GLU B 1 323 ? 74.316 35.344 69.055 1.00 36.54 323 GLU B O 1
ATOM 5581 N N . HIS B 1 324 ? 76.518 35.635 69.083 1.00 24.57 324 HIS B N 1
ATOM 5582 C CA . HIS B 1 324 ? 76.755 34.560 68.129 1.00 24.64 324 HIS B CA 1
ATOM 5583 C C . HIS B 1 324 ? 76.416 33.193 68.720 1.00 25.64 324 HIS B C 1
ATOM 5584 O O . HIS B 1 324 ? 75.879 32.340 68.010 1.00 27.49 324 HIS B O 1
ATOM 5591 N N . SER B 1 325 ? 76.745 32.967 69.999 1.00 32.05 325 SER B N 1
ATOM 5592 C CA . SER B 1 325 ? 76.441 31.700 70.669 1.00 33.93 325 SER B CA 1
ATOM 5593 C C . SER B 1 325 ? 74.910 31.535 70.790 1.00 33.30 325 SER B C 1
ATOM 5594 O O . SER B 1 325 ? 74.410 30.428 70.765 1.00 33.84 325 SER B O 1
ATOM 5597 N N . GLN B 1 326 ? 74.197 32.646 70.932 1.00 31.82 326 GLN B N 1
ATOM 5598 C CA . GLN B 1 326 ? 72.738 32.639 71.090 1.00 32.24 326 GLN B CA 1
ATOM 5599 C C . GLN B 1 326 ? 72.005 32.469 69.745 1.00 32.66 326 GLN B C 1
ATOM 5600 O O . GLN B 1 326 ? 70.939 31.839 69.673 1.00 32.85 326 GLN B O 1
ATOM 5606 N N . LEU B 1 327 ? 72.587 33.018 68.678 1.00 30.52 327 LEU B N 1
ATOM 5607 C CA . LEU B 1 327 ? 71.933 33.037 67.383 1.00 29.02 327 LEU B CA 1
ATOM 5608 C C . LEU B 1 327 ? 72.267 31.791 66.584 1.00 30.39 327 LEU B C 1
ATOM 5609 O O . LEU B 1 327 ? 71.472 31.316 65.753 1.00 31.14 327 LEU B O 1
ATOM 5614 N N . ASP B 1 328 ? 73.442 31.232 66.829 1.00 31.45 328 ASP B N 1
ATOM 5615 C CA . ASP B 1 328 ? 73.910 30.074 66.064 1.00 32.32 328 ASP B CA 1
ATOM 5616 C C . ASP B 1 328 ? 72.908 28.906 66.004 1.00 32.46 328 ASP B C 1
ATOM 5617 O O . ASP B 1 328 ? 72.748 28.264 64.965 1.00 31.62 328 ASP B O 1
ATOM 5622 N N . PRO B 1 329 ? 72.248 28.601 67.107 1.00 32.11 329 PRO B N 1
ATOM 5623 C CA . PRO B 1 329 ? 71.296 27.495 67.107 1.00 32.08 329 PRO B CA 1
ATOM 5624 C C . PRO B 1 329 ? 70.027 27.734 66.285 1.00 32.34 329 PRO B C 1
ATOM 5625 O O . PRO B 1 329 ? 69.326 26.764 65.974 1.00 31.53 329 PRO B O 1
ATOM 5629 N N . TYR B 1 330 ? 69.747 28.984 65.938 1.00 33.00 330 TYR B N 1
ATOM 5630 C CA . TYR B 1 330 ? 68.646 29.296 65.013 1.00 32.95 330 TYR B CA 1
ATOM 5631 C C . TYR B 1 330 ? 68.954 28.952 63.568 1.00 32.76 330 TYR B C 1
ATOM 5632 O O . TYR B 1 330 ? 68.035 28.818 62.726 1.00 32.37 330 TYR B O 1
ATOM 5641 N N . ALA B 1 331 ? 70.238 28.814 63.257 1.00 30.68 331 ALA B N 1
ATOM 5642 C CA . ALA B 1 331 ? 70.620 28.414 61.929 1.00 29.78 331 ALA B CA 1
ATOM 5643 C C . ALA B 1 331 ? 70.547 26.917 61.872 1.00 30.38 331 ALA B C 1
ATOM 5644 O O . ALA B 1 331 ? 71.538 26.249 62.126 1.00 31.28 331 ALA B O 1
ATOM 5646 N N . VAL B 1 332 ? 69.366 26.379 61.551 1.00 31.52 332 VAL B N 1
ATOM 5647 C CA . VAL B 1 332 ? 69.117 24.919 61.658 1.00 31.76 332 VAL B CA 1
ATOM 5648 C C . VAL B 1 332 ? 69.109 24.123 60.361 1.00 32.45 332 VAL B C 1
ATOM 5649 O O . VAL B 1 332 ? 69.114 22.898 60.386 1.00 33.47 332 VAL B O 1
ATOM 5653 N N . SER B 1 333 ? 69.068 24.781 59.213 1.00 31.87 333 SER B N 1
ATOM 5654 C CA . SER B 1 333 ? 68.991 24.050 57.956 1.00 32.34 333 SER B CA 1
ATOM 5655 C C . SER B 1 333 ? 70.331 24.108 57.245 1.00 33.97 333 SER B C 1
ATOM 5656 O O . SER B 1 333 ? 70.864 25.184 57.010 1.00 32.95 333 SER B O 1
ATOM 5659 N N . PHE B 1 334 ? 70.864 22.942 56.898 1.00 37.43 334 PHE B N 1
ATOM 5660 C CA . PHE B 1 334 ? 72.117 22.853 56.155 1.00 40.69 334 PHE B CA 1
ATOM 5661 C C . PHE B 1 334 ? 71.904 23.155 54.675 1.00 42.85 334 PHE B C 1
ATOM 5662 O O . PHE B 1 334 ? 70.984 22.614 54.060 1.00 44.42 334 PHE B O 1
ATOM 5670 N N . ILE B 1 335 ? 72.761 24.025 54.126 1.00 45.14 335 ILE B N 1
ATOM 5671 C CA . ILE B 1 335 ? 72.874 24.265 52.686 1.00 46.43 335 ILE B CA 1
ATOM 5672 C C . ILE B 1 335 ? 74.252 23.915 52.184 1.00 48.80 335 ILE B C 1
ATOM 5673 O O . ILE B 1 335 ? 75.268 24.407 52.698 1.00 48.60 335 ILE B O 1
ATOM 5678 N N . GLY B 1 336 ? 74.277 23.093 51.149 1.00 50.42 336 GLY B N 1
ATOM 5679 C CA . GLY B 1 336 ? 75.514 22.726 50.511 1.00 52.28 336 GLY B CA 1
ATOM 5680 C C . GLY B 1 336 ? 76.316 21.823 51.409 1.00 54.87 336 GLY B C 1
ATOM 5681 O O . GLY B 1 336 ? 75.918 21.542 52.548 1.00 53.19 336 GLY B O 1
ATOM 5682 N N . ASN B 1 337 ? 77.461 21.381 50.888 1.00 58.02 337 ASN B N 1
ATOM 5683 C CA . ASN B 1 337 ? 78.207 20.288 51.490 1.00 59.97 337 ASN B CA 1
ATOM 5684 C C . ASN B 1 337 ? 79.082 20.778 52.628 1.00 58.58 337 ASN B C 1
ATOM 5685 O O . ASN B 1 337 ? 79.492 19.983 53.472 1.00 60.65 337 ASN B O 1
ATOM 5690 N N . ARG B 1 338 ? 79.361 22.079 52.656 1.00 54.61 338 ARG B N 1
ATOM 5691 C CA . ARG B 1 338 ? 80.466 22.619 53.455 1.00 50.58 338 ARG B CA 1
ATOM 5692 C C . ARG B 1 338 ? 80.146 23.144 54.869 1.00 46.79 338 ARG B C 1
ATOM 5693 O O . ARG B 1 338 ? 80.940 23.888 55.438 1.00 46.59 338 ARG B O 1
ATOM 5701 N N . GLY B 1 339 ? 79.009 22.780 55.447 1.00 41.61 339 GLY B N 1
ATOM 5702 C CA . GLY B 1 339 ? 78.703 23.196 56.801 1.00 37.17 339 GLY B CA 1
ATOM 5703 C C . GLY B 1 339 ? 77.831 24.430 56.968 1.00 35.84 339 GLY B C 1
ATOM 5704 O O . GLY B 1 339 ? 77.425 24.756 58.077 1.00 36.01 339 GLY B O 1
ATOM 5705 N N . LYS B 1 340 ? 77.535 25.126 55.875 1.00 34.71 340 LYS B N 1
ATOM 5706 C CA . LYS B 1 340 ? 76.706 26.323 55.945 1.00 32.76 340 LYS B CA 1
ATOM 5707 C C . LYS B 1 340 ? 75.290 25.985 56.452 1.00 30.74 340 LYS B C 1
ATOM 5708 O O . LYS B 1 340 ? 74.704 25.005 56.055 1.00 30.41 340 LYS B O 1
ATOM 5714 N N . ARG B 1 341 ? 74.753 26.827 57.310 1.00 28.64 341 ARG B N 1
ATOM 5715 C CA . ARG B 1 341 ? 73.403 26.635 57.834 1.00 27.35 341 ARG B CA 1
ATOM 5716 C C . ARG B 1 341 ? 72.694 27.978 57.870 1.00 27.57 341 ARG B C 1
ATOM 5717 O O . ARG B 1 341 ? 73.353 29.024 57.921 1.00 28.79 341 ARG B O 1
ATOM 5725 N N . PHE B 1 342 ? 71.359 27.953 57.872 1.00 26.33 342 PHE B N 1
ATOM 5726 C CA . PHE B 1 342 ? 70.560 29.168 57.948 1.00 25.11 342 PHE B CA 1
ATOM 5727 C C . PHE B 1 342 ? 69.234 28.816 58.640 1.00 24.74 342 PHE B C 1
ATOM 5728 O O . PHE B 1 342 ? 68.895 27.633 58.758 1.00 22.42 342 PHE B O 1
ATOM 5736 N N . GLY B 1 343 ? 68.520 29.845 59.085 1.00 22.78 343 GLY B N 1
ATOM 5737 C CA . GLY B 1 343 ? 67.191 29.680 59.646 1.00 22.14 343 GLY B CA 1
ATOM 5738 C C . GLY B 1 343 ? 66.643 31.036 59.971 1.00 24.20 343 GLY B C 1
ATOM 5739 O O . GLY B 1 343 ? 67.318 32.062 59.765 1.00 25.05 343 GLY B O 1
ATOM 5740 N N . TYR B 1 344 ? 65.421 31.068 60.503 1.00 23.09 344 TYR B N 1
ATOM 5741 C CA . TYR B 1 344 ? 64.771 32.320 60.810 1.00 23.25 344 TYR B CA 1
ATOM 5742 C C . TYR B 1 344 ? 64.600 32.529 62.306 1.00 23.52 344 TYR B C 1
ATOM 5743 O O . TYR B 1 344 ? 64.538 31.569 63.055 1.00 25.22 344 TYR B O 1
ATOM 5752 N N . ILE B 1 345 ? 64.532 33.791 62.707 1.00 23.11 345 ILE B N 1
ATOM 5753 C CA . ILE B 1 345 ? 64.205 34.198 64.064 1.00 24.91 345 ILE B CA 1
ATOM 5754 C C . ILE B 1 345 ? 63.358 35.432 63.992 1.00 24.82 345 ILE B C 1
ATOM 5755 O O . ILE B 1 345 ? 63.532 36.251 63.099 1.00 24.25 345 ILE B O 1
ATOM 5760 N N . SER B 1 346 ? 62.414 35.591 64.923 1.00 25.99 346 SER B N 1
ATOM 5761 C CA . SER B 1 346 ? 61.592 36.808 64.901 1.00 27.23 346 SER B CA 1
ATOM 5762 C C . SER B 1 346 ? 62.441 38.024 65.202 1.00 28.66 346 SER B C 1
ATOM 5763 O O . SER B 1 346 ? 63.428 37.908 65.907 1.00 30.81 346 SER B O 1
ATOM 5766 N N . ASN B 1 347 ? 62.055 39.187 64.677 1.00 28.63 347 ASN B N 1
ATOM 5767 C CA . ASN B 1 347 ? 62.776 40.410 64.921 1.00 28.58 347 ASN B CA 1
ATOM 5768 C C . ASN B 1 347 ? 62.760 40.689 66.420 1.00 31.74 347 ASN B C 1
ATOM 5769 O O . ASN B 1 347 ? 63.695 41.280 66.985 1.00 32.69 347 ASN B O 1
ATOM 5774 N N . GLU B 1 348 ? 61.636 40.334 67.060 1.00 38.67 348 GLU B N 1
ATOM 5775 C CA . GLU B 1 348 ? 61.430 40.556 68.498 1.00 38.01 348 GLU B CA 1
ATOM 5776 C C . GLU B 1 348 ? 62.486 39.809 69.324 1.00 38.81 348 GLU B C 1
ATOM 5777 O O . GLU B 1 348 ? 63.142 40.383 70.230 1.00 38.09 348 GLU B O 1
ATOM 5783 N N . GLU B 1 349 ? 62.649 38.529 69.005 1.00 34.99 349 GLU B N 1
ATOM 5784 C CA . GLU B 1 349 ? 63.610 37.688 69.683 1.00 35.04 349 GLU B CA 1
ATOM 5785 C C . GLU B 1 349 ? 65.040 38.117 69.350 1.00 35.08 349 GLU B C 1
ATOM 5786 O O . GLU B 1 349 ? 65.902 38.143 70.232 1.00 36.07 349 GLU B O 1
ATOM 5792 N N . PHE B 1 350 ? 65.279 38.463 68.087 1.00 33.12 350 PHE B N 1
ATOM 5793 C CA . PHE B 1 350 ? 66.598 38.891 67.626 1.00 31.89 350 PHE B CA 1
ATOM 5794 C C . PHE B 1 350 ? 66.999 40.216 68.321 1.00 32.97 350 PHE B C 1
ATOM 5795 O O . PHE B 1 350 ? 68.124 40.363 68.803 1.00 32.80 350 PHE B O 1
ATOM 5803 N N . GLY B 1 351 ? 66.061 41.158 68.353 1.00 33.28 351 GLY B N 1
ATOM 5804 C CA . GLY B 1 351 ? 66.237 42.435 69.006 1.00 34.99 351 GLY B CA 1
ATOM 5805 C C . GLY B 1 351 ? 66.683 42.245 70.438 1.00 37.19 351 GLY B C 1
ATOM 5806 O O . GLY B 1 351 ? 67.550 42.966 70.943 1.00 36.82 351 GLY B O 1
ATOM 5807 N N . ARG B 1 352 ? 66.094 41.259 71.094 1.00 38.48 352 ARG B N 1
ATOM 5808 C CA . ARG B 1 352 ? 66.399 41.007 72.495 1.00 40.22 352 ARG B CA 1
ATOM 5809 C C . ARG B 1 352 ? 67.774 40.354 72.700 1.00 40.60 352 ARG B C 1
ATOM 5810 O O . ARG B 1 352 ? 68.442 40.609 73.704 1.00 41.34 352 ARG B O 1
ATOM 5818 N N . ILE B 1 353 ? 68.187 39.504 71.765 1.00 40.15 353 ILE B N 1
ATOM 5819 C CA . ILE B 1 353 ? 69.544 38.974 71.768 1.00 39.18 353 ILE B CA 1
ATOM 5820 C C . ILE B 1 353 ? 70.640 40.024 71.517 1.00 39.74 353 ILE B C 1
ATOM 5821 O O . ILE B 1 353 ? 71.715 39.924 72.098 1.00 41.46 353 ILE B O 1
ATOM 5826 N N . ILE B 1 354 ? 70.385 41.020 70.672 1.00 38.81 354 ILE B N 1
ATOM 5827 C CA . ILE B 1 354 ? 71.433 41.967 70.277 1.00 38.25 354 ILE B CA 1
ATOM 5828 C C . ILE B 1 354 ? 71.203 43.340 70.871 1.00 38.77 354 ILE B C 1
ATOM 5829 O O . ILE B 1 354 ? 71.889 44.309 70.519 1.00 39.70 354 ILE B O 1
ATOM 5834 N N . GLY B 1 355 ? 70.232 43.436 71.767 1.00 40.25 355 GLY B N 1
ATOM 5835 C CA . GLY B 1 355 ? 69.968 44.674 72.472 1.00 39.39 355 GLY B CA 1
ATOM 5836 C C . GLY B 1 355 ? 69.519 45.778 71.560 1.00 40.15 355 GLY B C 1
ATOM 5837 O O . GLY B 1 355 ? 69.962 46.921 71.669 1.00 42.80 355 GLY B O 1
ATOM 5838 N N . VAL B 1 356 ? 68.626 45.443 70.641 1.00 40.46 356 VAL B N 1
ATOM 5839 C CA . VAL B 1 356 ? 68.036 46.425 69.757 1.00 40.02 356 VAL B CA 1
ATOM 5840 C C . VAL B 1 356 ? 66.522 46.331 69.800 1.00 42.45 356 VAL B C 1
ATOM 5841 O O . VAL B 1 356 ? 65.949 45.249 69.853 1.00 44.39 356 VAL B O 1
ATOM 5845 N N . THR B 1 357 ? 65.894 47.495 69.769 1.00 44.90 357 THR B N 1
ATOM 5846 C CA . THR B 1 357 ? 64.462 47.626 69.624 1.00 46.46 357 THR B CA 1
ATOM 5847 C C . THR B 1 357 ? 64.097 47.874 68.174 1.00 46.45 357 THR B C 1
ATOM 5848 O O . THR B 1 357 ? 64.477 48.879 67.592 1.00 46.00 357 THR B O 1
ATOM 5852 N N . PHE B 1 358 ? 63.355 46.945 67.585 1.00 47.12 358 PHE B N 1
ATOM 5853 C CA . PHE B 1 358 ? 62.872 47.136 66.224 1.00 47.65 358 PHE B CA 1
ATOM 5854 C C . PHE B 1 358 ? 61.462 47.714 66.267 1.00 50.43 358 PHE B C 1
ATOM 5855 O O . PHE B 1 358 ? 60.743 47.391 67.228 1.00 50.90 358 PHE B O 1
#

Secondary structure (DSSP, 8-state):
--EEEEETTTEESSS--SHHHHHHIIIIIT--TTSSEEEEEESSB-GGGTTTTHHHHHHHHHTT-EEEEEEE--SSS--BBHHHHHHHHHTT-EEEEEE-SS-B--EEEEEEETTEEEEEEES--BSTTTTTTSBEEEEEE-HHHHHHHT--HHHHHHHHTTS--EEEE-TT--TT-GGGGGSB-TT---SS--GGG-EEEEEE--HHHHHHHHSPTT-GGG-S--EEEE-TT-TTTSS---EEPPTTS--EEEEEEEEEEGGGTEEEEEEEEEEETTTT--EEEE-GGGTTS----TT-EEEEEE-SSSEEEEEEE-TTSHHHHHHGGG--EE-SSSS-EEEEEEHHHHHHHHT---/--EEEEETTTEESSS--SHHHHHHIIIIIT--TTSSEEEEEESSB-GGGTTTTHHHHHHHHHTT-EEEEEEEE-SSS--EEHHHHHHHHHTT-EEEEEE-SS-B--EEEEEEETTEEEEEEES--BSHHHHTTSBEEEEEE-HHHHHHHT--HHHHHHHHTTS--EEEE-TT--TT-GGGGGEE-TT---SS--GGG-EEEEEE--HHHHHHHHSPTTSGGG-S--EEEEES--TTTS----EEPSS-SS-EEEEEEEEEEGGGTEEEEEEEEEEETTTT-EEEEE-GGGTT-----TT-EEEEEEEETTEEEEEEE-TTSHHHHHHGGG--EE-STTS-EEEEEEHHHHHHHHT---

Foldseek 3Di:
DKKKEWDDQDDIPDDQHADVSLCCCFQPVVDDAQFEEKEWEFAAADQLLPLLCLVSLLRNVVNNYAYEYEYEFALPDAGYAPNNVVSCLVSVHWYKYFYDPPIRHWTKIHGQGPQATKIKGKNAGSYLCSQAHDGMMIIIDDGVRCVVVVDDPVVVVVVVVPPPTPMFGCNVPDPPGCRNSRHHHLVDDDPWDDQVLFKKKKKFDACLQPQQLQDAPPDPSNDDFHKGWDDLRNSPNARRQCDFDDPPDQTKGKDAAWEQEPVVRDIDRGWIWMARNRDRSIIITRPSVSGNVNQDHGGWMWIWTDGGNRYIYIYIHDPPDQLCVVCVVQQPDDDDDDGMTMHMDGNVVNCVSVVHDD/DKKKEWDDQDDIPDDQHADLSLCCVFQPVPDDAQFEEKEWEFAAADQLLPLLCLVSLLRSVVSNYAYEYEYEFALPDAGYAPLNVVSCLVSVHWYKYFYDPPIRHWTKIHGQGDLGTKIKGKNAGSALCSQHHPGMMIMIDDRVRCVVVVDDPVVVVVVVVVPPTPMDGPRVDDPPDVRNSRHHHLVDDDPFDDQVLFKKKKKAFACLQCQQLQDAPPDPSNDDFHKTFGWARNSPNAGNQDDWDPQHVHTKGKDAAWEQAPVVRDIDRGWIWMAGNGDRGTIITRPSVSGNVNQDHGRWMWMWTDGGNRYIYIYTHDPPDQLCVVCVVQQPADDDDPGMGMHMDGNVVSCVSVVHDD

Solvent-accessible surface area: 29386 Å² total; per-residue (Å²): 110,9,37,0,0,0,8,22,96,9,27,29,35,19,204,7,112,9,0,17,16,0,0,53,23,4,3,65,72,118,22,87,68,12,93,31,18,0,5,0,1,0,0,54,0,28,7,6,1,0,0,17,0,0,37,26,0,33,82,0,38,105,106,70,10,121,0,16,0,2,0,0,1,19,110,98,74,117,2,0,0,72,19,0,0,99,27,0,35,126,31,39,1,40,0,19,0,2,47,49,52,39,24,1,22,0,1,0,0,0,8,19,42,158,161,20,25,13,0,0,0,0,0,0,11,0,17,0,32,0,6,6,29,14,0,0,0,0,0,3,0,26,58,107,17,0,139,84,8,47,8,26,0,89,79,0,14,56,76,0,82,116,49,134,38,122,42,47,96,2,44,143,31,88,149,91,22,84,0,45,98,7,5,39,28,21,190,86,68,87,182,82,14,71,81,40,36,92,23,0,0,0,0,14,6,26,138,51,2,3,27,61,0,86,12,58,109,58,55,104,70,0,108,45,88,6,46,0,67,1,2,73,54,0,4,14,4,8,17,36,0,65,62,89,39,191,236,88,53,147,5,27,0,3,10,64,2,46,0,48,2,63,69,55,143,91,56,12,81,117,1,102,0,3,0,18,6,88,87,92,48,25,0,25,0,20,0,30,97,1,72,54,56,37,28,0,93,37,99,0,0,0,0,0,0,17,60,10,49,41,55,3,29,1,29,15,10,86,63,84,32,92,55,23,80,80,0,40,87,81,2,104,28,149,13,51,154,221,44,33,58,15,11,43,9,30,6,134,53,0,1,151,20,34,69,54,136,106,111,8,33,0,0,0,7,20,104,9,27,28,34,18,219,11,114,11,0,25,21,0,0,66,31,1,2,60,82,84,21,79,60,15,40,37,20,0,11,0,1,0,0,53,0,26,4,6,2,0,0,13,0,0,53,28,0,30,94,1,37,113,120,64,7,127,0,19,0,0,0,0,1,18,98,93,76,129,2,0,0,96,21,0,0,63,23,0,37,118,29,38,1,38,0,27,0,2,52,48,49,38,20,1,22,0,1,0,0,0,2,28,23,124,132,22,31,13,0,0,0,0,0,0,11,0,17,0,32,0,7,6,41,17,0,0,0,0,0,3,0,33,38,111,17,0,144,87,8,45,6,27,0,98,76,0,13,49,75,0,83,109,48,141,39,120,45,42,87,1,44,152,32,92,137,90,19,87,0,55,105,7,19,35,44,18,164,90,68,107,186,87,25,68,76,37,37,82,23,0,0,0,0,15,5,18,125,62,2,2,27,63,1,81,13,61,110,69,56,120,70,0,97,43,93,6,44,0,85,0,2,91,59,0,3,14,9,8,7,29,0,63,64,84,32,243,202,56,119,51,11,14,0,4,10,60,2,49,0,46,2,66,71,58,142,88,60,12,86,120,1,112,0,6,0,8,8,101,78,75,42,29,0,40,0,19,0,25,98,2,64,50,56,34,30,0,106,41,98,0,0,0,0,0,0,11,59,11,51,36,58,3,32,2,30,16,13,78,74,85,37,95,55,26,81,93,0,39,87,63,2,102,24,147,17,59,151,210,42,31,53,21,4,48,6,32,4,72,67,0,2,198,19,29,70,50,135,106

B-factor: mean 27.16, std 11.72, range [8.81, 96.77]

InterPro domains:
  IPR025202 Cardiolipin synthase-like, phospholipase D-like domain [PF13091] (58-145)
  IPR033765 Restriction endonuclease BfiI C-terminal domain [cd10018] (199-355)
  IPR040731 Metal-independent restriction enzyme BfiI, DNA binding domain [PF18243] (193-357)

Nearest PDB structures (foldseek):
  2c1l-assembly1_B  TM=1.003E+00  e=2.170E-84  Cytobacillus firmus
  3zi5-assembly2_D  TM=9.583E-01  e=1.931E-30  Cytobacillus firmus
  7clg-assembly1_B  TM=6.983E-01  e=2.342E-07  Staphylococcus aureus subsp. aureus USA300
  7clg-assembly1_A  TM=7.072E-01  e=4.273E-07  Staphylococcus aureus subsp. aureus USA300
  1byr-assembly1_A  TM=7.446E-01  e=3.505E-06  Salmonella enterica subsp. enterica serovar Typhimurium

CATH classification: 3.30.870.10 (+1 more: 2.40.330.30)